Protein AF-0000000079327112 (afdb_homodimer)

Radius of gyration: 31.16 Å; Cα contacts (8 Å, |Δi|>4): 1026; chains: 2; bounding box: 51×94×74 Å

Organism: NCBI:txid704125

Foldseek 3Di:
DDPVQVVVLVVLVVCCVPPVQPFWFFWKWAFQAPHDVVVHGDIHTDETETPDPVSQVSWDWDDDPNDIDTHHYDYPVVLLCLLLVVDQPVCSLQGMDTSDGSDPVSVVSSVVSNVSSLVCLVDQVSLLVSLVVLLVQLVVLLVVLVPDDDPVSNLVSLVSNLSSNLQSQQSNLSHHQDGYDPDHPSLVVSVPRPDDQPCLSVLVVQCVPDDDNVSNNVSSVVNSVSSVVSSVVSDDDDPLDADDLLVLLVVLVVCVVLLVVLLVCQVVLVQVSNQVSQVVVQVVQVVCCVNVVDDRQDQNVQRDSVHCPSSNVSSVVVSVSSVVVSVVVPHDHPDDPDPVRVVVVVD/DPPVAVVVLVVLVVCCVPPVQPFWFFWKWAFQAPHDVVVHGDIHTDETETPDPVSQVSWDWDDDPNDIDTHHYDYPVVLLCLLLVVDQPVCSLQGMDTSDGSDVVSVVSSVVSNVSSLVCLVDQVSLLVSLVVLLVQLVVLLVVLVPDDDPVSNLVSLVSNLSSNLQSLQSNLSHHQDDHDPPGPSLVVSVPRPDDQPCLSVLVVQCVPDDDNVSVNVSSVVNSVSSVVSSVVSDDDDPLDADDLLVLLVVLVVCVVLLVVLLVCQVVLVQVSNQVSQVVVQVVQVVCCVNVVDDRQDQNVQRDSVHCVSSNVSSVVVSVSSVVVSVVVPHDHPDDPDPVRVVVVVD

Sequence (694 aa):
MKKIDKELIEWAINKIETEFNGDISLLLGRKGACKVPEDGDDMAFDFFIPTCDHGYSLARTFIIDDMGYDLFPMSWERVAGLATLNEGIAFCLADSEILYARSDTDRERFELLRKTMFNNLKDKDFLYMKSLEKINSAMDIYKIMLFEKILSNVRKAAGGIIEYLSQSLAIINGTYINRDYGYSERMEQIKRFPSIPANFLKNYEEILRATDIDNIFKAVHNLIEETREFFEQFMPERNLKGYNYDELAGWYEEARYTFRRIAYACKNNKSIECFHLGYYLQVEFDILTEEAGLDKMDLLGSYDVKDLSVFGKRAKDIEEYILSEIKKHGAVLIKYDNLDEFLKKQGMKKIDKELIEWAINKIETEFNGDISLLLGRKGACKVPEDGDDMAFDFFIPTCDHGYSLARTFIIDDMGYDLFPMSWERVAGLATLNEGIAFCLADSEILYARSDTDRERFELLRKTMFNNLKDKDFLYMKSLEKINSAMDIYKIMLFEKILSNVRKAAGGIIEYLSQSLAIINGTYINRDYGYSERMEQIKRFPSIPANFLKNYEEILRATDIDNIFKAVHNLIEETREFFEQFMPERNLKGYNYDELAGWYEEARYTFRRIAYACKNNKSIECFHLGYYLQVEFDILTEEAGLDKMDLLGSYDVKDLSVFGKRAKDIEEYILSEIKKHGAVLIKYDNLDEFLKKQG

Solvent-accessible surface area (backbone atoms only — not comparable to full-atom values): 36482 Å² total; per-residue (Å²): 135,84,70,56,39,59,53,48,43,50,50,51,52,50,45,36,63,71,77,32,59,84,22,40,36,35,33,29,21,26,65,31,65,75,49,50,80,90,74,44,65,54,60,27,68,43,37,30,25,43,70,46,77,72,29,55,67,70,44,49,48,28,26,44,61,84,34,32,38,54,42,42,70,44,48,66,68,56,54,51,34,33,30,69,58,75,48,90,59,35,37,67,57,72,60,43,42,80,75,42,59,67,40,68,66,47,48,50,50,52,51,49,40,39,50,47,24,56,51,42,40,68,32,66,70,54,20,48,54,55,20,49,52,26,44,49,52,21,44,60,42,48,49,56,39,76,73,54,86,47,58,29,58,38,48,37,36,50,43,50,30,51,51,25,44,50,44,19,46,25,28,64,63,44,50,65,58,74,66,45,89,45,56,44,70,49,68,64,52,58,70,67,47,92,66,72,46,93,55,43,67,56,24,52,50,43,37,60,63,38,89,47,62,67,52,30,51,52,24,48,52,50,37,52,52,44,47,56,59,54,50,56,79,65,55,73,82,77,76,80,58,89,58,65,46,56,56,54,29,44,50,43,24,39,44,39,30,56,55,51,45,42,48,51,24,40,76,67,68,34,45,70,39,38,49,40,39,35,28,54,48,38,56,51,39,51,50,40,25,70,60,60,64,46,74,89,64,76,46,48,57,41,60,37,65,88,46,40,62,58,26,42,50,45,49,49,52,50,51,51,50,51,53,49,53,27,52,73,71,69,32,74,71,55,68,29,78,33,67,68,57,45,52,60,73,71,106,131,84,66,58,37,58,54,48,42,50,49,51,51,50,46,36,63,70,76,34,59,84,21,41,37,36,34,30,20,26,64,30,62,72,49,50,81,89,74,44,64,55,59,25,68,44,38,31,25,43,70,46,77,74,30,54,67,70,45,50,49,28,24,44,59,84,33,33,37,55,44,42,71,44,48,67,68,56,54,52,35,33,32,67,59,75,48,90,58,35,36,68,57,71,61,42,39,81,74,41,60,66,40,69,65,48,48,50,52,53,50,49,40,40,51,47,25,57,52,43,40,68,33,67,69,55,20,47,54,56,19,48,51,25,44,50,53,22,45,62,43,47,50,57,40,76,72,55,86,47,58,28,59,38,48,36,36,50,43,51,30,51,51,26,45,49,44,20,46,26,29,62,63,43,48,64,57,73,59,40,89,49,60,42,67,49,69,64,52,57,70,66,48,93,66,71,46,93,54,42,67,58,26,51,50,41,38,60,63,39,90,47,63,69,52,30,51,52,23,50,51,50,36,51,52,44,46,56,59,53,51,57,79,67,55,74,80,75,76,81,59,89,57,66,45,57,55,52,28,43,50,45,24,40,45,39,30,58,55,50,45,41,47,51,24,40,75,65,70,33,47,70,38,38,51,38,40,34,27,52,46,40,56,50,39,51,49,40,25,69,60,60,65,46,72,88,64,75,48,48,56,41,61,37,67,89,48,40,62,59,26,43,50,46,49,50,53,51,51,51,49,53,53,49,53,27,52,72,71,70,32,72,70,57,67,29,78,34,66,67,56,44,52,59,74,72,107

Nearest PDB structures (foldseek):
  4o9r-assembly1_A  TM=3.055E-01  e=6.443E-01  Homo sapiens
  4rwd-assembly2_B  TM=2.986E-01  e=3.998E+00  Escherichia coli
  4qim-assembly1_A  TM=2.306E-01  e=3.145E+00  Homo sapiens
  6bfi-assembly1_A  TM=2.516E-01  e=5.5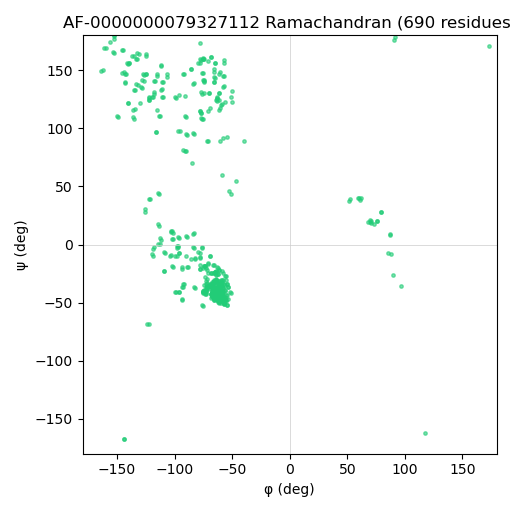96E+00  Oscarella pearsei
  4o9r-assembly1_A  TM=3.418E-01  e=5.500E-01  Homo sapiens

Structure (mmCIF, N/CA/C/O backbone):
data_AF-0000000079327112-model_v1
#
loop_
_entity.id
_entity.type
_entity.pdbx_description
1 polymer 'Uncharacterized protein'
#
loop_
_atom_site.group_PDB
_atom_site.id
_atom_site.type_symbol
_atom_site.label_atom_id
_atom_site.label_alt_id
_atom_site.label_comp_id
_atom_site.label_asym_id
_atom_site.label_entity_id
_atom_site.label_seq_id
_atom_site.pdbx_PDB_ins_code
_atom_site.Cartn_x
_atom_site.Cartn_y
_atom_site.Cartn_z
_atom_site.occupancy
_atom_site.B_iso_or_equiv
_atom_site.auth_seq_id
_atom_site.auth_comp_id
_atom_site.auth_asym_id
_atom_site.auth_atom_id
_atom_site.pdbx_PDB_model_num
ATOM 1 N N . MET A 1 1 ? -5.492 -43.438 -22.953 1 41.88 1 MET A N 1
ATOM 2 C CA . MET A 1 1 ? -4.461 -42.719 -22.188 1 41.88 1 MET A CA 1
ATOM 3 C C . MET A 1 1 ? -4.477 -43.156 -20.734 1 41.88 1 MET A C 1
ATOM 5 O O . MET A 1 1 ? -5.539 -43.25 -20.109 1 41.88 1 MET A O 1
ATOM 9 N N . LYS A 1 2 ? -3.418 -43.844 -20.188 1 55.97 2 LYS A N 1
ATOM 10 C CA . LYS A 1 2 ? -3.219 -44.719 -19.031 1 55.97 2 LYS A CA 1
ATOM 11 C C . LYS A 1 2 ? -3.549 -44 -17.734 1 55.97 2 LYS A C 1
ATOM 13 O O . LYS A 1 2 ? -3.301 -42.812 -17.594 1 55.97 2 LYS A O 1
ATOM 18 N N . LYS A 1 3 ? -4.449 -44.375 -16.906 1 73.31 3 LYS A N 1
ATOM 19 C CA . LYS A 1 3 ? -5.031 -44.094 -15.594 1 73.31 3 LYS A CA 1
ATOM 20 C C . LYS A 1 3 ? -3.947 -43.906 -14.539 1 73.31 3 LYS A C 1
ATOM 22 O O . LYS A 1 3 ? -3.891 -44.656 -13.562 1 73.31 3 LYS A O 1
ATOM 27 N N . ILE A 1 4 ? -3.029 -42.969 -14.852 1 87.69 4 ILE A N 1
ATOM 28 C CA . ILE A 1 4 ? -1.88 -42.781 -13.969 1 87.69 4 ILE A CA 1
ATOM 29 C C . ILE A 1 4 ? -2.33 -42.125 -12.664 1 87.69 4 ILE A C 1
ATOM 31 O O . ILE A 1 4 ? -1.812 -42.469 -11.594 1 87.69 4 ILE A O 1
ATOM 35 N N . ASP A 1 5 ? -3.402 -41.438 -12.758 1 90.38 5 ASP A N 1
ATOM 36 C CA . ASP A 1 5 ? -3.803 -40.688 -11.578 1 90.38 5 ASP A CA 1
ATOM 37 C C . ASP A 1 5 ? -4.367 -41.594 -10.5 1 90.38 5 ASP A C 1
ATOM 39 O O . ASP A 1 5 ? -4.09 -41.406 -9.312 1 90.38 5 ASP A O 1
ATOM 43 N N . LYS A 1 6 ? -5.168 -42.531 -10.906 1 91.75 6 LYS A N 1
ATOM 44 C CA . LYS A 1 6 ? -5.738 -43.469 -9.938 1 91.75 6 LYS A CA 1
ATOM 45 C C . LYS A 1 6 ? -4.641 -44.219 -9.195 1 91.75 6 LYS A C 1
ATOM 47 O O . LYS A 1 6 ? -4.688 -44.344 -7.969 1 91.75 6 LYS A O 1
ATOM 52 N N . GLU A 1 7 ? -3.676 -44.688 -9.953 1 93.38 7 GLU A N 1
ATOM 53 C CA . GLU A 1 7 ? -2.566 -45.438 -9.367 1 93.38 7 GLU A CA 1
ATOM 54 C C . GLU A 1 7 ? -1.709 -44.562 -8.477 1 93.38 7 GLU A C 1
ATOM 56 O O . GLU A 1 7 ? -1.199 -45 -7.445 1 93.38 7 GLU A O 1
ATOM 61 N N . LEU A 1 8 ? -1.557 -43.375 -8.875 1 93.69 8 LEU A N 1
ATOM 62 C CA . LEU A 1 8 ? -0.784 -42.438 -8.078 1 93.69 8 LEU A CA 1
ATOM 63 C C . LEU A 1 8 ? -1.497 -42.125 -6.766 1 93.69 8 LEU A C 1
ATOM 65 O O . LEU A 1 8 ? -0.854 -41.969 -5.723 1 93.69 8 LEU A O 1
ATOM 69 N N . ILE A 1 9 ? -2.805 -41.938 -6.836 1 95.69 9 ILE A N 1
ATOM 70 C CA . ILE A 1 9 ? -3.588 -41.719 -5.625 1 95.69 9 ILE A CA 1
ATOM 71 C C . ILE A 1 9 ? -3.428 -42.906 -4.684 1 95.69 9 ILE A C 1
ATOM 73 O O . ILE A 1 9 ? -3.199 -42.75 -3.484 1 95.69 9 ILE A O 1
ATOM 77 N N . GLU A 1 10 ? -3.5 -44.094 -5.23 1 95.94 10 GLU A N 1
ATOM 78 C CA . GLU A 1 10 ? -3.326 -45.312 -4.43 1 95.94 10 GLU A CA 1
ATOM 79 C C . GLU A 1 10 ? -1.933 -45.375 -3.811 1 95.94 10 GLU A C 1
ATOM 81 O O . GLU A 1 10 ? -1.782 -45.719 -2.641 1 95.94 10 GLU A O 1
ATOM 86 N N . TRP A 1 11 ? -0.994 -45.062 -4.602 1 96.19 11 TRP A N 1
ATOM 87 C CA . TRP A 1 11 ? 0.375 -45 -4.102 1 96.19 11 TRP A CA 1
ATOM 88 C C . TRP A 1 11 ? 0.481 -44.031 -2.916 1 96.19 11 TRP A C 1
ATOM 90 O O . TRP A 1 11 ? 1.059 -44.375 -1.882 1 96.19 11 TRP A O 1
ATOM 100 N N . ALA A 1 12 ? -0.079 -42.844 -3.066 1 96.88 12 ALA A N 1
ATOM 101 C CA . ALA A 1 12 ? 0.002 -41.812 -2.018 1 96.88 12 ALA A CA 1
ATOM 102 C C . ALA A 1 12 ? -0.691 -42.312 -0.743 1 96.88 12 ALA A C 1
ATOM 104 O O . ALA A 1 12 ? -0.155 -42.156 0.357 1 96.88 12 ALA A O 1
ATOM 105 N N . ILE A 1 13 ? -1.851 -42.875 -0.898 1 97.88 13 ILE A N 1
ATOM 106 C CA . ILE A 1 13 ? -2.605 -43.375 0.251 1 97.88 13 ILE A CA 1
ATOM 107 C C . ILE A 1 13 ? -1.821 -44.469 0.95 1 97.88 13 ILE A C 1
ATOM 109 O O . ILE A 1 13 ? -1.707 -44.5 2.178 1 97.88 13 ILE A O 1
ATOM 113 N N . ASN A 1 14 ? -1.297 -45.406 0.163 1 96.69 14 ASN A N 1
ATOM 114 C CA . ASN A 1 14 ? -0.494 -46.469 0.728 1 96.69 14 ASN A CA 1
ATOM 115 C C . ASN A 1 14 ? 0.71 -45.938 1.495 1 96.69 14 ASN A C 1
ATOM 117 O O . ASN A 1 14 ? 1.023 -46.406 2.586 1 96.69 14 ASN A O 1
ATOM 121 N N . LYS A 1 15 ? 1.361 -45.031 0.899 1 96.56 15 LYS A N 1
ATOM 122 C CA . LYS A 1 15 ? 2.51 -44.406 1.557 1 96.56 15 LYS A CA 1
ATOM 123 C C . LYS A 1 15 ? 2.104 -43.75 2.875 1 96.56 15 LYS A C 1
ATOM 125 O O . LYS A 1 15 ? 2.805 -43.875 3.881 1 96.56 15 LYS A O 1
ATOM 130 N N . ILE A 1 16 ? 0.984 -43.031 2.881 1 97.81 16 ILE A N 1
ATOM 131 C CA . ILE A 1 16 ? 0.473 -42.375 4.082 1 97.81 16 ILE A CA 1
ATOM 132 C C . ILE A 1 16 ? 0.189 -43.438 5.156 1 97.81 16 ILE A C 1
ATOM 134 O O . ILE A 1 16 ? 0.615 -43.281 6.305 1 97.81 16 ILE A O 1
ATOM 138 N N . GLU A 1 17 ? -0.407 -44.469 4.801 1 97.12 17 GLU A N 1
ATOM 139 C CA . GLU A 1 17 ? -0.847 -45.5 5.754 1 97.12 17 GLU A CA 1
ATOM 140 C C . GLU A 1 17 ? 0.336 -46.281 6.297 1 97.12 17 GLU A C 1
ATOM 142 O O . GLU A 1 17 ? 0.312 -46.75 7.445 1 97.12 17 GLU A O 1
ATOM 147 N N . THR A 1 18 ? 1.371 -46.406 5.512 1 96 18 THR A N 1
ATOM 148 C CA . THR A 1 18 ? 2.463 -47.281 5.91 1 96 18 THR A CA 1
ATOM 149 C C . THR A 1 18 ? 3.607 -46.5 6.523 1 96 18 THR A C 1
ATOM 151 O O . THR A 1 18 ? 4.184 -46.875 7.535 1 96 18 THR A O 1
ATOM 154 N N . GLU A 1 19 ? 3.916 -45.344 5.941 1 95.81 19 GLU A N 1
ATOM 155 C CA . GLU A 1 19 ? 5.113 -44.625 6.359 1 95.81 19 GLU A CA 1
ATOM 156 C C . GLU A 1 19 ? 4.754 -43.344 7.129 1 95.81 19 GLU A C 1
ATOM 158 O O . GLU A 1 19 ? 5.57 -42.844 7.891 1 95.81 19 GLU A O 1
ATOM 163 N N . PHE A 1 20 ? 3.568 -42.875 6.902 1 97.38 20 PHE A N 1
ATOM 164 C CA . PHE A 1 20 ? 3.189 -41.625 7.516 1 97.38 20 PHE A CA 1
ATOM 165 C C . PHE A 1 20 ? 1.901 -41.781 8.312 1 97.38 20 PHE A C 1
ATOM 167 O O . PHE A 1 20 ? 1.083 -40.844 8.359 1 97.38 20 PHE A O 1
ATOM 174 N N . ASN A 1 21 ? 1.757 -42.938 8.789 1 93.75 21 ASN A N 1
ATOM 175 C CA . ASN A 1 21 ? 0.536 -43.219 9.547 1 93.75 21 ASN A CA 1
ATOM 176 C C . ASN A 1 21 ? 0.393 -42.281 10.734 1 93.75 21 ASN A C 1
ATOM 178 O O . ASN A 1 21 ? 1.301 -42.156 11.555 1 93.75 21 ASN A O 1
ATOM 182 N N . GLY A 1 22 ? -0.763 -41.531 10.719 1 96.31 22 GLY A N 1
ATOM 183 C CA . GLY A 1 22 ? -1.035 -40.625 11.805 1 96.31 22 GLY A CA 1
ATOM 184 C C . GLY A 1 22 ? -0.435 -39.25 11.578 1 96.31 22 GLY A C 1
ATOM 185 O O . GLY A 1 22 ? -0.772 -38.281 12.281 1 96.31 22 GLY A O 1
ATOM 186 N N . ASP A 1 23 ? 0.358 -39.125 10.539 1 98.19 23 ASP A N 1
ATOM 187 C CA . ASP A 1 23 ? 1.109 -37.906 10.336 1 98.19 23 ASP A CA 1
ATOM 188 C C . ASP A 1 23 ? 0.425 -37 9.312 1 98.19 23 ASP A C 1
ATOM 190 O O . ASP A 1 23 ? 0.814 -35.844 9.133 1 98.19 23 ASP A O 1
ATOM 194 N N . ILE A 1 24 ? -0.604 -37.5 8.609 1 98.69 24 ILE A N 1
ATOM 195 C CA . ILE A 1 24 ? -1.328 -36.781 7.574 1 98.69 24 ILE A CA 1
ATOM 196 C C . ILE A 1 24 ? -2.812 -36.719 7.93 1 98.69 24 ILE A C 1
ATOM 198 O O . ILE A 1 24 ? -3.455 -37.75 8.125 1 98.69 24 ILE A O 1
ATOM 202 N N . SER A 1 25 ? -3.354 -35.531 7.988 1 98.69 25 SER A N 1
ATOM 203 C CA . SER A 1 25 ? -4.77 -35.344 8.297 1 98.69 25 SER A CA 1
ATOM 204 C C . SER A 1 25 ? -5.645 -35.688 7.102 1 98.69 25 SER A C 1
ATOM 206 O O . SER A 1 25 ? -6.574 -36.5 7.219 1 98.69 25 SER A O 1
ATOM 208 N N . LEU A 1 26 ? -5.293 -35.094 6.027 1 98.81 26 LEU A N 1
ATOM 209 C CA . LEU A 1 26 ? -6.098 -35.281 4.824 1 98.81 26 LEU A CA 1
ATOM 210 C C . LEU A 1 26 ? -5.215 -35.344 3.586 1 98.81 26 LEU A C 1
ATOM 212 O O . LEU A 1 26 ? -4.152 -34.719 3.537 1 98.81 26 LEU A O 1
ATOM 216 N N . LEU A 1 27 ? -5.59 -36.125 2.596 1 98.69 27 LEU A N 1
ATOM 217 C CA . LEU A 1 27 ? -5.184 -36.031 1.198 1 98.69 27 LEU A CA 1
ATOM 218 C C . LEU A 1 27 ? -6.352 -35.594 0.318 1 98.69 27 LEU A C 1
ATOM 220 O O . LEU A 1 27 ? -7.434 -36.188 0.385 1 98.69 27 LEU A O 1
ATOM 224 N N . LEU A 1 28 ? -6.082 -34.562 -0.43 1 97.69 28 LEU A N 1
ATOM 225 C CA . LEU A 1 28 ? -7.156 -33.969 -1.233 1 97.69 28 LEU A CA 1
ATOM 226 C C . LEU A 1 28 ? -6.863 -34.125 -2.723 1 97.69 28 LEU A C 1
ATOM 228 O O . LEU A 1 28 ? -5.703 -34.156 -3.131 1 97.69 28 LEU A O 1
ATOM 232 N N . GLY A 1 29 ? -7.922 -34.312 -3.424 1 94.88 29 GLY A N 1
ATOM 233 C CA . GLY A 1 29 ? -7.832 -34.406 -4.871 1 94.88 29 GLY A CA 1
ATOM 234 C C . GLY A 1 29 ? -8.836 -33.531 -5.594 1 94.88 29 GLY A C 1
ATOM 235 O O . GLY A 1 29 ? -9.781 -33.031 -4.977 1 94.88 29 GLY A O 1
ATOM 236 N N . ARG A 1 30 ? -8.57 -33.344 -6.848 1 91.75 30 ARG A N 1
ATOM 237 C CA . ARG A 1 30 ? -9.469 -32.562 -7.703 1 91.75 30 ARG A CA 1
ATOM 238 C C . ARG A 1 30 ? -9.516 -33.156 -9.109 1 91.75 30 ARG A C 1
ATOM 240 O O . ARG A 1 30 ? -8.5 -33.625 -9.625 1 91.75 30 ARG A O 1
ATOM 247 N N . LYS A 1 31 ? -10.625 -33 -9.664 1 86.56 31 LYS A N 1
ATOM 248 C CA . LYS A 1 31 ? -10.781 -33.469 -11.047 1 86.56 31 LYS A CA 1
ATOM 249 C C . LYS A 1 31 ? -10.133 -32.5 -12.023 1 86.56 31 LYS A C 1
ATOM 251 O O . LYS A 1 31 ? -10.344 -31.297 -11.938 1 86.56 31 LYS A O 1
ATOM 256 N N . GLY A 1 32 ? -9.305 -33.094 -12.938 1 77 32 GLY A N 1
ATOM 257 C CA . GLY A 1 32 ? -8.703 -32.281 -13.992 1 77 32 GLY A CA 1
ATOM 258 C C . GLY A 1 32 ? -7.66 -31.312 -13.492 1 77 32 GLY A C 1
ATOM 259 O O . GLY A 1 32 ? -7.32 -30.344 -14.18 1 77 32 GLY A O 1
ATOM 260 N N . ALA A 1 33 ? -7.117 -31.5 -12.359 1 76.12 33 ALA A N 1
ATOM 261 C CA . ALA A 1 33 ? -6.129 -30.594 -11.789 1 76.12 33 ALA A CA 1
ATOM 262 C C . ALA A 1 33 ? -4.887 -30.516 -12.672 1 76.12 33 ALA A C 1
ATOM 264 O O . ALA A 1 33 ? -4.23 -31.516 -12.93 1 76.12 33 ALA A O 1
ATOM 265 N N . CYS A 1 34 ? -4.656 -29.344 -13.211 1 74.56 34 CYS A N 1
ATOM 266 C CA . CYS A 1 34 ? -3.441 -28.969 -13.914 1 74.56 34 CYS A CA 1
ATOM 267 C C . CYS A 1 34 ? -3.318 -29.703 -15.242 1 74.56 34 CYS A C 1
ATOM 269 O O . CYS A 1 34 ? -2.236 -29.766 -15.82 1 74.56 34 CYS A O 1
ATOM 271 N N . LYS A 1 35 ? -4.449 -30.203 -15.766 1 81 35 LYS A N 1
ATOM 272 C CA . LYS A 1 35 ? -4.363 -31.062 -16.938 1 81 35 LYS A CA 1
ATOM 273 C C . LYS A 1 35 ? -4.84 -30.328 -18.188 1 81 35 LYS A C 1
ATOM 275 O O . LYS A 1 35 ? -5.742 -29.484 -18.125 1 81 35 LYS A O 1
ATOM 280 N N . VAL A 1 36 ? -4.164 -30.656 -19.281 1 85.69 36 VAL A N 1
ATOM 281 C CA . VAL A 1 36 ? -4.703 -30.25 -20.578 1 85.69 36 VAL A CA 1
ATOM 282 C C . VAL A 1 36 ? -5.852 -31.172 -20.984 1 85.69 36 VAL A C 1
ATOM 284 O O . VAL A 1 36 ? -5.945 -32.281 -20.5 1 85.69 36 VAL A O 1
ATOM 287 N N . PRO A 1 37 ? -6.707 -30.75 -21.859 1 82.5 37 PRO A N 1
ATOM 288 C CA . PRO A 1 37 ? -7.863 -31.562 -22.25 1 82.5 37 PRO A CA 1
ATOM 289 C C . PRO A 1 37 ? -7.469 -32.938 -22.75 1 82.5 37 PRO A C 1
ATOM 291 O O . PRO A 1 37 ? -8.18 -33.938 -22.484 1 82.5 37 PRO A O 1
ATOM 294 N N . GLU A 1 38 ? -6.344 -33.125 -23.281 1 84 38 GLU A N 1
ATOM 295 C CA . GLU A 1 38 ? -5.902 -34.375 -23.875 1 84 38 GLU A CA 1
ATOM 296 C C . GLU A 1 38 ? -5.562 -35.406 -22.781 1 84 38 GLU A C 1
ATOM 298 O O . GLU A 1 38 ? -5.551 -36.594 -23.031 1 84 38 GLU A O 1
ATOM 303 N N . ASP A 1 39 ? -5.359 -34.906 -21.594 1 83.69 39 ASP A N 1
ATOM 304 C CA . ASP A 1 39 ? -4.945 -35.781 -20.516 1 83.69 39 ASP A CA 1
ATOM 305 C C . ASP A 1 39 ? -6.152 -36.344 -19.766 1 83.69 39 ASP A C 1
ATOM 307 O O . ASP A 1 39 ? -6.02 -37.281 -18.969 1 83.69 39 ASP A O 1
ATOM 311 N N . GLY A 1 40 ? -7.293 -35.844 -20.047 1 79.94 40 GLY A N 1
ATOM 312 C CA . GLY A 1 40 ? -8.508 -36.312 -19.391 1 79.94 40 GLY A CA 1
ATOM 313 C C . GLY A 1 40 ? -8.836 -35.531 -18.125 1 79.94 40 GLY A C 1
ATOM 314 O O . GLY A 1 40 ? -8.109 -34.594 -17.766 1 79.94 40 GLY A O 1
ATOM 315 N N . ASP A 1 41 ? -9.938 -35.844 -17.547 1 83.31 41 ASP A N 1
ATOM 316 C CA . ASP A 1 41 ? -10.445 -35.094 -16.391 1 83.31 41 ASP A CA 1
ATOM 317 C C . ASP A 1 41 ? -10.609 -36.031 -15.18 1 83.31 41 ASP A C 1
ATOM 319 O O . ASP A 1 41 ? -11.578 -35.875 -14.422 1 83.31 41 ASP A O 1
ATOM 323 N N . ASP A 1 42 ? -9.664 -36.906 -15.055 1 87.56 42 ASP A N 1
ATOM 324 C CA . ASP A 1 42 ? -9.734 -37.844 -13.938 1 87.56 42 ASP A CA 1
ATOM 325 C C . ASP A 1 42 ? -9.344 -37.156 -12.625 1 87.56 42 ASP A C 1
ATOM 327 O O . ASP A 1 42 ? -8.688 -36.125 -12.625 1 87.56 42 ASP A O 1
ATOM 331 N N . MET A 1 43 ? -9.805 -37.844 -11.57 1 90.56 43 MET A N 1
ATOM 332 C CA . MET A 1 43 ? -9.398 -37.406 -10.234 1 90.56 43 MET A CA 1
ATOM 333 C C . MET A 1 43 ? -7.895 -37.531 -10.055 1 90.56 43 MET A C 1
ATOM 335 O O . MET A 1 43 ? -7.305 -38.562 -10.391 1 90.56 43 MET A O 1
ATOM 339 N N . ALA A 1 44 ? -7.25 -36.5 -9.672 1 90.94 44 ALA A N 1
ATOM 340 C CA . ALA A 1 44 ? -5.824 -36.469 -9.359 1 90.94 44 ALA A CA 1
ATOM 341 C C . ALA A 1 44 ? -5.578 -35.938 -7.953 1 90.94 44 ALA A C 1
ATOM 343 O O . ALA A 1 44 ? -6.355 -35.125 -7.445 1 90.94 44 ALA A O 1
ATOM 344 N N . PHE A 1 45 ? -4.516 -36.469 -7.312 1 92.56 45 PHE A N 1
ATOM 345 C CA . PHE A 1 45 ? -4.188 -35.875 -6.023 1 92.56 45 PHE A CA 1
ATOM 346 C C . PHE A 1 45 ? -3.729 -34.438 -6.199 1 92.56 45 PHE A C 1
ATOM 348 O O . PHE A 1 45 ? -3.166 -34.062 -7.238 1 92.56 45 PHE A O 1
ATOM 355 N N . ASP A 1 46 ? -4.008 -33.594 -5.191 1 92.25 46 ASP A N 1
ATOM 356 C CA . ASP A 1 46 ? -3.68 -32.188 -5.262 1 92.25 46 ASP A CA 1
ATOM 357 C C . ASP A 1 46 ? -2.768 -31.781 -4.109 1 92.25 46 ASP A C 1
ATOM 359 O O . ASP A 1 46 ? -1.552 -31.672 -4.277 1 92.25 46 ASP A O 1
ATOM 363 N N . PHE A 1 47 ? -3.227 -31.781 -2.934 1 95.69 47 PHE A N 1
ATOM 364 C CA . PHE A 1 47 ? -2.414 -31.406 -1.782 1 95.69 47 PHE A CA 1
ATOM 365 C C . PHE A 1 47 ? -2.801 -32.219 -0.557 1 95.69 47 PHE A C 1
ATOM 367 O O . PHE A 1 47 ? -3.777 -32.969 -0.59 1 95.69 47 PHE A O 1
ATOM 374 N N . PHE A 1 48 ? -1.983 -32.156 0.47 1 98.44 48 PHE A N 1
ATOM 375 C CA . PHE A 1 48 ? -2.262 -32.875 1.718 1 98.44 48 PHE A CA 1
ATOM 376 C C . PHE A 1 48 ? -2.053 -31.938 2.914 1 98.44 48 PHE A C 1
ATOM 378 O O . PHE A 1 48 ? -1.463 -30.859 2.783 1 98.44 48 PHE A O 1
ATOM 385 N N . ILE A 1 49 ? -2.621 -32.25 4.02 1 98.75 49 ILE A N 1
ATOM 386 C CA . ILE A 1 49 ? -2.506 -31.484 5.246 1 98.75 49 ILE A CA 1
ATOM 387 C C . ILE A 1 49 ? -1.739 -32.281 6.297 1 98.75 49 ILE A C 1
ATOM 389 O O . ILE A 1 49 ? -2.25 -33.281 6.828 1 98.75 49 ILE A O 1
ATOM 393 N N . PRO A 1 50 ? -0.567 -31.875 6.617 1 98.62 50 PRO A N 1
ATOM 394 C CA . PRO A 1 50 ? 0.224 -32.594 7.625 1 98.62 50 PRO A CA 1
ATOM 395 C C . PRO A 1 50 ? -0.205 -32.25 9.055 1 98.62 50 PRO A C 1
ATOM 397 O O . PRO A 1 50 ? -0.762 -31.172 9.297 1 98.62 50 PRO A O 1
ATOM 400 N N . THR A 1 51 ? 0.071 -33.156 10 1 97.19 51 THR A N 1
ATOM 401 C CA . THR A 1 51 ? -0.269 -32.938 11.398 1 97.19 51 THR A CA 1
ATOM 402 C C . THR A 1 51 ? 0.968 -32.531 12.203 1 97.19 51 THR A C 1
ATOM 404 O O . THR A 1 51 ? 0.854 -32.031 13.32 1 97.19 51 THR A O 1
ATOM 407 N N . CYS A 1 52 ? 2.105 -32.812 11.633 1 96.19 52 CYS A N 1
ATOM 408 C CA . CYS A 1 52 ? 3.363 -32.594 12.328 1 96.19 52 CYS A CA 1
ATOM 409 C C . CYS A 1 52 ? 4.496 -32.344 11.336 1 96.19 52 CYS A C 1
ATOM 411 O O . CYS A 1 52 ? 4.285 -32.375 10.125 1 96.19 52 CYS A O 1
ATOM 413 N N . ASP A 1 53 ? 5.664 -32.125 11.836 1 96.19 53 ASP A N 1
ATOM 414 C CA . ASP A 1 53 ? 6.812 -31.797 10.992 1 96.19 53 ASP A CA 1
ATOM 415 C C . ASP A 1 53 ? 7.191 -32.969 10.102 1 96.19 53 ASP A C 1
ATOM 417 O O . ASP A 1 53 ? 7.543 -32.781 8.938 1 96.19 53 ASP A O 1
ATOM 421 N N . HIS A 1 54 ? 7.105 -34.156 10.641 1 96.88 54 HIS A N 1
ATOM 422 C CA . HIS A 1 54 ? 7.414 -35.344 9.836 1 96.88 54 HIS A CA 1
ATOM 423 C C . HIS A 1 54 ? 6.453 -35.469 8.664 1 96.88 54 HIS A C 1
ATOM 425 O O . HIS A 1 54 ? 6.848 -35.938 7.578 1 96.88 54 HIS A O 1
ATOM 431 N N . GLY A 1 55 ? 5.23 -35.094 8.836 1 97.88 55 GLY A N 1
ATOM 432 C CA . GLY A 1 55 ? 4.234 -35.156 7.777 1 97.88 55 GLY A CA 1
ATOM 433 C C . GLY A 1 55 ? 4.609 -34.312 6.559 1 97.88 55 GLY A C 1
ATOM 434 O O . GLY A 1 55 ? 4.266 -34.688 5.43 1 97.88 55 GLY A O 1
ATOM 435 N N . TYR A 1 56 ? 5.336 -33.219 6.805 1 97.44 56 TYR A N 1
ATOM 436 C CA . TYR A 1 56 ? 5.734 -32.344 5.703 1 97.44 56 TYR A CA 1
ATOM 437 C C . TYR A 1 56 ? 6.711 -33.062 4.773 1 97.44 56 TYR A C 1
ATOM 439 O O . TYR A 1 56 ? 6.84 -32.688 3.604 1 97.44 56 TYR A O 1
ATOM 447 N N . SER A 1 57 ? 7.312 -34.125 5.203 1 96.38 57 SER A N 1
ATOM 448 C CA . SER A 1 57 ? 8.336 -34.812 4.422 1 96.38 57 SER A CA 1
ATOM 449 C C . SER A 1 57 ? 7.707 -35.688 3.352 1 96.38 57 SER A C 1
ATOM 451 O O . SER A 1 57 ? 8.406 -36.219 2.49 1 96.38 57 SER A O 1
ATOM 453 N N . LEU A 1 58 ? 6.375 -35.812 3.373 1 97.12 58 LEU A N 1
ATOM 454 C CA . LEU A 1 58 ? 5.66 -36.5 2.314 1 97.12 58 LEU A CA 1
ATOM 455 C C . LEU A 1 58 ? 5.727 -35.719 1.004 1 97.12 58 LEU A C 1
ATOM 457 O O . LEU A 1 58 ? 5.562 -36.312 -0.073 1 97.12 58 LEU A O 1
ATOM 461 N N . ALA A 1 59 ? 5.934 -34.406 1.121 1 96.81 59 ALA A N 1
ATOM 462 C CA . ALA A 1 59 ? 5.957 -33.531 -0.054 1 96.81 59 ALA A CA 1
ATOM 463 C C . ALA A 1 59 ? 7.023 -33.969 -1.046 1 96.81 59 ALA A C 1
ATOM 465 O O . ALA A 1 59 ? 8.141 -34.312 -0.65 1 96.81 59 ALA A O 1
ATOM 466 N N . ARG A 1 60 ? 6.668 -34 -2.316 1 93.94 60 ARG A N 1
ATOM 467 C CA . ARG A 1 60 ? 7.656 -34.344 -3.33 1 93.94 60 ARG A CA 1
ATOM 468 C C . ARG A 1 60 ? 7.195 -33.906 -4.719 1 93.94 60 ARG A C 1
ATOM 470 O O . ARG A 1 60 ? 5.996 -33.844 -4.984 1 93.94 60 ARG A O 1
ATOM 477 N N . THR A 1 61 ? 8.102 -33.625 -5.48 1 95.81 61 THR A N 1
ATOM 478 C CA . THR A 1 61 ? 7.926 -33.344 -6.902 1 95.81 61 THR A CA 1
ATOM 479 C C . THR A 1 61 ? 8.664 -34.344 -7.758 1 95.81 61 THR A C 1
ATOM 481 O O . THR A 1 61 ? 9.734 -34.844 -7.375 1 95.81 61 THR A O 1
ATOM 484 N N . PHE A 1 62 ? 8.055 -34.75 -8.867 1 96.44 62 PHE A N 1
ATOM 485 C CA . PHE A 1 62 ? 8.688 -35.719 -9.758 1 96.44 62 PHE A CA 1
ATOM 486 C C . PHE A 1 62 ? 8.062 -35.688 -11.148 1 96.44 62 PHE A C 1
ATOM 488 O O . PHE A 1 62 ? 7.047 -35 -11.359 1 96.44 62 PHE A O 1
ATOM 495 N N . ILE A 1 63 ? 8.703 -36.344 -12.055 1 96.5 63 ILE A N 1
ATOM 496 C CA . ILE A 1 63 ? 8.227 -36.406 -13.438 1 96.5 63 ILE A CA 1
ATOM 497 C C . ILE A 1 63 ? 7.957 -37.844 -13.812 1 96.5 63 ILE A C 1
ATOM 499 O O . ILE A 1 63 ? 8.766 -38.75 -13.523 1 96.5 63 ILE A O 1
ATOM 503 N N . ILE A 1 64 ? 6.793 -38.094 -14.297 1 95.19 64 ILE A N 1
ATOM 504 C CA . ILE A 1 64 ? 6.457 -39.375 -14.883 1 95.19 64 ILE A CA 1
ATOM 505 C C . ILE A 1 64 ? 5.996 -39.188 -16.328 1 95.19 64 ILE A C 1
ATOM 507 O O . ILE A 1 64 ? 5.062 -38.438 -16.594 1 95.19 64 ILE A O 1
ATOM 511 N N . ASP A 1 65 ? 6.625 -39.906 -17.25 1 91.25 65 ASP A N 1
ATOM 512 C CA . ASP A 1 65 ? 6.254 -39.812 -18.656 1 91.25 65 ASP A CA 1
ATOM 513 C C . ASP A 1 65 ? 6.23 -38.375 -19.125 1 91.25 65 ASP A C 1
ATOM 515 O O . ASP A 1 65 ? 5.238 -37.906 -19.688 1 91.25 65 ASP A O 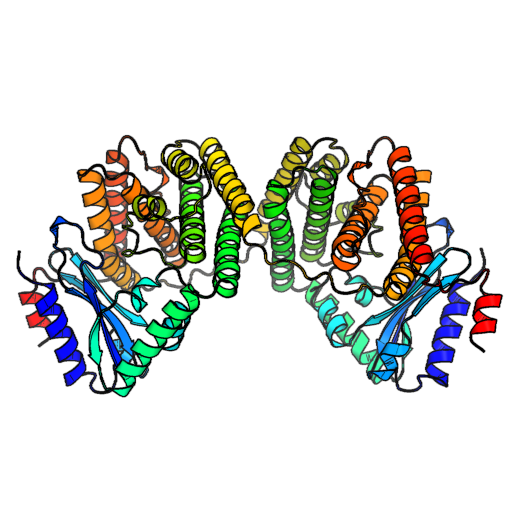1
ATOM 519 N N . ASP A 1 66 ? 7.145 -37.531 -18.672 1 89.62 66 ASP A N 1
ATOM 520 C CA . ASP A 1 66 ? 7.402 -36.156 -19.062 1 89.62 66 ASP A CA 1
ATOM 521 C C . ASP A 1 66 ? 6.312 -35.219 -18.531 1 89.62 66 ASP A C 1
ATOM 523 O O . ASP A 1 66 ? 6.117 -34.125 -19.062 1 89.62 66 ASP A O 1
ATOM 527 N N . MET A 1 67 ? 5.59 -35.812 -17.5 1 91.62 67 MET A N 1
ATOM 528 C CA . MET A 1 67 ? 4.602 -34.969 -16.812 1 91.62 67 MET A CA 1
ATOM 529 C C . MET A 1 67 ? 5.031 -34.688 -15.383 1 91.62 67 MET A C 1
ATOM 531 O O . MET A 1 67 ? 5.453 -35.594 -14.664 1 91.62 67 MET A O 1
ATOM 535 N N . GLY A 1 68 ? 4.922 -33.406 -15.055 1 92.81 68 GLY A N 1
ATOM 536 C CA . GLY A 1 68 ? 5.297 -33 -13.711 1 92.81 68 GLY A CA 1
ATOM 537 C C . GLY A 1 68 ? 4.184 -33.219 -12.695 1 92.81 68 GLY A C 1
ATOM 538 O O . GLY A 1 68 ? 3.014 -33 -13 1 92.81 68 GLY A O 1
ATOM 539 N N . TYR A 1 69 ? 4.555 -33.688 -11.531 1 92.75 69 TYR A N 1
ATOM 540 C CA . TYR A 1 69 ? 3.637 -33.906 -10.414 1 92.75 69 TYR A CA 1
ATOM 541 C C . TYR A 1 69 ? 4.16 -33.25 -9.148 1 92.75 69 TYR A C 1
ATOM 543 O O . TYR A 1 69 ? 5.367 -33.219 -8.906 1 92.75 69 TYR A O 1
ATOM 551 N N . ASP A 1 70 ? 3.252 -32.719 -8.438 1 93.31 70 ASP A N 1
ATOM 552 C CA . ASP A 1 70 ? 3.59 -32.031 -7.191 1 93.31 70 ASP A CA 1
ATOM 553 C C . ASP A 1 70 ? 2.607 -32.406 -6.082 1 93.31 70 ASP A C 1
ATOM 555 O O . ASP A 1 70 ? 1.431 -32.031 -6.141 1 93.31 70 ASP A O 1
ATOM 559 N N . LEU A 1 71 ? 3.059 -33.125 -5.164 1 94.88 71 LEU A N 1
ATOM 560 C CA . LEU A 1 71 ? 2.309 -33.375 -3.938 1 94.88 71 LEU A CA 1
ATOM 561 C C . LEU A 1 71 ? 2.748 -32.438 -2.828 1 94.88 71 LEU A C 1
ATOM 563 O O . LEU A 1 71 ? 3.727 -32.688 -2.127 1 94.88 71 LEU A O 1
ATOM 567 N N . PHE A 1 72 ? 1.958 -31.344 -2.672 1 94.69 72 PHE A N 1
ATOM 568 C CA . PHE A 1 72 ? 2.453 -30.297 -1.786 1 94.69 72 PHE A CA 1
ATOM 569 C C . PHE A 1 72 ? 1.608 -30.203 -0.521 1 94.69 72 PHE A C 1
ATOM 571 O O . PHE A 1 72 ? 0.453 -30.641 -0.51 1 94.69 72 PHE A O 1
ATOM 578 N N . PRO A 1 73 ? 2.217 -29.734 0.513 1 97.88 73 PRO A N 1
ATOM 579 C CA . PRO A 1 73 ? 1.521 -29.625 1.798 1 97.88 73 PRO A CA 1
ATOM 580 C C . PRO A 1 73 ? 0.854 -28.266 1.992 1 97.88 73 PRO A C 1
ATOM 582 O O . PRO A 1 73 ? 1.338 -27.25 1.473 1 97.88 73 PRO A O 1
ATOM 585 N N . MET A 1 74 ? -0.291 -28.25 2.682 1 97.56 74 MET A N 1
ATOM 586 C CA . MET A 1 74 ? -0.911 -27.047 3.217 1 97.56 74 MET A CA 1
ATOM 587 C C . MET A 1 74 ? -1.243 -27.203 4.695 1 97.56 74 MET A C 1
ATOM 589 O O . MET A 1 74 ? -1.809 -28.234 5.098 1 97.56 74 MET A O 1
ATOM 593 N N . SER A 1 75 ? -0.934 -26.203 5.492 1 97.94 75 SER A N 1
ATOM 594 C CA . SER A 1 75 ? -1.31 -26.25 6.902 1 97.94 75 SER A CA 1
ATOM 595 C C . SER A 1 75 ? -2.799 -25.984 7.086 1 97.94 75 SER A C 1
ATOM 597 O O . SER A 1 75 ? -3.447 -25.406 6.207 1 97.94 75 SER A O 1
ATOM 599 N N . TRP A 1 76 ? -3.299 -26.406 8.219 1 97.81 76 TRP A N 1
ATOM 600 C CA . TRP A 1 76 ? -4.684 -26.094 8.555 1 97.81 76 TRP A CA 1
ATOM 601 C C . TRP A 1 76 ? -4.902 -24.578 8.586 1 97.81 76 TRP A C 1
ATOM 603 O O . TRP A 1 76 ? -5.961 -24.094 8.188 1 97.81 76 TRP A O 1
ATOM 613 N N . GLU A 1 77 ? -3.918 -23.906 9.055 1 97.5 77 GLU A N 1
ATOM 614 C CA . GLU A 1 77 ? -3.998 -22.438 9.094 1 97.5 77 GLU A CA 1
ATOM 615 C C . GLU A 1 77 ? -4.152 -21.859 7.695 1 97.5 77 GLU A C 1
ATOM 617 O O . GLU A 1 77 ? -4.941 -20.938 7.484 1 97.5 77 GLU A O 1
ATOM 622 N N . ARG A 1 78 ? -3.436 -22.344 6.754 1 97.19 78 ARG A N 1
ATOM 623 C CA . ARG A 1 78 ? -3.535 -21.859 5.383 1 97.19 78 ARG A CA 1
ATOM 624 C C . ARG A 1 78 ? -4.895 -22.203 4.777 1 97.19 78 ARG A C 1
ATOM 626 O O . ARG A 1 78 ? -5.504 -21.359 4.102 1 97.19 78 ARG A O 1
ATOM 633 N N . VAL A 1 79 ? -5.32 -23.422 5.035 1 97.94 79 VAL A N 1
ATOM 634 C CA . VAL A 1 79 ? -6.625 -23.828 4.531 1 97.94 79 VAL A CA 1
ATOM 635 C C . VAL A 1 79 ? -7.711 -22.938 5.133 1 97.94 79 VAL A C 1
ATOM 637 O O . VAL A 1 79 ? -8.656 -22.547 4.441 1 97.94 79 VAL A O 1
ATOM 640 N N . ALA A 1 80 ? -7.598 -22.672 6.426 1 97.56 80 ALA A N 1
ATOM 641 C CA . ALA A 1 80 ? -8.539 -21.75 7.051 1 97.56 80 ALA A CA 1
ATOM 642 C C . ALA A 1 80 ? -8.516 -20.391 6.355 1 97.56 80 ALA A C 1
ATOM 644 O O . ALA A 1 80 ? -9.555 -19.734 6.246 1 97.56 80 ALA A O 1
ATOM 645 N N . GLY A 1 81 ? -7.375 -20 5.883 1 96.94 81 GLY A N 1
ATOM 646 C CA . GLY A 1 81 ? -7.246 -18.766 5.129 1 96.94 81 GLY A CA 1
ATOM 647 C C . GLY A 1 81 ? -8.008 -18.781 3.818 1 96.94 81 GLY A C 1
ATOM 648 O O . GLY A 1 81 ? -8.477 -17.75 3.35 1 96.94 81 GLY A O 1
ATOM 649 N N . LEU A 1 82 ? -8.141 -19.953 3.221 1 96.94 82 LEU A N 1
ATOM 650 C CA . LEU A 1 82 ? -8.914 -20.062 1.986 1 96.94 82 LEU A CA 1
ATOM 651 C C . LEU A 1 82 ? -10.391 -19.797 2.24 1 96.94 82 LEU A C 1
ATOM 653 O O . LEU A 1 82 ? -11.086 -19.266 1.374 1 96.94 82 LEU A O 1
ATOM 657 N N . ALA A 1 83 ? -10.828 -20.172 3.434 1 97.62 83 ALA A N 1
ATOM 658 C CA . ALA A 1 83 ? -12.227 -19.969 3.791 1 97.62 83 ALA A CA 1
ATOM 659 C C . ALA A 1 83 ? -12.562 -18.484 3.885 1 97.62 83 ALA A C 1
ATOM 661 O O . ALA A 1 83 ? -13.727 -18.094 3.777 1 97.62 83 ALA A O 1
ATOM 662 N N . THR A 1 84 ? -11.547 -17.734 4.129 1 96.81 84 THR A N 1
ATOM 663 C CA . THR A 1 84 ? -11.742 -16.297 4.215 1 96.81 84 THR A CA 1
ATOM 664 C C . THR A 1 84 ? -11.25 -15.609 2.941 1 96.81 84 THR A C 1
ATOM 666 O O . THR A 1 84 ? -11.062 -14.391 2.922 1 96.81 84 THR A O 1
ATOM 669 N N . LEU A 1 85 ? -10.969 -16.344 1.95 1 96.62 85 LEU A N 1
ATOM 670 C CA . LEU A 1 85 ? -10.625 -15.875 0.613 1 96.62 85 LEU A CA 1
ATOM 671 C C . LEU A 1 85 ? -9.383 -14.984 0.654 1 96.62 85 LEU A C 1
ATOM 673 O O . LEU A 1 85 ? -9.312 -13.977 -0.049 1 96.62 85 LEU A O 1
ATOM 677 N N . ASN A 1 86 ? -8.414 -15.367 1.47 1 93.75 86 ASN A N 1
ATOM 678 C CA . ASN A 1 86 ? -7.172 -14.617 1.596 1 93.75 86 ASN A CA 1
ATOM 679 C C . ASN A 1 86 ? -6.23 -14.891 0.427 1 93.75 86 ASN A C 1
ATOM 681 O O . ASN A 1 86 ? -5.293 -14.125 0.188 1 93.75 86 ASN A O 1
ATOM 685 N N . GLU A 1 87 ? -6.438 -16.047 -0.274 1 91.31 87 GLU A N 1
ATOM 686 C CA . GLU A 1 87 ? -5.641 -16.406 -1.441 1 91.31 87 GLU A CA 1
ATOM 687 C C . GLU A 1 87 ? -6.527 -16.672 -2.654 1 91.31 87 GLU A C 1
ATOM 689 O O . GLU A 1 87 ? -7.738 -16.859 -2.516 1 91.31 87 GLU A O 1
ATOM 694 N N . GLY A 1 88 ? -5.895 -16.672 -3.816 1 89.38 88 GLY A N 1
ATOM 695 C CA . GLY A 1 88 ? -6.625 -16.844 -5.062 1 89.38 88 GLY A CA 1
ATOM 696 C C . GLY A 1 88 ? -6.883 -18.312 -5.406 1 89.38 88 GLY A C 1
ATOM 697 O O . GLY A 1 88 ? -7.305 -18.625 -6.52 1 89.38 88 GLY A O 1
ATOM 698 N N . ILE A 1 89 ? -6.602 -19.188 -4.48 1 91.88 89 ILE A N 1
ATOM 699 C CA . ILE A 1 89 ? -6.77 -20.609 -4.773 1 91.88 89 ILE A CA 1
ATOM 700 C C . ILE A 1 89 ? -7.891 -21.188 -3.914 1 91.88 89 ILE A C 1
ATOM 702 O O . ILE A 1 89 ? -7.773 -22.297 -3.387 1 91.88 89 ILE A O 1
ATOM 706 N N . ALA A 1 90 ? -8.977 -20.469 -3.811 1 93.44 90 ALA A N 1
ATOM 707 C CA . ALA A 1 90 ? -10.141 -20.891 -3.027 1 93.44 90 ALA A CA 1
ATOM 708 C C . ALA A 1 90 ? -10.68 -22.234 -3.523 1 93.44 90 ALA A C 1
ATOM 710 O O . ALA A 1 90 ? -11.281 -22.984 -2.76 1 93.44 90 ALA A O 1
ATOM 711 N N . PHE A 1 91 ? -10.414 -22.531 -4.73 1 92.12 91 PHE A N 1
ATOM 712 C CA . PHE A 1 91 ? -10.906 -23.781 -5.32 1 92.12 91 PHE A CA 1
ATOM 713 C C . PHE A 1 91 ? -10.297 -24.984 -4.629 1 92.12 91 PHE A C 1
ATOM 715 O O . PHE A 1 91 ? -10.867 -26.078 -4.656 1 92.12 91 PHE A O 1
ATOM 722 N N . CYS A 1 92 ? -9.156 -24.812 -3.992 1 93.56 92 CYS A N 1
ATOM 723 C CA . CYS A 1 92 ? -8.539 -25.891 -3.246 1 93.56 92 CYS A CA 1
ATOM 724 C C . CYS A 1 92 ? -9.406 -26.328 -2.072 1 93.56 92 CYS A C 1
ATOM 726 O O . CYS A 1 92 ? -9.336 -27.469 -1.622 1 93.56 92 CYS A O 1
ATOM 728 N N . LEU A 1 93 ? -10.18 -25.422 -1.625 1 96 93 LEU A N 1
ATOM 729 C CA . LEU A 1 93 ? -11.125 -25.734 -0.563 1 96 93 LEU A CA 1
ATOM 730 C C . LEU A 1 93 ? -12.5 -26.062 -1.143 1 96 93 LEU A C 1
ATOM 732 O O . LEU A 1 93 ? -13.102 -27.078 -0.778 1 96 93 LEU A O 1
ATOM 736 N N . ALA A 1 94 ? -12.914 -25.375 -2.09 1 95.25 94 ALA A N 1
ATOM 737 C CA . ALA A 1 94 ? -14.281 -25.422 -2.617 1 95.25 94 ALA A CA 1
ATOM 738 C C . ALA A 1 94 ? -14.492 -26.672 -3.455 1 95.25 94 ALA A C 1
ATOM 740 O O . ALA A 1 94 ? -15.547 -27.312 -3.375 1 95.25 94 ALA A O 1
ATOM 741 N N . ASP A 1 95 ? -13.461 -27.031 -4.246 1 92.75 95 ASP A N 1
ATOM 742 C CA . ASP A 1 95 ? -13.695 -28.016 -5.301 1 92.75 95 ASP A CA 1
ATOM 743 C C . ASP A 1 95 ? -12.945 -29.312 -5.016 1 92.75 95 ASP A C 1
ATOM 745 O O . ASP A 1 95 ? -12.969 -30.25 -5.832 1 92.75 95 ASP A O 1
ATOM 749 N N . SER A 1 96 ? -12.336 -29.406 -3.885 1 94.31 96 SER A N 1
ATOM 750 C CA . SER A 1 96 ? -11.516 -30.578 -3.609 1 94.31 96 SER A CA 1
ATOM 751 C C . SER A 1 96 ? -12.359 -31.719 -3.039 1 94.31 96 SER A C 1
ATOM 753 O O . SER A 1 96 ? -13.398 -31.484 -2.426 1 94.31 96 SER A O 1
ATOM 755 N N . GLU A 1 97 ? -11.906 -32.875 -3.303 1 96 97 GLU A N 1
ATOM 756 C CA . GLU A 1 97 ? -12.469 -34.094 -2.701 1 96 97 GLU A CA 1
ATOM 757 C C . GLU A 1 97 ? -11.484 -34.719 -1.728 1 96 97 GLU A C 1
ATOM 759 O O . GLU A 1 97 ? -10.281 -34.781 -1.995 1 96 97 GLU A O 1
ATOM 764 N N . ILE A 1 98 ? -12.008 -35.188 -0.619 1 98.38 98 ILE A N 1
ATOM 765 C CA . ILE A 1 98 ? -11.172 -35.875 0.361 1 98.38 98 ILE A CA 1
ATOM 766 C C . ILE A 1 98 ? -10.883 -37.312 -0.108 1 98.38 98 ILE A C 1
ATOM 768 O O . ILE A 1 98 ? -11.789 -38.125 -0.192 1 98.38 98 ILE A O 1
ATOM 772 N N . LEU A 1 99 ? -9.641 -37.562 -0.365 1 98.12 99 LEU A N 1
ATOM 773 C CA . LEU A 1 99 ? -9.227 -38.875 -0.848 1 98.12 99 LEU A CA 1
ATOM 774 C C . LEU A 1 99 ? -8.828 -39.75 0.313 1 98.12 99 LEU A C 1
ATOM 776 O O . LEU A 1 99 ? -8.938 -41 0.216 1 98.12 99 LEU A O 1
ATOM 780 N N . TYR A 1 100 ? -8.266 -39.188 1.328 1 98.25 100 TYR A N 1
ATOM 781 C CA . TYR A 1 100 ? -7.859 -39.844 2.568 1 98.25 100 TYR A CA 1
ATOM 782 C C . TYR A 1 100 ? -8.094 -38.938 3.768 1 98.25 100 TYR A C 1
ATOM 784 O O . TYR A 1 100 ? -7.855 -37.719 3.689 1 98.25 100 TYR A O 1
ATOM 792 N N . ALA A 1 101 ? -8.57 -39.531 4.832 1 98.56 101 ALA A N 1
ATOM 793 C CA . ALA A 1 101 ? -8.695 -38.844 6.102 1 98.56 101 ALA A CA 1
ATOM 794 C C . ALA A 1 101 ? -8.18 -39.688 7.262 1 98.56 101 ALA A C 1
ATOM 796 O O . ALA A 1 101 ? -8.531 -40.844 7.387 1 98.56 101 ALA A O 1
ATOM 797 N N . ARG A 1 102 ? -7.402 -39.031 8.07 1 97.94 102 ARG A N 1
ATOM 798 C CA . ARG A 1 102 ? -6.879 -39.688 9.258 1 97.94 102 ARG A CA 1
ATOM 799 C C . ARG A 1 102 ? -8.008 -40.062 10.227 1 97.94 102 ARG A C 1
ATOM 801 O O . ARG A 1 102 ? -7.945 -41.094 10.898 1 97.94 102 ARG A O 1
ATOM 808 N N . SER A 1 103 ? -9.047 -39.156 10.359 1 97.62 103 SER A N 1
ATOM 809 C CA . SER A 1 103 ? -10.172 -39.312 11.273 1 97.62 103 SER A CA 1
ATOM 810 C C . SER A 1 103 ? -11.406 -38.594 10.773 1 97.62 103 SER A C 1
ATOM 812 O O . SER A 1 103 ? -11.32 -37.75 9.875 1 97.62 103 SER A O 1
ATOM 814 N N . ASP A 1 104 ? -12.508 -38.938 11.367 1 97.69 104 ASP A N 1
ATOM 815 C CA . ASP A 1 104 ? -13.742 -38.219 11.07 1 97.69 104 ASP A CA 1
ATOM 816 C C . ASP A 1 104 ? -13.664 -36.75 11.531 1 97.69 104 ASP A C 1
ATOM 818 O O . ASP A 1 104 ? -14.234 -35.875 10.906 1 97.69 104 ASP A O 1
ATOM 822 N N . THR A 1 105 ? -12.945 -36.656 12.523 1 98.06 105 THR A N 1
ATOM 823 C CA . THR A 1 105 ? -12.766 -35.312 13.039 1 98.06 105 THR A CA 1
ATOM 824 C C . THR A 1 105 ? -12.055 -34.406 12.016 1 98.06 105 THR A C 1
ATOM 826 O O . THR A 1 105 ? -12.422 -33.25 11.812 1 98.06 105 THR A O 1
ATOM 829 N N . ASP A 1 106 ? -11.047 -34.969 11.344 1 98.31 106 ASP A N 1
ATOM 830 C CA . ASP A 1 106 ? -10.328 -34.25 10.312 1 98.31 106 ASP A CA 1
ATOM 831 C C . ASP A 1 106 ? -11.234 -33.938 9.125 1 98.31 106 ASP A C 1
ATOM 833 O O . ASP A 1 106 ? -11.203 -32.812 8.59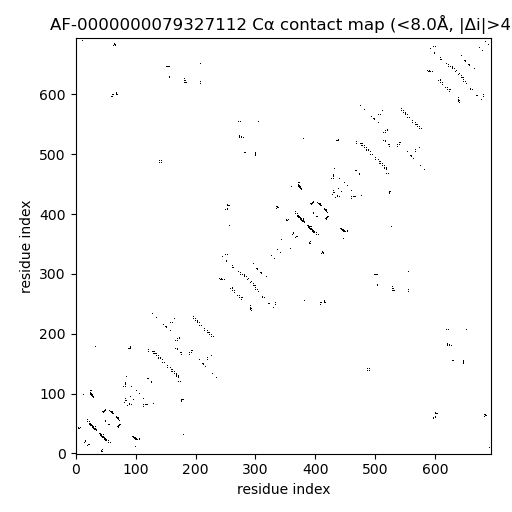4 1 98.31 106 ASP A O 1
ATOM 837 N N . ARG A 1 107 ? -12.016 -34.875 8.789 1 98.38 107 ARG A N 1
ATOM 838 C CA . ARG A 1 107 ? -12.969 -34.688 7.703 1 98.38 107 ARG A CA 1
ATOM 839 C C . ARG A 1 107 ? -13.969 -33.562 8.023 1 98.38 107 ARG A C 1
ATOM 841 O O . ARG A 1 107 ? -14.219 -32.688 7.191 1 98.38 107 ARG A O 1
ATOM 848 N N . GLU A 1 108 ? -14.477 -33.656 9.195 1 98.44 108 GLU A N 1
ATOM 849 C CA . GLU A 1 108 ? -15.484 -32.656 9.617 1 98.44 108 GLU A CA 1
ATOM 850 C C . GLU A 1 108 ? -14.891 -31.266 9.68 1 98.44 108 GLU A C 1
ATOM 852 O O . GLU A 1 108 ? -15.562 -30.281 9.359 1 98.44 108 GLU A O 1
ATOM 857 N N . ARG A 1 109 ? -13.664 -31.266 10.141 1 98.31 109 ARG A N 1
ATOM 858 C CA . ARG A 1 109 ? -12.992 -29.969 10.211 1 98.31 109 ARG A CA 1
ATOM 859 C C . ARG A 1 109 ? -12.875 -29.328 8.828 1 98.31 109 ARG A C 1
ATOM 861 O O . ARG A 1 109 ? -13.141 -28.141 8.672 1 98.31 109 ARG A O 1
ATOM 868 N N . PHE A 1 110 ? -12.516 -30.125 7.836 1 98.56 110 PHE A N 1
ATOM 869 C CA . PHE A 1 110 ? -12.398 -29.641 6.465 1 98.56 110 PHE A CA 1
ATOM 870 C C . PHE A 1 110 ? -13.75 -29.172 5.934 1 98.56 110 PHE A C 1
ATOM 872 O O . PHE A 1 110 ? -13.852 -28.109 5.324 1 98.56 110 PHE A O 1
ATOM 879 N N . GLU A 1 111 ? -14.758 -29.906 6.215 1 98.56 111 GLU A N 1
ATOM 880 C CA . GLU A 1 111 ? -16.094 -29.578 5.742 1 98.56 111 GLU A CA 1
ATOM 881 C C . GLU A 1 111 ? -16.625 -28.312 6.418 1 98.56 111 GLU A C 1
ATOM 883 O O . GLU A 1 111 ? -17.344 -27.531 5.805 1 98.56 111 GLU A O 1
ATOM 888 N N . LEU A 1 112 ? -16.234 -28.172 7.633 1 98.56 112 LEU A N 1
ATOM 889 C CA . LEU A 1 112 ? -16.625 -26.969 8.336 1 98.56 112 LEU A CA 1
ATOM 890 C C . LEU A 1 112 ? -15.992 -25.734 7.699 1 98.56 112 LEU A C 1
ATOM 892 O O . LEU A 1 112 ? -16.641 -24.688 7.562 1 98.56 112 LEU A O 1
ATOM 896 N N . LEU A 1 113 ? -14.742 -25.859 7.309 1 98.62 113 LEU A N 1
ATOM 897 C CA . LEU A 1 113 ? -14.055 -24.766 6.637 1 98.62 113 LEU A CA 1
ATOM 898 C C . LEU A 1 113 ? -14.695 -24.484 5.281 1 98.62 113 LEU A C 1
ATOM 900 O O . LEU A 1 113 ? -14.852 -23.312 4.902 1 98.62 113 LEU A O 1
ATOM 904 N N . ARG A 1 114 ? -15.039 -25.531 4.629 1 98.19 114 ARG A N 1
ATOM 905 C CA . ARG A 1 114 ? -15.727 -25.391 3.35 1 98.19 114 ARG A CA 1
ATOM 906 C C . ARG A 1 114 ? -17.062 -24.672 3.52 1 98.19 114 ARG A C 1
ATOM 908 O O . ARG A 1 114 ? -17.359 -23.734 2.771 1 98.19 114 ARG A O 1
ATOM 915 N N . LYS A 1 115 ? -17.797 -25.047 4.516 1 98.31 115 LYS A N 1
ATOM 916 C CA . LYS A 1 115 ? -19.062 -24.406 4.82 1 98.31 115 LYS A CA 1
ATOM 917 C C . LYS A 1 115 ? -18.875 -22.938 5.18 1 98.31 115 LYS A C 1
ATOM 919 O O . LYS A 1 115 ? -19.656 -22.078 4.77 1 98.31 115 LYS A O 1
ATOM 924 N N . THR A 1 116 ? -17.859 -22.734 5.941 1 98.44 116 THR A N 1
ATOM 925 C CA . THR A 1 116 ? -17.531 -21.359 6.316 1 98.44 116 THR A CA 1
ATOM 926 C C . THR A 1 116 ? -17.266 -20.516 5.074 1 98.44 116 THR A C 1
ATOM 928 O O . THR A 1 116 ? -17.766 -19.375 4.977 1 98.44 116 THR A O 1
ATOM 931 N N . MET A 1 117 ? -16.547 -21 4.145 1 98.25 117 MET A N 1
ATOM 932 C CA . MET A 1 117 ? -16.266 -20.281 2.906 1 98.25 117 MET A CA 1
ATOM 933 C C . MET A 1 117 ? -17.547 -19.938 2.164 1 98.25 117 MET A C 1
ATOM 935 O O . MET A 1 117 ? -17.734 -18.797 1.747 1 98.25 117 MET A O 1
ATOM 939 N N . PHE A 1 118 ? -18.453 -20.875 2.062 1 98.06 118 PHE A N 1
ATOM 940 C CA . PHE A 1 118 ? -19.688 -20.656 1.309 1 98.06 118 PHE A CA 1
ATOM 941 C C . PHE A 1 118 ? -20.609 -19.703 2.049 1 98.06 118 PHE A C 1
ATOM 943 O O . PHE A 1 118 ? -21.344 -18.938 1.426 1 98.06 118 PHE A O 1
ATOM 950 N N . ASN A 1 119 ? -20.562 -19.766 3.354 1 98.38 119 ASN A N 1
ATOM 951 C CA . ASN A 1 119 ? -21.297 -18.766 4.125 1 98.38 119 ASN A CA 1
ATOM 952 C C . ASN A 1 119 ? -20.734 -17.359 3.906 1 98.38 119 ASN A C 1
ATOM 954 O O . ASN A 1 119 ? -21.5 -16.406 3.781 1 98.38 119 ASN A O 1
ATOM 958 N N . ASN A 1 120 ? -19.391 -17.297 3.895 1 98.06 120 ASN A N 1
ATOM 959 C CA . ASN A 1 120 ? -18.766 -16.016 3.609 1 98.06 120 ASN A CA 1
ATOM 960 C C . ASN A 1 120 ? -19.172 -15.484 2.238 1 98.06 120 ASN A C 1
ATOM 962 O O . ASN A 1 120 ? -19.375 -14.281 2.068 1 98.06 120 ASN A O 1
ATOM 966 N N . LEU A 1 121 ? -19.391 -16.328 1.303 1 97.88 121 LEU A N 1
ATOM 967 C CA . LEU A 1 121 ? -19.734 -15.953 -0.067 1 97.88 121 LEU A CA 1
ATOM 968 C C . LEU A 1 121 ? -21.188 -15.492 -0.167 1 97.88 121 LEU A C 1
ATOM 970 O O . LEU A 1 121 ? -21.625 -15.055 -1.229 1 97.88 121 LEU A O 1
ATOM 974 N N . LYS A 1 122 ? -21.875 -15.555 0.941 1 97.81 122 LYS A N 1
ATOM 975 C CA . LYS A 1 122 ? -23.25 -15.062 0.989 1 97.81 122 LYS A CA 1
ATOM 976 C C . LYS A 1 122 ? -23.344 -13.773 1.806 1 97.81 122 LYS A C 1
ATOM 978 O O . LYS A 1 122 ? -24.406 -13.148 1.861 1 97.81 122 LYS A O 1
ATOM 983 N N . ASP A 1 123 ? -22.266 -13.438 2.402 1 96.88 123 ASP A N 1
ATOM 984 C CA . ASP A 1 123 ? -22.234 -12.258 3.268 1 96.88 123 ASP A CA 1
ATOM 985 C C . ASP A 1 123 ? -21.828 -11.008 2.484 1 96.88 123 ASP A C 1
ATOM 987 O O . ASP A 1 123 ? -20.641 -10.82 2.176 1 96.88 123 ASP A O 1
ATOM 991 N N . LYS A 1 124 ? -22.734 -10.141 2.299 1 94.56 124 LYS A N 1
ATOM 992 C CA . LYS A 1 124 ? -22.547 -8.992 1.419 1 94.56 124 LYS A CA 1
ATOM 993 C C . LYS A 1 124 ? -21.438 -8.086 1.935 1 94.56 124 LYS A C 1
ATOM 995 O O . LYS A 1 124 ? -20.625 -7.574 1.153 1 94.56 124 LYS A O 1
ATOM 1000 N N . ASP A 1 125 ? -21.375 -7.863 3.229 1 93.94 125 ASP A N 1
ATOM 1001 C CA . ASP A 1 125 ? -20.344 -7.008 3.812 1 93.94 125 ASP A CA 1
ATOM 1002 C C . ASP A 1 125 ? -18.969 -7.633 3.656 1 93.94 125 ASP A C 1
ATOM 1004 O O . ASP A 1 125 ? -18 -6.945 3.318 1 93.94 125 ASP A O 1
ATOM 1008 N N . PHE A 1 126 ? -18.938 -8.898 3.9 1 96.19 126 PHE A N 1
ATOM 1009 C CA . PHE A 1 126 ? -17.688 -9.633 3.736 1 96.19 126 PHE A CA 1
ATOM 1010 C C . PHE A 1 126 ? -17.203 -9.57 2.291 1 96.19 126 PHE A C 1
ATOM 1012 O O . PHE A 1 126 ? -16.031 -9.297 2.029 1 96.19 126 PHE A O 1
ATOM 1019 N N . LEU A 1 127 ? -18.094 -9.766 1.397 1 96.75 127 LEU A N 1
ATOM 1020 C CA . LEU A 1 127 ? -17.766 -9.766 -0.024 1 96.75 127 LEU A CA 1
ATOM 1021 C C . LEU A 1 127 ? -17.203 -8.414 -0.452 1 96.75 127 LEU A C 1
ATOM 1023 O O . LEU A 1 127 ? -16.203 -8.359 -1.157 1 96.75 127 LEU A O 1
ATOM 1027 N N . TYR A 1 128 ? -17.828 -7.441 0.002 1 96.56 128 TYR A N 1
ATOM 1028 C CA . TYR A 1 128 ? -17.391 -6.102 -0.364 1 96.56 128 TYR A CA 1
ATOM 1029 C C . TYR A 1 128 ? -15.977 -5.836 0.151 1 96.56 128 TYR A C 1
ATOM 1031 O O . TYR A 1 128 ? -15.094 -5.422 -0.61 1 96.56 128 TYR A O 1
ATOM 1039 N N . MET A 1 129 ? -15.781 -6.145 1.378 1 96.44 129 MET A N 1
ATOM 1040 C CA . MET A 1 129 ? -14.477 -5.895 1.995 1 96.44 129 MET A CA 1
ATOM 1041 C C . MET A 1 129 ? -13.391 -6.719 1.317 1 96.44 129 MET A C 1
ATOM 1043 O O . MET A 1 129 ? -12.312 -6.203 1.024 1 96.44 129 MET A O 1
ATOM 1047 N N . LYS A 1 130 ? -13.68 -7.938 1.106 1 97.31 130 LYS A N 1
ATOM 1048 C CA . LYS A 1 130 ? -12.695 -8.828 0.499 1 97.31 130 LYS A CA 1
ATOM 1049 C C . LYS A 1 130 ? -12.391 -8.414 -0.94 1 97.31 130 LYS A C 1
ATOM 1051 O O . LYS A 1 130 ? -11.25 -8.5 -1.393 1 97.31 130 LYS A O 1
ATOM 1056 N N . SER A 1 131 ? -13.414 -8 -1.666 1 97.56 131 SER A N 1
ATOM 1057 C CA . SER A 1 131 ? -13.219 -7.527 -3.033 1 97.56 131 SER A CA 1
ATOM 1058 C C . SER A 1 131 ? -12.328 -6.293 -3.07 1 97.56 131 SER A C 1
ATOM 1060 O O . SER A 1 131 ? -11.484 -6.156 -3.957 1 97.56 131 SER A O 1
ATOM 1062 N N . LEU A 1 132 ? -12.484 -5.438 -2.125 1 97.38 132 LEU A N 1
ATOM 1063 C CA . LEU A 1 132 ? -11.672 -4.23 -2.064 1 97.38 132 LEU A CA 1
ATOM 1064 C C . LEU A 1 132 ? -10.211 -4.57 -1.814 1 97.38 132 LEU A C 1
ATOM 1066 O O . LEU A 1 132 ? -9.312 -3.887 -2.314 1 97.38 132 LEU A O 1
ATOM 1070 N N . GLU A 1 133 ? -10.023 -5.586 -1.01 1 97.62 133 GLU A N 1
ATOM 1071 C CA . GLU A 1 133 ? -8.648 -6.035 -0.785 1 97.62 133 GLU A CA 1
ATOM 1072 C C . GLU A 1 133 ? -7.977 -6.434 -2.096 1 97.62 133 GLU A C 1
ATOM 1074 O O . GLU A 1 133 ? -6.809 -6.121 -2.318 1 97.62 133 GLU A O 1
ATOM 1079 N N . LYS A 1 134 ? -8.719 -7.094 -2.922 1 98.06 134 LYS A N 1
ATOM 1080 C CA . LYS A 1 134 ? -8.18 -7.523 -4.211 1 98.06 134 LYS A CA 1
ATOM 1081 C C . LYS A 1 134 ? -7.918 -6.328 -5.121 1 98.06 134 LYS A C 1
ATOM 1083 O O . LYS A 1 134 ? -6.895 -6.277 -5.812 1 98.06 134 LYS A O 1
ATOM 1088 N N . ILE A 1 135 ? -8.812 -5.402 -5.152 1 98.19 135 ILE A N 1
ATOM 1089 C CA . ILE A 1 135 ? -8.625 -4.195 -5.945 1 98.19 135 ILE A CA 1
ATOM 1090 C C . ILE A 1 135 ? -7.375 -3.457 -5.469 1 98.19 135 ILE A C 1
ATOM 1092 O O . ILE A 1 135 ? -6.578 -2.982 -6.285 1 98.19 135 ILE A O 1
ATOM 1096 N N . ASN A 1 136 ? -7.258 -3.408 -4.184 1 97.5 136 ASN A N 1
ATOM 1097 C CA . ASN A 1 136 ? -6.074 -2.754 -3.633 1 97.5 136 ASN A CA 1
ATOM 1098 C C . ASN A 1 136 ? -4.793 -3.461 -4.062 1 97.5 136 ASN A C 1
ATOM 1100 O O . ASN A 1 136 ? -3.781 -2.812 -4.332 1 97.5 136 ASN A O 1
ATOM 1104 N N . SER A 1 137 ? -4.797 -4.781 -4.102 1 97.88 137 SER A N 1
ATOM 1105 C CA . SER A 1 137 ? -3.646 -5.539 -4.578 1 97.88 137 SER A CA 1
ATOM 1106 C C . SER A 1 137 ? -3.324 -5.203 -6.031 1 97.88 137 SER A C 1
ATOM 1108 O O . SER A 1 137 ? -2.156 -5.066 -6.398 1 97.88 137 SER A O 1
ATOM 1110 N N . ALA A 1 138 ? -4.367 -5.055 -6.832 1 98.38 138 ALA A N 1
ATOM 1111 C CA . ALA A 1 138 ? -4.18 -4.645 -8.219 1 98.38 138 ALA A CA 1
ATOM 1112 C C . ALA A 1 138 ? -3.541 -3.258 -8.297 1 98.38 138 ALA A C 1
ATOM 1114 O O . ALA A 1 138 ? -2.623 -3.035 -9.094 1 98.38 138 ALA A O 1
ATOM 1115 N N . MET A 1 139 ? -3.977 -2.4 -7.434 1 98.38 139 MET A N 1
ATOM 1116 C CA . MET A 1 139 ? -3.459 -1.037 -7.406 1 98.38 139 MET A CA 1
ATOM 1117 C C . MET A 1 139 ? -1.998 -1.02 -6.965 1 98.38 139 MET A C 1
ATOM 1119 O O . MET A 1 139 ? -1.216 -0.187 -7.43 1 98.38 139 MET A O 1
ATOM 1123 N N . ASP A 1 140 ? -1.646 -1.925 -6.09 1 97.75 140 ASP A N 1
ATOM 1124 C CA . ASP A 1 140 ? -0.268 -2.027 -5.621 1 97.75 140 ASP A CA 1
ATOM 1125 C C . ASP A 1 140 ? 0.667 -2.453 -6.75 1 97.75 140 ASP A C 1
ATOM 1127 O O . ASP A 1 140 ? 1.828 -2.041 -6.793 1 97.75 140 ASP A O 1
ATOM 1131 N N . ILE A 1 141 ? 0.165 -3.264 -7.664 1 98.31 141 ILE A N 1
ATOM 1132 C CA . ILE A 1 141 ? 0.947 -3.641 -8.836 1 98.31 141 ILE A CA 1
ATOM 1133 C C . ILE A 1 141 ? 1.012 -2.467 -9.812 1 98.31 141 ILE A C 1
ATOM 1135 O O . ILE A 1 141 ? 2.072 -2.172 -10.367 1 98.31 141 ILE A O 1
ATOM 1139 N N . TYR A 1 142 ? -0.069 -1.748 -9.953 1 98.19 142 TYR A N 1
ATOM 1140 C CA . TYR A 1 142 ? -0.224 -0.677 -10.93 1 98.19 142 TYR A CA 1
ATOM 1141 C C . TYR A 1 142 ? 0.771 0.448 -10.672 1 98.19 142 TYR A C 1
ATOM 1143 O O . TYR A 1 142 ? 1.395 0.962 -11.602 1 98.19 142 TYR A O 1
ATOM 1151 N N . LYS A 1 143 ? 0.915 0.775 -9.438 1 97.19 143 LYS A N 1
ATOM 1152 C CA . LYS A 1 143 ? 1.767 1.92 -9.125 1 97.19 143 LYS A CA 1
ATOM 1153 C C . LYS A 1 143 ? 3.213 1.654 -9.531 1 97.19 143 LYS A C 1
ATOM 1155 O O . LYS A 1 143 ? 3.938 2.576 -9.906 1 97.19 143 LYS A O 1
ATOM 1160 N N . ILE A 1 144 ? 3.672 0.404 -9.508 1 96.5 144 ILE A N 1
ATOM 1161 C CA . ILE A 1 144 ? 5.031 0.041 -9.906 1 96.5 144 ILE A CA 1
ATOM 1162 C C . ILE A 1 144 ? 5.105 -0.111 -11.422 1 96.5 144 ILE A C 1
ATOM 1164 O O . ILE A 1 144 ? 6.09 0.294 -12.047 1 96.5 144 ILE A O 1
ATOM 1168 N N . MET A 1 145 ? 4.035 -0.636 -11.961 1 97.81 145 MET A N 1
ATOM 1169 C CA . MET A 1 145 ? 3.955 -0.875 -13.398 1 97.81 145 MET A CA 1
ATOM 1170 C C . MET A 1 145 ? 4.238 0.403 -14.18 1 97.81 145 MET A C 1
ATOM 1172 O O . MET A 1 145 ? 4.883 0.364 -15.227 1 97.81 145 MET A O 1
ATOM 1176 N N . LEU A 1 146 ? 3.859 1.486 -13.688 1 95.94 146 LEU A N 1
ATOM 1177 C CA . LEU A 1 146 ? 3.883 2.766 -14.391 1 95.94 146 LEU A CA 1
ATOM 1178 C C . LEU A 1 146 ? 5.316 3.244 -14.602 1 95.94 146 LEU A C 1
ATOM 1180 O O . LEU A 1 146 ? 5.555 4.168 -15.383 1 95.94 146 LEU A O 1
ATOM 1184 N N . PHE A 1 147 ? 6.238 2.602 -13.984 1 97 147 PHE A N 1
ATOM 1185 C CA . PHE A 1 147 ? 7.637 2.988 -14.141 1 97 147 PHE A CA 1
ATOM 1186 C C . PHE A 1 147 ? 8.422 1.908 -14.875 1 97 147 PHE A C 1
ATOM 1188 O O . PHE A 1 147 ? 9.633 2.023 -15.047 1 97 147 PHE A O 1
ATOM 1195 N N . GLU A 1 148 ? 7.754 0.813 -15.266 1 96.31 148 GLU A N 1
ATOM 1196 C CA . GLU A 1 148 ? 8.398 -0.26 -16.016 1 96.31 148 GLU A CA 1
ATOM 1197 C C . GLU A 1 148 ? 8.633 0.143 -17.469 1 96.31 148 GLU A C 1
ATOM 1199 O O . GLU A 1 148 ? 7.781 0.792 -18.078 1 96.31 148 GLU A O 1
ATOM 1204 N N . LYS A 1 149 ? 9.766 -0.26 -18.016 1 95.94 149 LYS A N 1
ATOM 1205 C CA . LYS A 1 149 ? 10.141 0.126 -19.375 1 95.94 149 LYS A CA 1
ATOM 1206 C C . LYS A 1 149 ? 10.297 -1.1 -20.266 1 95.94 149 LYS A C 1
ATOM 1208 O O . LYS A 1 149 ? 10.5 -0.97 -21.469 1 95.94 149 LYS A O 1
ATOM 1213 N N . ILE A 1 150 ? 10.281 -2.287 -19.688 1 97 150 ILE A N 1
ATOM 1214 C CA . ILE A 1 150 ? 10.43 -3.545 -20.406 1 97 150 ILE A CA 1
ATOM 1215 C C . ILE A 1 150 ? 9.062 -4.172 -20.641 1 97 150 ILE A C 1
ATOM 1217 O O . ILE A 1 150 ? 8.297 -4.383 -19.703 1 97 150 ILE A O 1
ATOM 1221 N N . LEU A 1 151 ? 8.758 -4.477 -21.859 1 97.75 151 LEU A N 1
ATOM 1222 C CA . LEU A 1 151 ? 7.445 -4.961 -22.266 1 97.75 151 LEU A CA 1
ATOM 1223 C C . LEU A 1 151 ? 7.039 -6.184 -21.453 1 97.75 151 LEU A C 1
ATOM 1225 O O . LEU A 1 151 ? 5.902 -6.277 -21 1 97.75 151 LEU A O 1
ATOM 1229 N N . SER A 1 152 ? 7.949 -7.102 -21.25 1 97.88 152 SER A N 1
ATOM 1230 C CA . SER A 1 152 ? 7.66 -8.32 -20.5 1 97.88 152 SER A CA 1
ATOM 1231 C C . SER A 1 152 ? 7.207 -8 -19.078 1 97.88 152 SER A C 1
ATOM 1233 O O . SER A 1 152 ? 6.258 -8.609 -18.578 1 97.88 152 SER A O 1
ATOM 1235 N N . ASN A 1 153 ? 7.898 -7.023 -18.484 1 98.06 153 ASN A N 1
ATOM 1236 C CA . ASN A 1 153 ? 7.547 -6.613 -17.125 1 98.06 153 ASN A CA 1
ATOM 1237 C C . ASN A 1 153 ? 6.168 -5.965 -17.078 1 98.06 153 ASN A C 1
ATOM 1239 O O . ASN A 1 153 ? 5.406 -6.184 -16.141 1 98.06 153 ASN A O 1
ATOM 1243 N N . VAL A 1 154 ? 5.891 -5.199 -18.062 1 98.56 154 VAL A N 1
ATOM 1244 C CA . VAL A 1 154 ? 4.605 -4.516 -18.141 1 98.56 154 VAL A CA 1
ATOM 1245 C C . VAL A 1 154 ? 3.486 -5.535 -18.312 1 98.56 154 VAL A C 1
ATOM 1247 O O . VAL A 1 154 ? 2.445 -5.449 -17.656 1 98.56 154 VAL A O 1
ATOM 1250 N N . ARG A 1 155 ? 3.703 -6.5 -19.141 1 98.5 155 ARG A N 1
ATOM 1251 C CA . ARG A 1 155 ? 2.713 -7.551 -19.344 1 98.5 155 ARG A CA 1
ATOM 1252 C C . ARG A 1 155 ? 2.523 -8.383 -18.078 1 98.5 155 ARG A C 1
ATOM 1254 O O . ARG A 1 155 ? 1.401 -8.766 -17.75 1 98.5 155 ARG A O 1
ATOM 1261 N N . LYS A 1 156 ? 3.627 -8.641 -17.453 1 98.44 156 LYS A N 1
ATOM 1262 C CA . LYS A 1 156 ? 3.539 -9.367 -16.188 1 98.44 156 LYS A CA 1
ATOM 1263 C C . LYS A 1 156 ? 2.678 -8.609 -15.18 1 98.44 156 LYS A C 1
ATOM 1265 O O . LYS A 1 156 ? 1.791 -9.195 -14.547 1 98.44 156 LYS A O 1
ATOM 1270 N N . ALA A 1 157 ? 2.92 -7.34 -15.078 1 98.56 157 ALA A N 1
ATOM 1271 C CA . ALA A 1 157 ? 2.123 -6.512 -14.18 1 98.56 157 ALA A CA 1
ATOM 1272 C C . ALA A 1 157 ? 0.652 -6.52 -14.586 1 98.56 157 ALA A C 1
ATOM 1274 O O . ALA A 1 157 ? -0.234 -6.656 -13.742 1 98.56 157 ALA A O 1
ATOM 1275 N N . ALA A 1 158 ? 0.415 -6.383 -15.875 1 98.56 158 ALA A N 1
ATOM 1276 C CA . ALA A 1 158 ? -0.954 -6.398 -16.391 1 98.56 158 ALA A CA 1
ATOM 1277 C C . ALA A 1 158 ? -1.65 -7.711 -16.031 1 98.56 158 ALA A C 1
ATOM 1279 O O . ALA A 1 158 ? -2.824 -7.719 -15.656 1 98.56 158 ALA A O 1
ATOM 1280 N N . GLY A 1 159 ? -0.913 -8.781 -16.188 1 96.88 159 GLY A N 1
ATOM 1281 C CA . GLY A 1 159 ? -1.464 -10.078 -15.805 1 96.88 159 GLY A CA 1
ATOM 1282 C C . GLY A 1 159 ? -1.875 -10.148 -14.352 1 96.88 159 GLY A C 1
ATOM 1283 O O . GLY A 1 159 ? -2.953 -10.656 -14.023 1 96.88 159 GLY A O 1
ATOM 1284 N N . GLY A 1 160 ? -0.988 -9.656 -13.484 1 97.06 160 GLY A N 1
ATOM 1285 C CA . GLY A 1 160 ? -1.321 -9.609 -12.07 1 97.06 160 GLY A CA 1
ATOM 1286 C C . GLY A 1 160 ? -2.549 -8.766 -11.781 1 97.06 160 GLY A C 1
ATOM 1287 O O . GLY A 1 160 ? -3.387 -9.148 -10.953 1 97.06 160 GLY A O 1
ATOM 1288 N N . ILE A 1 161 ? -2.66 -7.664 -12.43 1 98.44 161 ILE A N 1
ATOM 1289 C CA . ILE A 1 161 ? -3.791 -6.766 -12.234 1 98.44 161 ILE A CA 1
ATOM 1290 C C . ILE A 1 161 ? -5.078 -7.449 -12.695 1 98.44 161 ILE A C 1
ATOM 1292 O O . ILE A 1 161 ? -6.09 -7.418 -11.992 1 98.44 161 ILE A O 1
ATOM 1296 N N . ILE A 1 162 ? -5.035 -8.102 -13.852 1 96.81 162 ILE A N 1
ATOM 1297 C CA . ILE A 1 162 ? -6.184 -8.844 -14.344 1 96.81 162 ILE A CA 1
ATOM 1298 C C . ILE A 1 162 ? -6.586 -9.914 -13.328 1 96.81 162 ILE A C 1
ATOM 1300 O O . ILE A 1 162 ? -7.77 -10.094 -13.039 1 96.81 162 ILE A O 1
ATOM 1304 N N . GLU A 1 163 ? -5.598 -10.531 -12.789 1 94.69 163 GLU A N 1
ATOM 1305 C CA . GLU A 1 163 ? -5.855 -11.609 -11.836 1 94.69 163 GLU A CA 1
ATOM 1306 C C . GLU A 1 163 ? -6.605 -11.086 -10.609 1 94.69 163 GLU A C 1
ATOM 1308 O O . GLU A 1 163 ? -7.656 -11.617 -10.25 1 94.69 163 GLU A O 1
ATOM 1313 N N . TYR A 1 164 ? -6.137 -10.047 -10.047 1 96.69 164 TYR A N 1
ATOM 1314 C CA . TYR A 1 164 ? -6.73 -9.539 -8.812 1 96.69 164 TYR A CA 1
ATOM 1315 C C . TYR A 1 164 ? -8.094 -8.906 -9.078 1 96.69 164 TYR A C 1
ATOM 1317 O O . TYR A 1 164 ? -9.023 -9.07 -8.289 1 96.69 164 TYR A O 1
ATOM 1325 N N . LEU A 1 165 ? -8.219 -8.242 -10.203 1 97.88 165 LEU A N 1
ATOM 1326 C CA . LEU A 1 165 ? -9.516 -7.652 -10.508 1 97.88 165 LEU A CA 1
ATOM 1327 C C . LEU A 1 165 ? -10.539 -8.734 -10.836 1 97.88 165 LEU A C 1
ATOM 1329 O O . LEU A 1 165 ? -11.719 -8.586 -10.508 1 97.88 165 LEU A O 1
ATOM 1333 N N . SER A 1 166 ? -10.102 -9.781 -11.477 1 95.5 166 SER A N 1
ATOM 1334 C CA . SER A 1 166 ? -10.992 -10.906 -11.727 1 95.5 166 SER A CA 1
ATOM 1335 C C . SER A 1 166 ? -11.461 -11.555 -10.43 1 95.5 166 SER A C 1
ATOM 1337 O O . SER A 1 166 ? -12.633 -11.898 -10.281 1 95.5 166 SER A O 1
ATOM 1339 N N . GLN A 1 167 ? -10.523 -11.734 -9.547 1 95.31 167 GLN A N 1
ATOM 1340 C CA . GLN A 1 167 ? -10.891 -12.273 -8.242 1 95.31 167 GLN A CA 1
ATOM 1341 C C . GLN A 1 167 ? -11.898 -11.367 -7.539 1 95.31 167 GLN A C 1
ATOM 1343 O O . GLN A 1 167 ? -12.867 -11.852 -6.949 1 95.31 167 GLN A O 1
ATOM 1348 N N . SER A 1 168 ? -11.68 -10.047 -7.621 1 97.31 168 SER A N 1
ATOM 1349 C CA . SER A 1 168 ? -12.602 -9.102 -7 1 97.31 168 SER A CA 1
ATOM 1350 C C . SER A 1 168 ? -14.008 -9.242 -7.566 1 97.31 168 SER A C 1
ATOM 1352 O O . SER A 1 168 ? -14.984 -9.227 -6.816 1 97.31 168 SER A O 1
ATOM 1354 N N . LEU A 1 169 ? -14.102 -9.43 -8.867 1 97.19 169 LEU A N 1
ATOM 1355 C CA . LEU A 1 169 ? -15.398 -9.586 -9.523 1 97.19 169 LEU A CA 1
ATOM 1356 C C . LEU A 1 169 ? -16.062 -10.891 -9.109 1 97.19 169 LEU A C 1
ATOM 1358 O O . LEU A 1 169 ? -17.281 -10.938 -8.891 1 97.19 169 LEU A O 1
ATOM 1362 N N . ALA A 1 170 ? -15.25 -11.945 -9.039 1 96.06 170 ALA A N 1
ATOM 1363 C CA . ALA A 1 170 ? -15.812 -13.219 -8.602 1 96.06 170 ALA A CA 1
ATOM 1364 C C . ALA A 1 170 ? -16.391 -13.109 -7.191 1 96.06 170 ALA A C 1
ATOM 1366 O O . ALA A 1 170 ? -17.516 -13.531 -6.938 1 96.06 170 ALA A O 1
ATOM 1367 N N . ILE A 1 171 ? -15.648 -12.477 -6.332 1 97.31 171 ILE A N 1
ATOM 1368 C CA . ILE A 1 171 ? -16.016 -12.391 -4.926 1 97.31 171 ILE A CA 1
ATOM 1369 C C . ILE A 1 171 ? -17.297 -11.57 -4.773 1 97.31 171 ILE A C 1
ATOM 1371 O O . ILE A 1 171 ? -18.25 -12 -4.125 1 97.31 171 ILE A O 1
ATOM 1375 N N . ILE A 1 172 ? -17.359 -10.414 -5.422 1 97.69 172 ILE A N 1
ATOM 1376 C CA . ILE A 1 172 ? -18.516 -9.539 -5.254 1 97.69 172 ILE A CA 1
ATOM 1377 C C . ILE A 1 172 ? -19.766 -10.211 -5.809 1 97.69 172 ILE A C 1
ATOM 1379 O O . ILE A 1 172 ? -20.891 -9.875 -5.426 1 97.69 172 ILE A O 1
ATOM 1383 N N . ASN A 1 173 ? -19.578 -11.172 -6.746 1 97.25 173 ASN A N 1
ATOM 1384 C CA . ASN A 1 173 ? -20.688 -11.938 -7.316 1 97.25 173 ASN A CA 1
ATOM 1385 C C . ASN A 1 173 ? -20.969 -13.203 -6.5 1 97.25 173 ASN A C 1
ATOM 1387 O O . ASN A 1 173 ? -21.719 -14.07 -6.945 1 97.25 173 ASN A O 1
ATOM 1391 N N . GLY A 1 174 ? -20.328 -13.391 -5.359 1 96.81 174 GLY A N 1
ATOM 1392 C CA . GLY A 1 174 ? -20.625 -14.477 -4.438 1 96.81 174 GLY A CA 1
ATOM 1393 C C . GLY A 1 174 ? -20.016 -15.797 -4.859 1 96.81 174 GLY A C 1
ATOM 1394 O O . GLY A 1 174 ? -20.578 -16.859 -4.605 1 96.81 174 GLY A O 1
ATOM 1395 N N . THR A 1 175 ? -18.938 -15.688 -5.562 1 95.81 175 THR A N 1
ATOM 1396 C CA . THR A 1 175 ? -18.281 -16.906 -6.031 1 95.81 175 THR A CA 1
ATOM 1397 C C . THR A 1 175 ? -16.766 -16.734 -6.023 1 95.81 175 THR A C 1
ATOM 1399 O O . THR A 1 175 ? -16.234 -15.891 -5.289 1 95.81 175 THR A O 1
ATOM 1402 N N . TYR A 1 176 ? -16 -17.562 -6.602 1 93.5 176 TYR A N 1
ATOM 1403 C CA . TYR A 1 176 ? -14.555 -17.594 -6.699 1 93.5 176 TYR A CA 1
ATOM 1404 C C . TYR A 1 176 ? -14.109 -18.031 -8.086 1 93.5 176 TYR A C 1
ATOM 1406 O O . TYR A 1 176 ? -14.906 -18.562 -8.867 1 93.5 176 TYR A O 1
ATOM 1414 N N . ILE A 1 177 ? -12.977 -17.688 -8.492 1 89.75 177 ILE A N 1
ATOM 1415 C CA . ILE A 1 177 ? -12.453 -18.141 -9.781 1 89.75 177 ILE A CA 1
ATOM 1416 C C . ILE A 1 177 ? -12.156 -19.641 -9.711 1 89.75 177 ILE A C 1
ATOM 1418 O O . ILE A 1 177 ? -11.398 -20.078 -8.844 1 89.75 177 ILE A O 1
ATOM 1422 N N . ASN A 1 178 ? -13.016 -20.188 -10.656 1 78.44 178 ASN A N 1
ATOM 1423 C CA . ASN A 1 178 ? -12.977 -21.641 -10.711 1 78.44 178 ASN A CA 1
ATOM 1424 C C . ASN A 1 178 ? -11.711 -22.156 -11.398 1 78.44 178 ASN A C 1
ATOM 1426 O O . ASN A 1 178 ? -11.023 -21.391 -12.086 1 78.44 178 ASN A O 1
ATOM 1430 N N . ARG A 1 179 ? -11.008 -22.906 -11.078 1 67.06 179 ARG A N 1
ATOM 1431 C CA . ARG A 1 179 ? -10.078 -23.859 -11.68 1 67.06 179 ARG A CA 1
ATOM 1432 C C . ARG A 1 179 ? -8.641 -23.562 -11.273 1 67.06 179 ARG A C 1
ATOM 1434 O O . ARG A 1 179 ? -8.391 -22.641 -10.492 1 67.06 179 ARG A O 1
ATOM 1441 N N . ASP A 1 180 ? -7.719 -24.203 -12.156 1 63.12 180 ASP A N 1
ATOM 1442 C CA . ASP A 1 180 ? -6.352 -24.578 -11.797 1 63.12 180 ASP A CA 1
ATOM 1443 C C . ASP A 1 180 ? -5.43 -23.359 -11.82 1 63.12 180 ASP A C 1
ATOM 1445 O O . ASP A 1 180 ? -5.848 -22.266 -12.188 1 63.12 180 ASP A O 1
ATOM 1449 N N . TYR A 1 181 ? -4.277 -23.703 -11.375 1 58.81 181 TYR A N 1
ATOM 1450 C CA . TYR A 1 181 ? -3.104 -22.844 -11.242 1 58.81 181 TYR A CA 1
ATOM 1451 C C . TYR A 1 181 ? -2.764 -22.172 -12.57 1 58.81 181 TYR A C 1
ATOM 1453 O O . TYR A 1 181 ? -2.18 -22.797 -13.461 1 58.81 181 TYR A O 1
ATOM 1461 N N . GLY A 1 182 ? -3.215 -20.953 -12.938 1 55.88 182 GLY A N 1
ATOM 1462 C CA . GLY A 1 182 ? -2.779 -20.172 -14.086 1 55.88 182 GLY A CA 1
ATOM 1463 C C . GLY A 1 182 ? -3.59 -20.453 -15.344 1 55.88 182 GLY A C 1
ATOM 1464 O O . GLY A 1 182 ? -3.49 -19.719 -16.328 1 55.88 182 GLY A O 1
ATOM 1465 N N . TYR A 1 183 ? -4.215 -21.703 -15.484 1 56.09 183 TYR A N 1
ATOM 1466 C CA . TYR A 1 183 ? -4.863 -22.125 -16.734 1 56.09 183 TYR A CA 1
ATOM 1467 C C . TYR A 1 183 ? -6.344 -21.766 -16.719 1 56.09 183 TYR A C 1
ATOM 1469 O O . TYR A 1 183 ? -7.078 -22.172 -15.805 1 56.09 183 TYR A O 1
ATOM 1477 N N . SER A 1 184 ? -6.773 -20.375 -17.062 1 60.22 184 SER A N 1
ATOM 1478 C CA . SER A 1 184 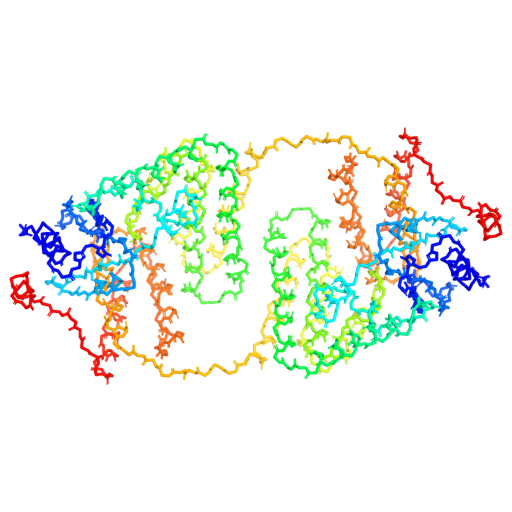? -8.18 -20.297 -16.672 1 60.22 184 SER A CA 1
ATOM 1479 C C . SER A 1 184 ? -9.031 -19.734 -17.812 1 60.22 184 SER A C 1
ATOM 1481 O O . SER A 1 184 ? -8.531 -18.969 -18.625 1 60.22 184 SER A O 1
ATOM 1483 N N . GLU A 1 185 ? -9.953 -20.484 -18.203 1 78.38 185 GLU A N 1
ATOM 1484 C CA . GLU A 1 185 ? -11.125 -19.906 -18.859 1 78.38 185 GLU A CA 1
ATOM 1485 C C . GLU A 1 185 ? -11.703 -18.766 -18.031 1 78.38 185 GLU A C 1
ATOM 1487 O O . GLU A 1 185 ? -12.914 -18.703 -17.797 1 78.38 185 GLU A O 1
ATOM 1492 N N . ARG A 1 186 ? -10.805 -17.953 -17.547 1 84 186 ARG A N 1
ATOM 1493 C CA . ARG A 1 186 ? -11.164 -16.859 -16.656 1 84 186 ARG A CA 1
ATOM 1494 C C . ARG A 1 186 ? -12.164 -15.914 -17.312 1 84 186 ARG A C 1
ATOM 1496 O O . ARG A 1 186 ? -13.18 -15.562 -16.703 1 84 186 ARG A O 1
ATOM 1503 N N . MET A 1 187 ? -11.82 -15.641 -18.516 1 88 187 MET A N 1
ATOM 1504 C CA . MET A 1 187 ? -12.688 -14.719 -19.219 1 88 187 MET A CA 1
ATOM 1505 C C . MET A 1 187 ? -14.086 -15.297 -19.391 1 88 187 MET A C 1
ATOM 1507 O O . MET A 1 187 ? -15.086 -14.586 -19.234 1 88 187 MET A O 1
ATOM 1511 N N . GLU A 1 188 ? -14.109 -16.609 -19.656 1 88.5 188 GLU A N 1
ATOM 1512 C CA . GLU A 1 188 ? -15.398 -17.266 -19.828 1 88.5 188 GLU A CA 1
ATOM 1513 C C . GLU A 1 188 ? -16.188 -17.281 -18.516 1 88.5 188 GLU A C 1
ATOM 1515 O O . GLU A 1 188 ? -17.406 -17.141 -18.516 1 88.5 188 GLU A O 1
ATOM 1520 N N . GLN A 1 189 ? -15.5 -17.438 -17.516 1 90.25 189 GLN A N 1
ATOM 1521 C CA . GLN A 1 189 ? -16.156 -17.406 -16.219 1 90.25 189 GLN A CA 1
ATOM 1522 C C . GLN A 1 189 ? -16.719 -16.016 -15.914 1 90.25 189 GLN A C 1
ATOM 1524 O O . GLN A 1 189 ? -17.859 -15.891 -15.461 1 90.25 189 GLN A O 1
ATOM 1529 N N . ILE A 1 190 ? -15.93 -15.016 -16.156 1 93.62 190 ILE A N 1
ATOM 1530 C CA . ILE A 1 190 ? -16.328 -13.641 -15.867 1 93.62 190 ILE A CA 1
ATOM 1531 C C . ILE A 1 190 ? -17.578 -13.289 -16.672 1 93.62 190 ILE A C 1
ATOM 1533 O O . ILE A 1 190 ? -18.469 -12.602 -16.172 1 93.62 190 ILE A O 1
ATOM 1537 N N . LYS A 1 191 ? -17.656 -13.828 -17.828 1 93.5 191 LYS A N 1
ATOM 1538 C CA . LYS A 1 191 ? -18.797 -13.562 -18.703 1 93.5 191 LYS A CA 1
ATOM 1539 C C . LYS A 1 191 ? -20.094 -14.031 -18.078 1 93.5 191 LYS A C 1
ATOM 1541 O O . LYS A 1 191 ? -21.172 -13.531 -18.406 1 93.5 191 LYS A O 1
ATOM 1546 N N . ARG A 1 192 ? -19.984 -14.906 -17.188 1 93.12 192 ARG A N 1
ATOM 1547 C CA . ARG A 1 192 ? -21.188 -15.523 -16.625 1 93.12 192 ARG A CA 1
ATOM 1548 C C . ARG A 1 192 ? -21.594 -14.836 -15.336 1 93.12 192 ARG A C 1
ATOM 1550 O O . ARG A 1 192 ? -22.656 -15.141 -14.773 1 93.12 192 ARG A O 1
ATOM 1557 N N . PHE A 1 193 ? -20.797 -13.977 -14.867 1 95.69 193 PHE A N 1
ATOM 1558 C CA . PHE A 1 193 ? -21.156 -13.281 -13.633 1 95.69 193 PHE A CA 1
ATOM 1559 C C . PHE A 1 193 ? -22.375 -12.391 -13.852 1 95.69 193 PHE A C 1
ATOM 1561 O O . PHE A 1 193 ? -22.5 -11.742 -14.891 1 95.69 193 PHE A O 1
ATOM 1568 N N . PRO A 1 194 ? -23.25 -12.344 -12.938 1 95.5 194 PRO A N 1
ATOM 1569 C CA . PRO A 1 194 ? -24.438 -11.508 -13.047 1 95.5 194 PRO A CA 1
ATOM 1570 C C . PRO A 1 194 ? -24.109 -10.023 -13.172 1 95.5 194 PRO A C 1
ATOM 1572 O O . PRO A 1 194 ? -24.859 -9.273 -13.82 1 95.5 194 PRO A O 1
ATOM 1575 N N . SER A 1 195 ? -23.016 -9.57 -12.516 1 95.38 195 SER A N 1
ATOM 1576 C CA . SER A 1 195 ? -22.688 -8.148 -12.484 1 95.38 195 SER A CA 1
ATOM 1577 C C . SER A 1 195 ? -21.203 -7.922 -12.734 1 95.38 195 SER A C 1
ATOM 1579 O O . SER A 1 195 ? -20.359 -8.359 -11.945 1 95.38 195 SER A O 1
ATOM 1581 N N . ILE A 1 196 ? -20.875 -7.277 -13.805 1 97.12 196 ILE A N 1
ATOM 1582 C CA . ILE A 1 196 ? -19.5 -6.891 -14.117 1 97.12 196 ILE A CA 1
ATOM 1583 C C . ILE A 1 196 ? -19.484 -5.488 -14.719 1 97.12 196 ILE A C 1
ATOM 1585 O O . ILE A 1 196 ? -20.484 -5.027 -15.258 1 97.12 196 ILE A O 1
ATOM 1589 N N . PRO A 1 197 ? -18.359 -4.758 -14.633 1 97.31 197 PRO A N 1
ATOM 1590 C CA . PRO A 1 197 ? -18.281 -3.467 -15.312 1 97.31 197 PRO A CA 1
ATOM 1591 C C . PRO A 1 197 ? -18.531 -3.58 -16.812 1 97.31 197 PRO A C 1
ATOM 1593 O O . PRO A 1 197 ? -18.109 -4.555 -17.453 1 97.31 197 PRO A O 1
ATOM 1596 N N . ALA A 1 198 ? -19.156 -2.604 -17.438 1 95.44 198 ALA A N 1
ATOM 1597 C CA . ALA A 1 198 ? -19.656 -2.619 -18.812 1 95.44 198 ALA A CA 1
ATOM 1598 C C . ALA A 1 198 ? -18.516 -2.941 -19.781 1 95.44 198 ALA A C 1
ATOM 1600 O O . ALA A 1 198 ? -18.703 -3.725 -20.719 1 95.44 198 ALA A O 1
ATOM 1601 N N . ASN A 1 199 ? -17.328 -2.424 -19.562 1 97.12 199 ASN A N 1
ATOM 1602 C CA . ASN A 1 199 ? -16.25 -2.57 -20.531 1 97.12 199 ASN A CA 1
ATOM 1603 C C . ASN A 1 199 ? -15.109 -3.41 -19.969 1 97.12 199 ASN A C 1
ATOM 1605 O O . ASN A 1 199 ? -13.977 -3.305 -20.438 1 97.12 199 ASN A O 1
ATOM 1609 N N . PHE A 1 200 ? -15.422 -4.141 -18.922 1 97.88 200 PHE A N 1
ATOM 1610 C CA . PHE A 1 200 ? -14.367 -4.93 -18.297 1 97.88 200 PHE A CA 1
ATOM 1611 C C . PHE A 1 200 ? -13.734 -5.883 -19.312 1 97.88 200 PHE A C 1
ATOM 1613 O O . PHE A 1 200 ? -12.516 -5.891 -19.484 1 97.88 200 PHE A O 1
ATOM 1620 N N . LEU A 1 201 ? -14.539 -6.641 -20 1 97.19 201 LEU A N 1
ATOM 1621 C CA . LEU A 1 201 ? -14.062 -7.645 -20.938 1 97.19 201 LEU A CA 1
ATOM 1622 C C . LEU A 1 201 ? -13.383 -6.992 -22.141 1 97.19 201 LEU A C 1
ATOM 1624 O O . LEU A 1 201 ? -12.383 -7.504 -22.656 1 97.19 201 LEU A O 1
ATOM 1628 N N . LYS A 1 202 ? -13.906 -5.898 -22.547 1 97.69 202 LYS A N 1
ATOM 1629 C CA . LYS A 1 202 ? -13.297 -5.148 -23.641 1 97.69 202 LYS A CA 1
ATOM 1630 C C . LYS A 1 202 ? -11.883 -4.699 -23.266 1 97.69 202 LYS A C 1
ATOM 1632 O O . LYS A 1 202 ? -10.945 -4.902 -24.047 1 97.69 202 LYS A O 1
ATOM 1637 N N . ASN A 1 203 ? -11.711 -4.086 -22.109 1 98.19 203 ASN A N 1
ATOM 1638 C CA . ASN A 1 203 ? -10.398 -3.637 -21.641 1 98.19 203 ASN A CA 1
ATOM 1639 C C . ASN A 1 203 ? -9.445 -4.809 -21.438 1 98.19 203 ASN A C 1
ATOM 1641 O O . ASN A 1 203 ? -8.258 -4.711 -21.734 1 98.19 203 ASN A O 1
ATOM 1645 N N . TYR A 1 204 ? -10.031 -5.875 -20.938 1 96.94 204 TYR A N 1
ATOM 1646 C CA . TYR A 1 204 ? -9.273 -7.117 -20.781 1 96.94 204 TYR A CA 1
ATOM 1647 C C . TYR A 1 204 ? -8.703 -7.574 -22.109 1 96.94 204 TYR A C 1
ATOM 1649 O O . TYR A 1 204 ? -7.5 -7.824 -22.219 1 96.94 204 TYR A O 1
ATOM 1657 N N . GLU A 1 205 ? -9.461 -7.594 -23.094 1 96.62 205 GLU A N 1
ATOM 1658 C CA . GLU A 1 205 ? -9.039 -8 -24.422 1 96.62 205 GLU A CA 1
ATOM 1659 C C . GLU A 1 205 ? -8.031 -7.02 -25.016 1 96.62 205 GLU A C 1
ATOM 1661 O O . GLU A 1 205 ? -7.09 -7.422 -25.703 1 96.62 205 GLU A O 1
ATOM 1666 N N . GLU A 1 206 ? -8.258 -5.785 -24.734 1 98.12 206 GLU A N 1
ATOM 1667 C CA . GLU A 1 206 ? -7.336 -4.766 -25.234 1 98.12 206 GLU A CA 1
ATOM 1668 C C . GLU A 1 206 ? -5.941 -4.949 -24.641 1 98.12 206 GLU A C 1
ATOM 1670 O O . GLU A 1 206 ? -4.938 -4.738 -25.328 1 98.12 206 GLU A O 1
ATOM 1675 N N . ILE A 1 207 ? -5.883 -5.32 -23.422 1 98.12 207 ILE A N 1
ATOM 1676 C CA . ILE A 1 207 ? -4.594 -5.59 -22.781 1 98.12 207 ILE A CA 1
ATOM 1677 C C . ILE A 1 207 ? -3.893 -6.734 -23.516 1 98.12 207 ILE A C 1
ATOM 1679 O O . ILE A 1 207 ? -2.707 -6.637 -23.844 1 98.12 207 ILE A O 1
ATOM 1683 N N . LEU A 1 208 ? -4.629 -7.785 -23.812 1 96.62 208 LEU A N 1
ATOM 1684 C CA . LEU A 1 208 ? -4.074 -8.969 -24.469 1 96.62 208 LEU A CA 1
ATOM 1685 C C . LEU A 1 208 ? -3.619 -8.641 -25.891 1 96.62 208 LEU A C 1
ATOM 1687 O O . LEU A 1 208 ? -2.613 -9.18 -26.359 1 96.62 208 LEU A O 1
ATOM 1691 N N . ARG A 1 209 ? -4.266 -7.727 -26.531 1 97.25 209 ARG A N 1
ATOM 1692 C CA . ARG A 1 209 ? -4.016 -7.434 -27.938 1 97.25 209 ARG A CA 1
ATOM 1693 C C . ARG A 1 209 ? -2.914 -6.391 -28.094 1 97.25 209 ARG A C 1
ATOM 1695 O O . ARG A 1 209 ? -2.32 -6.262 -29.172 1 97.25 209 ARG A O 1
ATOM 1702 N N . ALA A 1 210 ? -2.676 -5.676 -27.031 1 97.38 210 ALA A N 1
ATOM 1703 C CA . ALA A 1 210 ? -1.721 -4.574 -27.125 1 97.38 210 ALA A CA 1
ATOM 1704 C C . ALA A 1 210 ? -0.312 -5.094 -27.406 1 97.38 210 ALA A C 1
ATOM 1706 O O . ALA A 1 210 ? 0.101 -6.113 -26.844 1 97.38 210 ALA A O 1
ATOM 1707 N N . THR A 1 211 ? 0.471 -4.348 -28.203 1 95.31 211 THR A N 1
ATOM 1708 C CA . THR A 1 211 ? 1.803 -4.801 -28.594 1 95.31 211 THR A CA 1
ATOM 1709 C C . THR A 1 211 ? 2.869 -3.832 -28.094 1 95.31 211 THR A C 1
ATOM 1711 O O . THR A 1 211 ? 4.062 -4.027 -28.344 1 95.31 211 THR A O 1
ATOM 1714 N N . ASP A 1 212 ? 2.371 -2.754 -27.484 1 96.81 212 ASP A N 1
ATOM 1715 C CA . ASP A 1 212 ? 3.318 -1.783 -26.953 1 96.81 212 ASP A CA 1
ATOM 1716 C C . ASP A 1 212 ? 2.916 -1.345 -25.547 1 96.81 212 ASP A C 1
ATOM 1718 O O . ASP A 1 212 ? 1.764 -1.512 -25.141 1 96.81 212 ASP A O 1
ATOM 1722 N N . ILE A 1 213 ? 3.842 -0.796 -24.875 1 97.75 213 ILE A N 1
ATOM 1723 C CA . ILE A 1 213 ? 3.719 -0.466 -23.453 1 97.75 213 ILE A CA 1
ATOM 1724 C C . ILE A 1 213 ? 2.633 0.591 -23.266 1 97.75 213 ILE A C 1
ATOM 1726 O O . ILE A 1 213 ? 1.797 0.475 -22.359 1 97.75 213 ILE A O 1
ATOM 1730 N N . ASP A 1 214 ? 2.541 1.595 -24.078 1 97.19 214 ASP A N 1
ATOM 1731 C CA . ASP A 1 214 ? 1.6 2.701 -23.922 1 97.19 214 ASP A CA 1
ATOM 1732 C C . ASP A 1 214 ? 0.157 2.209 -24.016 1 97.19 214 ASP A C 1
ATOM 1734 O O . ASP A 1 214 ? -0.692 2.615 -23.219 1 97.19 214 ASP A O 1
ATOM 1738 N N . ASN A 1 215 ? -0.051 1.318 -24.984 1 97.81 215 ASN A N 1
ATOM 1739 C CA . ASN A 1 215 ? -1.399 0.788 -25.156 1 97.81 215 ASN A CA 1
ATOM 1740 C C . ASN A 1 215 ? -1.791 -0.125 -24 1 97.81 215 ASN A C 1
ATOM 1742 O O . ASN A 1 215 ? -2.955 -0.158 -23.594 1 97.81 215 ASN A O 1
ATOM 1746 N N . ILE A 1 216 ? -0.83 -0.865 -23.484 1 98.5 216 ILE A N 1
ATOM 1747 C CA . ILE A 1 216 ? -1.116 -1.689 -22.312 1 98.5 216 ILE A CA 1
ATOM 1748 C C . ILE A 1 216 ? -1.452 -0.796 -21.125 1 98.5 216 ILE A C 1
ATOM 1750 O O . ILE A 1 216 ? -2.428 -1.044 -20.406 1 98.5 216 ILE A O 1
ATOM 1754 N N . PHE A 1 217 ? -0.686 0.318 -20.938 1 97.81 217 PHE A N 1
ATOM 1755 C CA . PHE A 1 217 ? -0.937 1.256 -19.844 1 97.81 217 PHE A CA 1
ATOM 1756 C C . PHE A 1 217 ? -2.355 1.808 -19.922 1 97.81 217 PHE A C 1
ATOM 1758 O O . PHE A 1 217 ? -3.078 1.816 -18.922 1 97.81 217 PHE A O 1
ATOM 1765 N N . LYS A 1 218 ? -2.719 2.203 -21.078 1 97.56 218 LYS A N 1
ATOM 1766 C CA . LYS A 1 218 ? -4.039 2.793 -21.281 1 97.56 218 LYS A CA 1
ATOM 1767 C C . LYS A 1 218 ? -5.145 1.79 -20.969 1 97.56 218 LYS A C 1
ATOM 1769 O O . LYS A 1 218 ? -6.098 2.115 -20.25 1 97.56 218 LYS A O 1
ATOM 1774 N N . ALA A 1 219 ? -5.008 0.589 -21.484 1 98.44 219 ALA A N 1
ATOM 1775 C CA . ALA A 1 219 ? -6.023 -0.437 -21.266 1 98.44 219 ALA A CA 1
ATOM 1776 C C . ALA A 1 219 ? -6.117 -0.821 -19.797 1 98.44 219 ALA A C 1
ATOM 1778 O O . ALA A 1 219 ? -7.211 -1.021 -19.266 1 98.44 219 ALA A O 1
ATOM 1779 N N . VAL A 1 220 ? -4.961 -0.927 -19.188 1 98.69 220 VAL A N 1
ATOM 1780 C CA . VAL A 1 220 ? -4.93 -1.278 -17.766 1 98.69 220 VAL A CA 1
ATOM 1781 C C . VAL A 1 220 ? -5.566 -0.162 -16.938 1 98.69 220 VAL A C 1
ATOM 1783 O O . VAL A 1 220 ? -6.348 -0.427 -16.031 1 98.69 220 VAL A O 1
ATOM 1786 N N . HIS A 1 221 ? -5.242 1.101 -17.25 1 98.25 221 HIS A N 1
ATOM 1787 C CA . HIS A 1 221 ? -5.855 2.238 -16.562 1 98.25 221 HIS A CA 1
ATOM 1788 C C . HIS A 1 221 ? -7.375 2.191 -16.672 1 98.25 221 HIS A C 1
ATOM 1790 O O . HIS A 1 221 ? -8.078 2.355 -15.672 1 98.25 221 HIS A O 1
ATOM 1796 N N . ASN A 1 222 ? -7.855 1.953 -17.859 1 98.44 222 ASN A N 1
ATOM 1797 C CA . ASN A 1 222 ? -9.289 1.875 -18.094 1 98.44 222 ASN A CA 1
ATOM 1798 C C . ASN A 1 222 ? -9.922 0.732 -17.297 1 98.44 222 ASN A C 1
ATOM 1800 O O . ASN A 1 222 ? -11.008 0.891 -16.734 1 98.44 222 ASN A O 1
ATOM 1804 N N . LEU A 1 223 ? -9.25 -0.382 -17.297 1 98.62 223 LEU A N 1
ATOM 1805 C CA . LEU A 1 223 ? -9.75 -1.558 -16.594 1 98.62 223 LEU A CA 1
ATOM 1806 C C . LEU A 1 223 ? -9.914 -1.271 -15.109 1 98.62 223 LEU A C 1
ATOM 1808 O O . LEU A 1 223 ? -10.953 -1.572 -14.523 1 98.62 223 LEU A O 1
ATOM 1812 N N . ILE A 1 224 ? -8.914 -0.658 -14.5 1 98.62 224 ILE A N 1
ATOM 1813 C CA . ILE A 1 224 ? -8.938 -0.342 -13.078 1 98.62 224 ILE A CA 1
ATOM 1814 C C . ILE A 1 224 ? -10 0.718 -12.797 1 98.62 224 ILE A C 1
ATOM 1816 O O . ILE A 1 224 ? -10.789 0.583 -11.867 1 98.62 224 ILE A O 1
ATOM 1820 N N . GLU A 1 225 ? -10.023 1.743 -13.633 1 97.94 225 GLU A N 1
ATOM 1821 C CA . GLU A 1 225 ? -10.961 2.846 -13.438 1 97.94 225 GLU A CA 1
ATOM 1822 C C . GLU A 1 225 ? -12.406 2.354 -13.477 1 97.94 225 GLU A C 1
ATOM 1824 O O . GLU A 1 225 ? -13.195 2.66 -12.578 1 97.94 225 GLU A O 1
ATOM 1829 N N . GLU A 1 226 ? -12.695 1.581 -14.453 1 97.62 226 GLU A N 1
ATOM 1830 C CA . GLU A 1 226 ? -14.055 1.069 -14.602 1 97.62 226 GLU A CA 1
ATOM 1831 C C . GLU A 1 226 ? -14.43 0.149 -13.438 1 97.62 226 GLU A C 1
ATOM 1833 O O . GLU A 1 226 ? -15.57 0.157 -12.977 1 97.62 226 GLU A O 1
ATOM 1838 N N . THR A 1 227 ? -13.5 -0.658 -13.039 1 98.19 227 THR A N 1
ATOM 1839 C CA . THR A 1 227 ? -13.758 -1.553 -11.914 1 98.19 227 THR A CA 1
ATOM 1840 C C . THR A 1 227 ? -14.023 -0.759 -10.641 1 98.19 227 THR A C 1
ATOM 1842 O O . THR A 1 227 ? -14.977 -1.043 -9.914 1 98.19 227 THR A O 1
ATOM 1845 N N . ARG A 1 228 ? -13.227 0.214 -10.375 1 96.75 228 ARG A N 1
ATOM 1846 C CA . ARG A 1 228 ? -13.398 1.06 -9.203 1 96.75 228 ARG A CA 1
ATOM 1847 C C . ARG A 1 228 ? -14.758 1.748 -9.219 1 96.75 228 ARG A C 1
ATOM 1849 O O . ARG A 1 228 ? -15.469 1.768 -8.203 1 96.75 228 ARG A O 1
ATOM 1856 N N . GLU A 1 229 ? -15.117 2.281 -10.352 1 96.25 229 GLU A N 1
ATOM 1857 C CA . GLU A 1 229 ? -16.422 2.938 -10.484 1 96.25 229 GLU A CA 1
ATOM 1858 C C . GLU A 1 229 ? -17.562 1.95 -10.266 1 96.25 229 GLU A C 1
ATOM 1860 O O . GLU A 1 229 ? -18.547 2.273 -9.594 1 96.25 229 GLU A O 1
ATOM 1865 N N . PHE A 1 230 ? -17.406 0.8 -10.812 1 97.56 230 PHE A N 1
ATOM 1866 C CA . PHE A 1 230 ? -18.406 -0.254 -10.664 1 97.56 230 PHE A CA 1
ATOM 1867 C C . PHE A 1 230 ? -18.641 -0.59 -9.195 1 97.56 230 PHE A C 1
ATOM 1869 O O . PHE A 1 230 ? -19.766 -0.837 -8.781 1 97.56 230 PHE A O 1
ATOM 1876 N N . PHE A 1 231 ? -17.641 -0.583 -8.367 1 96.69 231 PHE A N 1
ATOM 1877 C CA . PHE A 1 231 ? -17.719 -1.046 -6.988 1 96.69 231 PHE A CA 1
ATOM 1878 C C . PHE A 1 231 ? -18.297 0.038 -6.082 1 96.69 231 PHE A C 1
ATOM 1880 O O . PHE A 1 231 ? -18.656 -0.232 -4.938 1 96.69 231 PHE A O 1
ATOM 1887 N N . GLU A 1 232 ? -18.406 1.26 -6.57 1 92.62 232 GLU A N 1
ATOM 1888 C CA . GLU A 1 232 ? -19.016 2.336 -5.797 1 92.62 232 GLU A CA 1
ATOM 1889 C C . GLU A 1 232 ? -20.453 1.987 -5.406 1 92.62 232 GLU A C 1
ATOM 1891 O O . GLU A 1 232 ? -20.922 2.4 -4.348 1 92.62 232 GLU A O 1
ATOM 1896 N N . GLN A 1 233 ? -21.094 1.22 -6.223 1 92.44 233 GLN A N 1
ATOM 1897 C CA . GLN A 1 233 ? -22.5 0.885 -5.992 1 92.44 233 GLN A CA 1
ATOM 1898 C C . GLN A 1 233 ? -22.656 -0.06 -4.805 1 92.44 233 GLN A C 1
ATOM 1900 O O . GLN A 1 233 ? -23.75 -0.21 -4.262 1 92.44 233 GLN A O 1
ATOM 1905 N N . PHE A 1 234 ? -21.547 -0.682 -4.395 1 92.5 234 PHE A N 1
ATOM 1906 C CA . PHE A 1 234 ? -21.625 -1.651 -3.309 1 92.5 234 PHE A CA 1
ATOM 1907 C C . PHE A 1 234 ? -21.219 -1.018 -1.983 1 92.5 234 PHE A C 1
ATOM 1909 O O . PHE A 1 234 ? -21.266 -1.667 -0.938 1 92.5 234 PHE A O 1
ATOM 1916 N N . MET A 1 235 ? -20.828 0.195 -2.053 1 87.56 235 MET A N 1
ATOM 1917 C CA . MET A 1 235 ? -20.406 0.886 -0.837 1 87.56 235 MET A CA 1
ATOM 1918 C C . MET A 1 235 ? -21.547 0.97 0.167 1 87.56 235 MET A C 1
ATOM 1920 O O . MET A 1 235 ? -22.656 1.388 -0.179 1 87.56 235 MET A O 1
ATOM 1924 N N . PRO A 1 236 ? -21.156 0.414 1.351 1 83.69 236 PRO A N 1
ATOM 1925 C CA . PRO A 1 236 ? -22.219 0.516 2.355 1 83.69 236 PRO A CA 1
ATOM 1926 C C . PRO A 1 236 ? -22.609 1.962 2.66 1 83.69 236 PRO A C 1
ATOM 1928 O O . PRO A 1 236 ? -21.781 2.865 2.545 1 83.69 236 PRO A O 1
ATOM 1931 N N . GLU A 1 237 ? -23.828 2.143 2.971 1 77.81 237 GLU A N 1
ATOM 1932 C CA . GLU A 1 237 ? -24.312 3.465 3.355 1 77.81 237 GLU A CA 1
ATOM 1933 C C . GLU A 1 237 ? -23.641 3.941 4.645 1 77.81 237 GLU A C 1
ATOM 1935 O O . GLU A 1 237 ? -23.484 3.166 5.59 1 77.81 237 GLU A O 1
ATOM 1940 N N . ARG A 1 238 ? -23.062 5.102 4.445 1 71 238 ARG A N 1
ATOM 1941 C CA . ARG A 1 238 ? -22.422 5.664 5.629 1 71 238 ARG A CA 1
ATOM 1942 C C . ARG A 1 238 ? -23.453 6.262 6.578 1 71 238 ARG A C 1
ATOM 1944 O O . ARG A 1 238 ? -24.375 6.961 6.145 1 71 238 ARG A O 1
ATOM 1951 N N . ASN A 1 239 ? -23.609 5.688 7.691 1 68.25 239 ASN A N 1
ATOM 1952 C CA . ASN A 1 239 ? -24.453 6.324 8.703 1 68.25 239 ASN A CA 1
ATOM 1953 C C . ASN A 1 239 ? -23.781 7.562 9.289 1 68.25 239 ASN A C 1
ATOM 1955 O O . ASN A 1 239 ? -22.766 7.457 9.984 1 68.25 239 ASN A O 1
ATOM 1959 N N . LEU A 1 240 ? -24.094 8.586 8.578 1 66.69 240 LEU A N 1
ATOM 1960 C CA . LEU A 1 240 ? -23.547 9.805 9.172 1 66.69 240 LEU A CA 1
ATOM 1961 C C . LEU A 1 240 ? -24.094 10.023 10.578 1 66.69 240 LEU A C 1
ATOM 1963 O O . LEU A 1 240 ? -25.312 10.117 10.758 1 66.69 240 LEU A O 1
ATOM 1967 N N . LYS A 1 241 ? -23.375 9.445 11.492 1 67.44 241 LYS A N 1
ATOM 1968 C CA . LYS A 1 241 ? -23.734 9.758 12.867 1 67.44 241 LYS A CA 1
ATOM 1969 C C . LYS A 1 241 ? -23.688 11.258 13.125 1 67.44 241 LYS A C 1
ATOM 1971 O O . LYS A 1 241 ? -23.109 12.016 12.328 1 67.44 241 LYS A O 1
ATOM 1976 N N . GLY A 1 242 ? -24.406 11.68 14.164 1 82.38 242 GLY A N 1
ATOM 1977 C CA . GLY A 1 242 ? -24.359 13.047 14.641 1 82.38 242 GLY A CA 1
ATOM 1978 C C . GLY A 1 242 ? -22.938 13.547 14.867 1 82.38 242 GLY A C 1
ATOM 1979 O O . GLY A 1 242 ? -22.047 12.766 15.219 1 82.38 242 GLY A O 1
ATOM 1980 N N . TYR A 1 243 ? -22.641 14.719 14.234 1 90.5 243 TYR A N 1
ATOM 1981 C CA . TYR A 1 243 ? -21.344 15.359 14.438 1 90.5 243 TYR A CA 1
ATOM 1982 C C . TYR A 1 243 ? -21.391 16.344 15.594 1 90.5 243 TYR A C 1
ATOM 1984 O O . TYR A 1 243 ? -22.375 17.078 15.75 1 90.5 243 TYR A O 1
ATOM 1992 N N . ASN A 1 244 ? -20.469 16.219 16.531 1 92.44 244 ASN A N 1
ATOM 1993 C CA . ASN A 1 244 ? -20.328 17.188 17.609 1 92.44 244 ASN A CA 1
ATOM 1994 C C . ASN A 1 244 ? -19.625 18.469 17.141 1 92.44 244 ASN A C 1
ATOM 1996 O O . ASN A 1 244 ? -18.406 18.5 17 1 92.44 244 ASN A O 1
ATOM 2000 N N . TYR A 1 245 ? -20.359 19.484 17.047 1 94.94 245 TYR A N 1
ATOM 2001 C CA . TYR A 1 245 ? -19.844 20.703 16.438 1 94.94 245 TYR A CA 1
ATOM 2002 C C . TYR A 1 245 ? -18.953 21.453 17.406 1 94.94 245 TYR A C 1
ATOM 2004 O O . TYR A 1 245 ? -18.234 22.375 17.016 1 94.94 245 TYR A O 1
ATOM 2012 N N . ASP A 1 246 ? -18.938 21.078 18.641 1 95.38 246 ASP A N 1
ATOM 2013 C CA . ASP A 1 246 ? -17.906 21.594 19.531 1 95.38 246 ASP A CA 1
ATOM 2014 C C . ASP A 1 246 ? -16.516 21.172 19.078 1 95.38 246 ASP A C 1
ATOM 2016 O O . ASP A 1 246 ? -15.547 21.906 19.266 1 95.38 246 ASP A O 1
ATOM 2020 N N . GLU A 1 247 ? -16.484 20.062 18.5 1 95.06 247 GLU A N 1
ATOM 2021 C CA . GLU A 1 247 ? -15.219 19.594 17.953 1 95.06 247 GLU A CA 1
ATOM 2022 C C . GLU A 1 247 ? -14.789 20.438 16.75 1 95.06 247 GLU A C 1
ATOM 2024 O O . GLU A 1 247 ? -13.594 20.688 16.562 1 95.06 247 GLU A O 1
ATOM 2029 N N . LEU A 1 248 ? -15.766 20.859 15.992 1 97.06 248 LEU A N 1
ATOM 2030 C CA . LEU A 1 248 ? -15.469 21.75 14.867 1 97.06 248 LEU A CA 1
ATOM 2031 C C . LEU A 1 248 ? -14.93 23.078 15.359 1 97.06 248 LEU A C 1
ATOM 2033 O O . LEU A 1 248 ? -14.016 23.656 14.758 1 97.06 248 LEU A O 1
ATOM 2037 N N . ALA A 1 249 ? -15.547 23.531 16.422 1 97.62 249 ALA A N 1
ATOM 2038 C CA . ALA A 1 249 ? -15.047 24.766 17.016 1 97.62 249 ALA A CA 1
ATOM 2039 C C . ALA A 1 249 ? -13.602 24.609 17.469 1 97.62 249 ALA A C 1
ATOM 2041 O O . ALA A 1 249 ? -12.766 25.484 17.203 1 97.62 249 ALA A O 1
ATOM 2042 N N . GLY A 1 250 ? -13.336 23.5 18.125 1 96.5 250 GLY A N 1
ATOM 2043 C CA . GLY A 1 250 ? -11.969 23.219 18.531 1 96.5 250 GLY A CA 1
ATOM 2044 C C . GLY A 1 250 ? -11.016 23.125 17.359 1 96.5 250 GLY A C 1
ATOM 2045 O O . GLY A 1 250 ? -9.891 23.625 17.422 1 96.5 250 GLY A O 1
ATOM 2046 N N . TRP A 1 251 ? -11.492 22.484 16.297 1 96.69 251 TRP A N 1
ATOM 2047 C CA . TRP A 1 251 ? -10.695 22.406 15.086 1 96.69 251 TRP A CA 1
ATOM 2048 C C . TRP A 1 251 ? -10.344 23.797 14.57 1 96.69 251 TRP A C 1
ATOM 2050 O O . TRP A 1 251 ? -9.188 24.062 14.211 1 96.69 251 TRP A O 1
ATOM 2060 N N . TYR A 1 252 ? -11.336 24.625 14.531 1 97.69 252 TYR A N 1
ATOM 2061 C CA . TYR A 1 252 ? -11.117 25.953 14 1 97.69 252 TYR A CA 1
ATOM 2062 C C . TYR A 1 252 ? -10.172 26.75 14.898 1 97.69 252 TYR A C 1
ATOM 2064 O O . TYR A 1 252 ? -9.32 27.5 14.406 1 97.69 252 TYR A O 1
ATOM 2072 N N . GLU A 1 253 ? -10.359 26.672 16.172 1 97.31 253 GLU A N 1
ATOM 2073 C CA . GLU A 1 253 ? -9.484 27.375 17.094 1 97.31 253 GLU A CA 1
ATOM 2074 C C . GLU A 1 253 ? -8.016 27.078 16.812 1 97.31 253 GLU A C 1
ATOM 2076 O O . GLU A 1 253 ? -7.188 28 16.781 1 97.31 253 GLU A O 1
ATOM 2081 N N . GLU A 1 254 ? -7.723 25.859 16.531 1 94 254 GLU A N 1
ATOM 2082 C CA . GLU A 1 254 ? -6.371 25.469 16.156 1 94 254 GLU A CA 1
ATOM 2083 C C . GLU A 1 254 ? -6.02 25.953 14.75 1 94 254 GLU A C 1
ATOM 2085 O O . GLU A 1 254 ? -4.934 26.484 14.531 1 94 254 GLU A O 1
ATOM 2090 N N . ALA A 1 255 ? -6.938 25.828 13.828 1 95.06 255 ALA A N 1
ATOM 2091 C CA . ALA A 1 255 ? -6.691 26.094 12.414 1 95.06 255 ALA A CA 1
ATOM 2092 C C . ALA A 1 255 ? -6.586 27.594 12.148 1 95.06 255 ALA A C 1
ATOM 2094 O O . ALA A 1 255 ? -6.078 28.016 11.102 1 95.06 255 ALA A O 1
ATOM 2095 N N . ARG A 1 256 ? -7.066 28.406 13.047 1 94.56 256 ARG A N 1
ATOM 2096 C CA . ARG A 1 256 ? -7.066 29.844 12.867 1 94.56 256 ARG A CA 1
ATOM 2097 C C . ARG A 1 256 ? -5.672 30.359 12.531 1 94.56 256 ARG A C 1
ATOM 2099 O O . ARG A 1 256 ? -5.516 31.25 11.68 1 94.56 256 ARG A O 1
ATOM 2106 N N . TYR A 1 257 ? -4.77 29.734 13.148 1 90.25 257 TYR A N 1
ATOM 2107 C CA . TYR A 1 257 ? -3.414 30.203 12.883 1 90.25 257 TYR A CA 1
ATOM 2108 C C . TYR A 1 257 ? -2.977 29.812 11.469 1 90.25 257 TYR A C 1
ATOM 2110 O O . TYR A 1 257 ? -2.242 30.562 10.82 1 90.25 257 TYR A O 1
ATOM 2118 N N . THR A 1 258 ? -3.359 28.688 10.984 1 92.94 258 THR A N 1
ATOM 2119 C CA . THR A 1 258 ? -3.021 28.281 9.625 1 92.94 258 THR A CA 1
ATOM 2120 C C . THR A 1 258 ? -3.637 29.234 8.609 1 92.94 258 THR A C 1
ATOM 2122 O O . THR A 1 258 ? -2.998 29.594 7.621 1 92.94 258 THR A O 1
ATOM 2125 N N . PHE A 1 259 ? -4.832 29.703 8.867 1 95.56 259 PHE A N 1
ATOM 2126 C CA . PHE A 1 259 ? -5.457 30.688 7.996 1 95.56 259 PHE A CA 1
ATOM 2127 C C . PHE A 1 259 ? -4.664 32 8 1 95.56 259 PHE A C 1
ATOM 2129 O O . PHE A 1 259 ? -4.488 32.625 6.953 1 95.56 259 PHE A O 1
ATOM 2136 N N . ARG A 1 260 ? -4.188 32.344 9.141 1 93.25 260 ARG A N 1
ATOM 2137 C CA . ARG A 1 260 ? -3.348 33.531 9.242 1 93.25 260 ARG A CA 1
ATOM 2138 C C . ARG A 1 260 ? -2.066 33.375 8.43 1 93.25 260 ARG A C 1
ATOM 2140 O O . ARG A 1 260 ? -1.62 34.312 7.773 1 93.25 260 ARG A O 1
ATOM 2147 N N . ARG A 1 261 ? -1.5 32.219 8.492 1 92.38 261 ARG A N 1
ATOM 2148 C CA . ARG A 1 261 ? -0.281 31.938 7.742 1 92.38 261 ARG A CA 1
ATOM 2149 C C . ARG A 1 261 ? -0.533 32.031 6.242 1 92.38 261 ARG A C 1
ATOM 2151 O O . ARG A 1 261 ? 0.307 32.531 5.492 1 92.38 261 ARG A O 1
ATOM 2158 N N . ILE A 1 262 ? -1.617 31.547 5.832 1 95.25 262 ILE A N 1
ATOM 2159 C CA . ILE A 1 262 ? -1.979 31.609 4.418 1 95.25 262 ILE A CA 1
ATOM 2160 C C . ILE A 1 262 ? -2.135 33.062 3.998 1 95.25 262 ILE A C 1
ATOM 2162 O O . ILE A 1 262 ? -1.624 33.469 2.951 1 95.25 262 ILE A O 1
ATOM 2166 N N . ALA A 1 263 ? -2.822 33.844 4.828 1 95.38 263 ALA A N 1
ATOM 2167 C CA . ALA A 1 263 ? -2.998 35.25 4.527 1 95.38 263 ALA A CA 1
ATOM 2168 C C . ALA A 1 263 ? -1.649 35.969 4.402 1 95.38 263 ALA A C 1
ATOM 2170 O O . ALA A 1 263 ? -1.433 36.75 3.471 1 95.38 263 ALA A O 1
ATOM 2171 N N . TYR A 1 264 ? -0.795 35.688 5.316 1 93.5 264 TYR A N 1
ATOM 2172 C CA . TYR A 1 264 ? 0.546 36.25 5.289 1 93.5 264 TYR A CA 1
ATOM 2173 C C . TYR A 1 264 ? 1.289 35.844 4.023 1 93.5 264 TYR A C 1
ATOM 2175 O O . TYR A 1 264 ? 1.915 36.688 3.367 1 93.5 264 TYR A O 1
ATOM 2183 N N . ALA A 1 265 ? 1.252 34.562 3.721 1 93.75 265 ALA A N 1
ATOM 2184 C CA . ALA A 1 265 ? 1.961 34.062 2.555 1 93.75 265 ALA A CA 1
ATOM 2185 C C . ALA A 1 265 ? 1.431 34.656 1.267 1 93.75 265 ALA A C 1
ATOM 2187 O O . ALA A 1 265 ? 2.205 35 0.367 1 93.75 265 ALA A O 1
ATOM 2188 N N . CYS A 1 266 ? 0.137 34.844 1.205 1 96.56 266 CYS A N 1
ATOM 2189 C CA . CYS A 1 266 ? -0.461 35.469 0.038 1 96.56 266 CYS A CA 1
ATOM 2190 C C . CYS A 1 266 ? -0.007 36.906 -0.085 1 96.56 266 CYS A C 1
ATOM 2192 O O . CYS A 1 266 ? 0.415 37.344 -1.158 1 96.56 266 CYS A O 1
ATOM 2194 N N . LYS A 1 267 ? -0.046 37.625 0.994 1 95.44 267 LYS A N 1
ATOM 2195 C CA . LYS A 1 267 ? 0.323 39.031 1.021 1 95.44 267 LYS A CA 1
ATOM 2196 C C . LYS A 1 267 ? 1.776 39.219 0.6 1 95.44 267 LYS A C 1
ATOM 2198 O O . LYS A 1 267 ? 2.111 40.219 -0.05 1 95.44 267 LYS A O 1
ATOM 2203 N N . ASN A 1 268 ? 2.607 38.281 0.964 1 93.31 268 ASN A N 1
ATOM 2204 C CA . ASN A 1 268 ? 4.039 38.406 0.709 1 93.31 268 ASN A CA 1
ATOM 2205 C C . ASN A 1 268 ? 4.473 37.594 -0.498 1 93.31 268 ASN A C 1
ATOM 2207 O O . ASN A 1 268 ? 5.66 37.312 -0.67 1 93.31 268 ASN A O 1
ATOM 2211 N N . ASN A 1 269 ? 3.59 37.062 -1.261 1 94.31 269 ASN A N 1
ATOM 2212 C CA . ASN A 1 269 ? 3.803 36.375 -2.516 1 94.31 269 ASN A CA 1
ATOM 2213 C C . ASN A 1 269 ? 4.668 35.125 -2.312 1 94.31 269 ASN A C 1
ATOM 2215 O O . ASN A 1 269 ? 5.602 34.875 -3.078 1 94.31 269 ASN A O 1
ATOM 2219 N N . LYS A 1 270 ? 4.422 34.438 -1.246 1 92.81 270 LYS A N 1
ATOM 2220 C CA . LYS A 1 270 ? 5.102 33.188 -0.959 1 92.81 270 LYS A CA 1
ATOM 2221 C C . LYS A 1 270 ? 4.32 32 -1.521 1 92.81 270 LYS A C 1
ATOM 2223 O O . LYS A 1 270 ? 3.688 31.25 -0.771 1 92.81 270 LYS A O 1
ATOM 2228 N N . SER A 1 271 ? 4.473 31.766 -2.783 1 94.62 271 SER A N 1
ATOM 2229 C CA . SER A 1 271 ? 3.637 30.812 -3.51 1 94.62 271 SER A CA 1
ATOM 2230 C C . SER A 1 271 ? 3.893 29.375 -3.045 1 94.62 271 SER A C 1
ATOM 2232 O O . SER A 1 271 ? 2.957 28.594 -2.912 1 94.62 271 SER A O 1
ATOM 2234 N N . ILE A 1 272 ? 5.125 29.016 -2.766 1 93.38 272 ILE A N 1
ATOM 2235 C CA . ILE A 1 272 ? 5.461 27.672 -2.334 1 93.38 272 ILE A CA 1
ATOM 2236 C C . ILE A 1 272 ? 4.809 27.391 -0.982 1 93.38 272 ILE A C 1
ATOM 2238 O O . ILE A 1 272 ? 4.203 26.328 -0.788 1 93.38 272 ILE A O 1
ATOM 2242 N N . GLU A 1 273 ? 4.859 28.344 -0.11 1 92.19 273 GLU A N 1
ATOM 2243 C CA . GLU A 1 273 ? 4.23 28.203 1.199 1 92.19 273 GLU A CA 1
ATOM 2244 C C . GLU A 1 273 ? 2.717 28.062 1.072 1 92.19 273 GLU A C 1
ATOM 2246 O O . GLU A 1 273 ? 2.1 27.266 1.773 1 92.19 273 GLU A O 1
ATOM 2251 N N . CYS A 1 274 ? 2.176 28.859 0.185 1 95 274 CYS A N 1
ATOM 2252 C CA . CYS A 1 274 ? 0.735 28.797 -0.03 1 95 274 CYS A CA 1
ATOM 2253 C C . CYS A 1 274 ? 0.308 27.422 -0.498 1 95 274 CYS A C 1
ATOM 2255 O O . CYS A 1 274 ? -0.712 26.891 -0.048 1 95 274 CYS A O 1
ATOM 2257 N N . PHE A 1 275 ? 1.091 26.828 -1.334 1 95.69 275 PHE A N 1
ATOM 2258 C CA . PHE A 1 275 ? 0.758 25.5 -1.839 1 95.69 275 PHE A CA 1
ATOM 2259 C C . PHE A 1 275 ? 0.759 24.469 -0.71 1 95.69 275 PHE A C 1
ATOM 2261 O O . PHE A 1 275 ? -0.191 23.703 -0.563 1 95.69 275 PHE A O 1
ATOM 2268 N N . HIS A 1 276 ? 1.727 24.453 0.11 1 94 276 HIS A N 1
ATOM 2269 C CA . HIS A 1 276 ? 1.873 23.438 1.15 1 94 276 HIS A CA 1
ATOM 2270 C C . HIS A 1 276 ? 0.859 23.656 2.27 1 94 276 HIS A C 1
ATOM 2272 O O . HIS A 1 276 ? 0.317 22.688 2.811 1 94 276 HIS A O 1
ATOM 2278 N N . LEU A 1 277 ? 0.635 24.891 2.623 1 94.06 277 LEU A N 1
ATOM 2279 C CA . LEU A 1 277 ? -0.419 25.172 3.59 1 94.06 277 LEU A CA 1
ATOM 2280 C C . LEU A 1 277 ? -1.785 24.781 3.039 1 94.06 277 LEU A C 1
ATOM 2282 O O . LEU A 1 277 ? -2.633 24.266 3.773 1 94.06 277 LEU A O 1
ATOM 2286 N N . GLY A 1 278 ? -1.909 25.109 1.78 1 95.62 278 GLY A N 1
ATOM 2287 C CA . GLY A 1 278 ? -3.133 24.688 1.116 1 95.62 278 GLY A CA 1
ATOM 2288 C C . GLY A 1 278 ? -3.33 23.188 1.123 1 95.62 278 GLY A C 1
ATOM 2289 O O . GLY A 1 278 ? -4.441 22.703 1.353 1 95.62 278 GLY A O 1
ATOM 2290 N N . TYR A 1 279 ? -2.266 22.484 0.845 1 95.5 279 TYR A N 1
ATOM 2291 C CA . TYR A 1 279 ? -2.311 21.031 0.929 1 95.5 279 TYR A CA 1
ATOM 2292 C C . TYR A 1 279 ? -2.732 20.578 2.322 1 95.5 279 TYR A C 1
ATOM 2294 O O . TYR A 1 279 ? -3.633 19.75 2.465 1 95.5 279 TYR A O 1
ATOM 2302 N N . TYR A 1 280 ? -2.105 21.078 3.268 1 93.69 280 TYR A N 1
ATOM 2303 C CA . TYR A 1 280 ? -2.393 20.719 4.652 1 93.69 280 TYR A CA 1
ATOM 2304 C C . TYR A 1 280 ? -3.867 20.938 4.973 1 93.69 280 TYR A C 1
ATOM 2306 O O . TYR A 1 280 ? -4.535 20.016 5.473 1 93.69 280 TYR A O 1
ATOM 2314 N N . LEU A 1 281 ? -4.391 22.062 4.633 1 96.44 281 LEU A N 1
ATOM 2315 C CA . LEU A 1 281 ? -5.777 22.391 4.945 1 96.44 281 LEU A CA 1
ATOM 2316 C C . LEU A 1 281 ? -6.734 21.562 4.098 1 96.44 281 LEU A C 1
ATOM 2318 O O . LEU A 1 281 ? -7.805 21.172 4.566 1 96.44 281 LEU A O 1
ATOM 2322 N N . GLN A 1 282 ? -6.305 21.375 2.846 1 97.88 282 GLN A N 1
ATOM 2323 C CA . GLN A 1 282 ? -7.191 20.609 1.982 1 97.88 282 GLN A CA 1
ATOM 2324 C C . GLN A 1 282 ? -7.426 19.203 2.549 1 97.88 282 GLN A C 1
ATOM 2326 O O . GLN A 1 282 ? -8.539 18.688 2.488 1 97.88 282 GLN A O 1
ATOM 2331 N N . VAL A 1 283 ? -6.398 18.609 3.072 1 97.12 283 VAL A N 1
ATOM 2332 C CA . VAL A 1 283 ? -6.535 17.312 3.717 1 97.12 283 VAL A CA 1
ATOM 2333 C C . VAL A 1 283 ? -7.527 17.406 4.875 1 97.12 283 VAL A C 1
ATOM 2335 O O . VAL A 1 283 ? -8.43 16.578 4.996 1 97.12 283 VAL A O 1
ATOM 2338 N N . GLU A 1 284 ? -7.422 18.422 5.672 1 97.06 284 GLU A N 1
ATOM 2339 C CA . GLU A 1 284 ? -8.297 18.625 6.816 1 97.06 284 GLU A CA 1
ATOM 2340 C C . GLU A 1 284 ? -9.734 18.891 6.367 1 97.06 284 GLU A C 1
ATOM 2342 O O . GLU A 1 284 ? -10.68 18.391 6.988 1 97.06 284 GLU A O 1
ATOM 2347 N N . PHE A 1 285 ? -9.859 19.672 5.328 1 98.31 285 PHE A N 1
ATOM 2348 C CA . PHE A 1 285 ? -11.188 19.969 4.805 1 98.31 285 PHE A CA 1
ATOM 2349 C C . PHE A 1 285 ? -11.891 18.703 4.363 1 98.31 285 PHE A C 1
ATOM 2351 O O . PHE A 1 285 ? -13.094 18.531 4.602 1 98.31 285 PHE A O 1
ATOM 2358 N N . ASP A 1 286 ? -11.18 17.859 3.771 1 97.12 286 ASP A N 1
ATOM 2359 C CA . ASP A 1 286 ? -11.773 16.594 3.334 1 97.12 286 ASP A CA 1
ATOM 2360 C C . ASP A 1 286 ? -12.266 15.781 4.527 1 97.12 286 ASP A C 1
ATOM 2362 O O . ASP A 1 286 ? -13.336 15.164 4.465 1 97.12 286 ASP A O 1
ATOM 2366 N N . ILE A 1 287 ? -11.523 15.789 5.578 1 96 287 ILE A N 1
ATOM 2367 C CA . ILE A 1 287 ? -11.914 15.078 6.793 1 96 287 ILE A CA 1
ATOM 2368 C C . ILE A 1 287 ? -13.188 15.695 7.367 1 96 287 ILE A C 1
ATOM 2370 O O . ILE A 1 287 ? -14.117 14.977 7.746 1 96 287 ILE A O 1
ATOM 2374 N N . LEU A 1 288 ? -13.258 17 7.371 1 96.69 288 LEU A N 1
ATOM 2375 C CA . LEU A 1 288 ? -14.43 17.688 7.891 1 96.69 288 LEU A CA 1
ATOM 2376 C C . LEU A 1 288 ? -15.664 17.375 7.043 1 96.69 288 LEU A C 1
ATOM 2378 O O . LEU A 1 288 ? -16.766 17.203 7.574 1 96.69 288 LEU A O 1
ATOM 2382 N N . THR A 1 289 ? -15.445 17.391 5.762 1 95.56 289 THR A N 1
ATOM 2383 C CA . THR A 1 289 ? -16.547 17.047 4.871 1 95.56 289 THR A CA 1
ATOM 2384 C C . THR A 1 289 ? -17.047 15.625 5.156 1 95.56 289 THR A C 1
ATOM 2386 O O . THR A 1 289 ? -18.266 15.398 5.242 1 95.56 289 THR A O 1
ATOM 2389 N N . GLU A 1 290 ? -16.141 14.773 5.383 1 91.31 290 GLU A N 1
ATOM 2390 C CA . GLU A 1 290 ? -16.5 13.367 5.59 1 91.31 290 GLU A CA 1
ATOM 2391 C C . GLU A 1 290 ? -17.109 13.148 6.973 1 91.31 290 GLU A C 1
ATOM 2393 O O . GLU A 1 290 ? -18.125 12.461 7.109 1 91.31 290 GLU A O 1
ATOM 2398 N N . GLU A 1 291 ? -16.578 13.766 7.957 1 91.38 291 GLU A N 1
ATOM 2399 C CA . GLU A 1 291 ? -16.953 13.461 9.336 1 91.38 291 GLU A CA 1
ATOM 2400 C C . GLU A 1 291 ? -18.078 14.375 9.812 1 91.38 291 GLU A C 1
ATOM 2402 O O . GLU A 1 291 ? -18.953 13.938 10.555 1 91.38 291 GLU A O 1
ATOM 2407 N N . ALA A 1 292 ? -18.062 15.633 9.391 1 92 292 ALA A N 1
ATOM 2408 C CA . ALA A 1 292 ? -19.016 16.609 9.906 1 92 292 ALA A CA 1
ATOM 2409 C C . ALA A 1 292 ? -20.125 16.891 8.883 1 92 292 ALA A C 1
ATOM 2411 O O . ALA A 1 292 ? -21.094 17.578 9.188 1 92 292 ALA A O 1
ATOM 2412 N N . GLY A 1 293 ? -19.938 16.375 7.641 1 90.56 293 GLY A N 1
ATOM 2413 C CA . GLY A 1 293 ? -20.938 16.578 6.613 1 90.56 293 GLY A CA 1
ATOM 2414 C C . GLY A 1 293 ? -20.922 17.984 6.031 1 90.56 293 GLY A C 1
ATOM 2415 O O . GLY A 1 293 ? -21.922 18.469 5.516 1 90.56 293 GLY A O 1
ATOM 2416 N N . LEU A 1 294 ? -19.781 18.625 6.227 1 95.75 294 LEU A N 1
ATOM 2417 C CA . LEU A 1 294 ? -19.656 19.953 5.637 1 95.75 294 LEU A CA 1
ATOM 2418 C C . LEU A 1 294 ? -19.609 19.875 4.117 1 95.75 294 LEU A C 1
ATOM 2420 O O . LEU A 1 294 ? -19.328 18.812 3.555 1 95.75 294 LEU A O 1
ATOM 2424 N N . ASP A 1 295 ? -19.875 20.984 3.477 1 96.5 295 ASP A N 1
ATOM 2425 C CA . ASP A 1 295 ? -19.75 21.062 2.023 1 96.5 295 ASP A CA 1
ATOM 2426 C C . ASP A 1 295 ? -18.297 20.891 1.587 1 96.5 295 ASP A C 1
ATOM 2428 O O . ASP A 1 295 ? -17.375 21.125 2.371 1 96.5 295 ASP A O 1
ATOM 2432 N N . LYS A 1 296 ? -18.156 20.484 0.397 1 97 296 LYS A N 1
ATOM 2433 C CA . LYS A 1 296 ? -16.828 20.375 -0.168 1 97 296 LYS A CA 1
ATOM 2434 C C . LYS A 1 296 ? -16.141 21.734 -0.219 1 97 296 LYS A C 1
ATOM 2436 O O . LYS A 1 296 ? -16.734 22.719 -0.665 1 97 296 LYS A O 1
ATOM 2441 N N . MET A 1 297 ? -14.953 21.812 0.254 1 98.25 297 MET A N 1
ATOM 2442 C CA . MET A 1 297 ? -14.164 23.031 0.319 1 98.25 297 MET A CA 1
ATOM 2443 C C . MET A 1 297 ? -12.922 22.922 -0.554 1 98.25 297 MET A C 1
ATOM 2445 O O . MET A 1 297 ? -11.898 22.391 -0.118 1 98.25 297 MET A O 1
ATOM 2449 N N . ASP A 1 298 ? -13.031 23.453 -1.749 1 97.94 298 ASP A N 1
ATOM 2450 C CA . ASP A 1 298 ? -11.977 23.375 -2.752 1 97.94 298 ASP A CA 1
ATOM 2451 C C . ASP A 1 298 ? -11.016 24.547 -2.639 1 97.94 298 ASP A C 1
ATOM 2453 O O . ASP A 1 298 ? -11.234 25.594 -3.252 1 97.94 298 ASP A O 1
ATOM 2457 N N . LEU A 1 299 ? -9.93 24.391 -1.937 1 98.5 299 LEU A N 1
ATOM 2458 C CA . LEU A 1 299 ? -8.953 25.453 -1.756 1 98.5 299 LEU A CA 1
ATOM 2459 C C . LEU A 1 299 ? -7.848 25.359 -2.801 1 98.5 299 LEU A C 1
ATOM 2461 O O . LEU A 1 299 ? -7.574 26.328 -3.512 1 98.5 299 LEU A O 1
ATOM 2465 N N . LEU A 1 300 ? -7.305 24.219 -3.014 1 98 300 LEU A N 1
ATOM 2466 C CA . LEU A 1 300 ? -6.133 24.016 -3.857 1 98 300 LEU A CA 1
ATOM 2467 C C . LEU A 1 300 ? -6.488 24.203 -5.332 1 98 300 LEU A C 1
ATOM 2469 O O . LEU A 1 300 ? -5.605 24.422 -6.164 1 98 300 LEU A O 1
ATOM 2473 N N . GLY A 1 301 ? -7.75 24.062 -5.66 1 97.81 301 GLY A N 1
ATOM 2474 C CA . GLY A 1 301 ? -8.172 24.344 -7.023 1 97.81 301 GLY A CA 1
ATOM 2475 C C . GLY A 1 301 ? -7.961 25.781 -7.438 1 97.81 301 GLY A C 1
ATOM 2476 O O . GLY A 1 301 ? -7.875 26.078 -8.633 1 97.81 301 GLY A O 1
ATOM 2477 N N . SER A 1 302 ? -7.832 26.641 -6.438 1 97.81 302 SER A N 1
ATOM 2478 C CA . SER A 1 302 ? -7.703 28.062 -6.703 1 97.81 302 SER A CA 1
ATOM 2479 C C . SER A 1 302 ? -6.242 28.5 -6.691 1 97.81 302 SER A C 1
ATOM 2481 O O . SER A 1 302 ? -5.93 29.672 -6.957 1 97.81 302 SER A O 1
ATOM 2483 N N . TYR A 1 303 ? -5.355 27.609 -6.426 1 98 303 TYR A N 1
ATOM 2484 C CA . TYR A 1 303 ? -3.938 27.938 -6.34 1 98 303 TYR A CA 1
ATOM 2485 C C . TYR A 1 303 ? -3.371 28.281 -7.711 1 98 303 TYR A C 1
ATOM 2487 O O . TYR A 1 303 ? -3.611 27.562 -8.688 1 98 303 TYR A O 1
ATOM 2495 N N . ASP A 1 304 ? -2.709 29.359 -7.746 1 96.75 304 ASP A N 1
ATOM 2496 C CA . ASP A 1 304 ? -1.942 29.812 -8.898 1 96.75 304 ASP A CA 1
ATOM 2497 C C . ASP A 1 304 ? -0.623 30.453 -8.469 1 96.75 304 ASP A C 1
ATOM 2499 O O . ASP A 1 304 ? -0.617 31.453 -7.754 1 96.75 304 ASP A O 1
ATOM 2503 N N . VAL A 1 305 ? 0.391 29.891 -8.953 1 95.31 305 VAL A N 1
ATOM 2504 C CA . VAL A 1 305 ?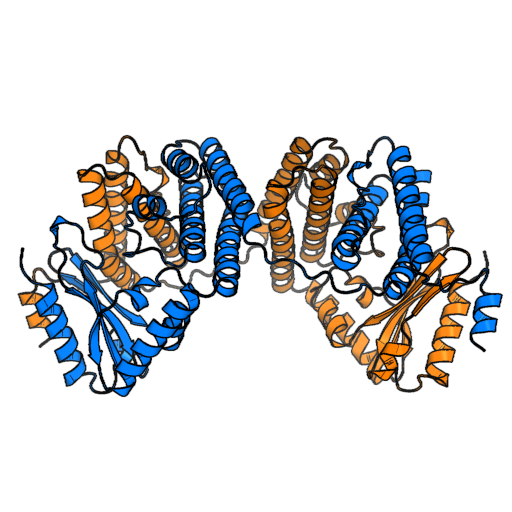 1.726 30.328 -8.539 1 95.31 305 VAL A CA 1
ATOM 2505 C C . VAL A 1 305 ? 1.946 31.781 -8.945 1 95.31 305 VAL A C 1
ATOM 2507 O O . VAL A 1 305 ? 2.691 32.5 -8.281 1 95.31 305 VAL A O 1
ATOM 2510 N N . LYS A 1 306 ? 1.283 32.25 -9.922 1 94.94 306 LYS A N 1
ATOM 2511 C CA . LYS A 1 306 ? 1.524 33.562 -10.469 1 94.94 306 LYS A CA 1
ATOM 2512 C C . LYS A 1 306 ? 0.611 34.594 -9.82 1 94.94 306 LYS A C 1
ATOM 2514 O O . LYS A 1 306 ? 0.859 35.812 -9.922 1 94.94 306 LYS A O 1
ATOM 2519 N N . ASP A 1 307 ? -0.417 34.125 -9.273 1 96.75 307 ASP A N 1
ATOM 2520 C CA . ASP A 1 307 ? -1.389 35.031 -8.656 1 96.75 307 ASP A CA 1
ATOM 2521 C C . ASP A 1 307 ? -2.09 34.375 -7.48 1 96.75 307 ASP A C 1
ATOM 2523 O O . ASP A 1 307 ? -2.992 33.562 -7.672 1 96.75 307 ASP A O 1
ATOM 2527 N N . LEU A 1 308 ? -1.799 34.812 -6.289 1 97.81 308 LEU A N 1
ATOM 2528 C CA . LEU A 1 308 ? -2.297 34.156 -5.074 1 97.81 308 LEU A CA 1
ATOM 2529 C C . LEU A 1 308 ? -3.557 34.875 -4.57 1 97.81 308 LEU A C 1
ATOM 2531 O O . LEU A 1 308 ? -4.105 34.5 -3.531 1 97.81 308 LEU A O 1
ATOM 2535 N N . SER A 1 309 ? -4.039 35.812 -5.34 1 97.62 309 SER A N 1
ATOM 2536 C CA . SER A 1 309 ? -5.184 36.594 -4.871 1 97.62 309 SER A CA 1
ATOM 2537 C C . SER A 1 309 ? -6.438 35.75 -4.777 1 97.62 309 SER A C 1
ATOM 2539 O O . SER A 1 309 ? -7.168 35.812 -3.789 1 97.62 309 SER A O 1
ATOM 2541 N N . VAL A 1 310 ? -6.594 34.969 -5.793 1 97.88 310 VAL A N 1
ATOM 2542 C CA . VAL A 1 310 ? -7.77 34.094 -5.809 1 97.88 310 VAL A CA 1
ATOM 2543 C C . VAL A 1 310 ? -7.664 33.062 -4.695 1 97.88 310 VAL A C 1
ATOM 2545 O O . VAL A 1 310 ? -8.656 32.75 -4.016 1 97.88 310 VAL A O 1
ATOM 2548 N N . PHE A 1 311 ? -6.496 32.531 -4.516 1 98.19 311 PHE A N 1
ATOM 2549 C CA . PHE A 1 311 ? -6.238 31.562 -3.471 1 98.19 311 PHE A CA 1
ATOM 2550 C C . PHE A 1 311 ? -6.527 32.156 -2.094 1 98.19 311 PHE A C 1
ATOM 2552 O O . PHE A 1 311 ? -7.219 31.531 -1.282 1 98.19 311 PHE A O 1
ATOM 2559 N N . GLY A 1 312 ? -6.047 33.312 -1.819 1 98.31 312 GLY A N 1
ATOM 2560 C CA . GLY A 1 312 ? -6.285 34 -0.556 1 98.31 312 GLY A CA 1
ATOM 2561 C C . GLY A 1 312 ? -7.758 34.25 -0.294 1 98.31 312 GLY A C 1
ATOM 2562 O O . GLY A 1 312 ? -8.242 34.031 0.818 1 98.31 312 GLY A O 1
ATOM 2563 N N . LYS A 1 313 ? -8.406 34.719 -1.312 1 98.56 313 LYS A N 1
ATOM 2564 C CA . LYS A 1 313 ? -9.836 34.969 -1.187 1 98.56 313 LYS A CA 1
ATOM 2565 C C . LYS A 1 313 ? -10.609 33.688 -0.89 1 98.56 313 LYS A C 1
ATOM 2567 O O . LYS A 1 313 ? -11.516 33.688 -0.05 1 98.56 313 LYS A O 1
ATOM 2572 N N . ARG A 1 314 ? -10.242 32.688 -1.599 1 98.62 314 ARG A N 1
ATOM 2573 C CA . ARG A 1 314 ? -10.914 31.391 -1.393 1 98.62 314 ARG A CA 1
ATOM 2574 C C . ARG A 1 314 ? -10.703 30.891 0.03 1 98.62 314 ARG A C 1
ATOM 2576 O O . ARG A 1 314 ? -11.633 30.359 0.651 1 98.62 314 ARG A O 1
ATOM 2583 N N . ALA A 1 315 ? -9.516 31.016 0.531 1 98.62 315 ALA A N 1
ATOM 2584 C CA . ALA A 1 315 ? -9.227 30.625 1.91 1 98.62 315 ALA A CA 1
ATOM 2585 C C . ALA A 1 315 ? -10.117 31.391 2.889 1 98.62 315 ALA A C 1
ATOM 2587 O O . ALA A 1 315 ? -10.664 30.797 3.824 1 98.62 315 ALA A O 1
ATOM 2588 N N . LYS A 1 316 ? -10.289 32.594 2.635 1 98.38 316 LYS A N 1
ATOM 2589 C CA . LYS A 1 316 ? -11.141 33.438 3.486 1 98.38 316 LYS A CA 1
ATOM 2590 C C . LYS A 1 316 ? -12.594 32.969 3.414 1 98.38 316 LYS A C 1
ATOM 2592 O O . LYS A 1 316 ? -13.273 32.906 4.438 1 98.38 316 LYS A O 1
ATOM 2597 N N . ASP A 1 317 ? -13.016 32.75 2.207 1 98.69 317 ASP A N 1
ATOM 2598 C CA . ASP A 1 317 ? -14.383 32.281 2.016 1 98.69 317 ASP A CA 1
ATOM 2599 C C . ASP A 1 317 ? -14.641 30.984 2.785 1 98.69 317 ASP A C 1
ATOM 2601 O O . ASP A 1 317 ? -15.695 30.812 3.404 1 98.69 317 ASP A O 1
ATOM 2605 N N . ILE A 1 318 ? -13.727 30.094 2.703 1 98.75 318 ILE A N 1
ATOM 2606 C CA . ILE A 1 318 ? -13.867 28.797 3.379 1 98.75 318 ILE A CA 1
ATOM 2607 C C . ILE A 1 318 ? -13.859 29.016 4.891 1 98.75 318 ILE A C 1
ATOM 2609 O O . ILE A 1 318 ? -14.656 28.391 5.609 1 98.75 318 ILE A O 1
ATOM 2613 N N . GLU A 1 319 ? -12.953 29.812 5.355 1 98.38 319 GLU A N 1
ATOM 2614 C CA . GLU A 1 319 ? -12.914 30.141 6.781 1 98.38 319 GLU A CA 1
ATOM 2615 C C . GLU A 1 319 ? -14.258 30.672 7.262 1 98.38 319 GLU A C 1
ATOM 2617 O O . GLU A 1 319 ? -14.781 30.219 8.289 1 98.38 319 GLU A O 1
ATOM 2622 N N . GLU A 1 320 ? -14.836 31.578 6.551 1 98.38 320 GLU A N 1
ATOM 2623 C CA . GLU A 1 320 ? -16.125 32.156 6.895 1 98.38 320 GLU A CA 1
ATOM 2624 C C . GLU A 1 320 ? -17.234 31.094 6.891 1 98.38 320 GLU A C 1
ATOM 2626 O O . GLU A 1 320 ? -18.125 31.109 7.742 1 98.38 320 GLU A O 1
ATOM 2631 N N . TYR A 1 321 ? -17.125 30.266 5.918 1 98.62 321 TYR A N 1
ATOM 2632 C CA . TYR A 1 321 ? -18.078 29.172 5.852 1 98.62 321 TYR A CA 1
ATOM 2633 C C . TYR A 1 321 ? -18.016 28.297 7.098 1 98.62 321 TYR A C 1
ATOM 2635 O O . TYR A 1 321 ? -19.031 27.984 7.707 1 98.62 321 TYR A O 1
ATOM 2643 N N . ILE A 1 322 ? -16.828 27.938 7.5 1 98.44 322 ILE A N 1
ATOM 2644 C CA . ILE A 1 322 ? -16.641 27.094 8.672 1 98.44 322 ILE A CA 1
ATOM 2645 C C . ILE A 1 322 ? -17.172 27.797 9.914 1 98.44 322 ILE A C 1
ATOM 2647 O O . ILE A 1 322 ? -17.875 27.203 10.727 1 98.44 322 ILE A O 1
ATOM 2651 N N . LEU A 1 323 ? -16.906 29.047 10.016 1 98.06 323 LEU A N 1
ATOM 2652 C CA . LEU A 1 323 ? -17.391 29.844 11.148 1 98.06 323 LEU A CA 1
ATOM 2653 C C . LEU A 1 323 ? -18.922 29.891 11.164 1 98.06 323 LEU A C 1
ATOM 2655 O O . LEU A 1 323 ? -19.531 29.812 12.227 1 98.06 323 LEU A O 1
ATOM 2659 N N . SER A 1 324 ? -19.484 30.016 10.023 1 98.31 324 SER A N 1
ATOM 2660 C CA . SER A 1 324 ? -20.938 30.062 9.93 1 98.31 324 SER A CA 1
ATOM 2661 C C . SER A 1 324 ? -21.562 28.734 10.375 1 98.31 324 SER A C 1
ATOM 2663 O O . SER A 1 324 ? -22.625 28.734 11 1 98.31 324 SER A O 1
ATOM 2665 N N . GLU A 1 325 ? -20.922 27.609 10.016 1 97.75 325 GLU A N 1
ATOM 2666 C CA . GLU A 1 325 ? -21.406 26.297 10.422 1 97.75 325 GLU A CA 1
ATOM 2667 C C . GLU A 1 325 ? -21.312 26.109 11.938 1 97.75 325 GLU A C 1
ATOM 2669 O O . GLU A 1 325 ? -22.203 25.531 12.555 1 97.75 325 GLU A O 1
ATOM 2674 N N . ILE A 1 326 ? -20.219 26.578 12.477 1 97.88 326 ILE A N 1
ATOM 2675 C CA . ILE A 1 326 ? -20.047 26.516 13.93 1 97.88 326 ILE A CA 1
ATOM 2676 C C . ILE A 1 326 ? -21.172 27.281 14.625 1 97.88 326 ILE A C 1
ATOM 2678 O O . ILE A 1 326 ? -21.812 26.75 15.539 1 97.88 326 ILE A O 1
ATOM 2682 N N . LYS A 1 327 ? -21.484 28.453 14.148 1 97.56 327 LYS A N 1
ATOM 2683 C CA . LYS A 1 327 ? -22.531 29.312 14.711 1 97.56 327 LYS A CA 1
ATOM 2684 C C . LYS A 1 327 ? -23.906 28.703 14.508 1 97.56 327 LYS A C 1
ATOM 2686 O O . LYS A 1 327 ? -24.719 28.656 15.438 1 97.56 327 LYS A O 1
ATOM 2691 N N . LYS A 1 328 ? -24.125 28.234 13.391 1 97 328 LYS A N 1
ATOM 2692 C CA . LYS A 1 328 ? -25.406 27.656 13.016 1 97 328 LYS A CA 1
ATOM 2693 C C . LYS A 1 328 ? -25.781 26.484 13.93 1 97 328 LYS A C 1
ATOM 2695 O O . LYS A 1 328 ? -26.953 26.281 14.242 1 97 328 LYS A O 1
ATOM 2700 N N . HIS A 1 329 ? -24.844 25.766 14.391 1 95.94 329 HIS A N 1
ATOM 2701 C CA . HIS A 1 329 ? -25.109 24.578 15.172 1 95.94 329 HIS A CA 1
ATOM 2702 C C . HIS A 1 329 ? -24.922 24.828 16.672 1 95.94 329 HIS A C 1
ATOM 2704 O O . HIS A 1 329 ? -24.875 23.891 17.469 1 95.94 329 HIS A O 1
ATOM 2710 N N . GLY A 1 330 ? -24.656 26.062 17 1 95.88 330 GLY A N 1
ATOM 2711 C CA . GLY A 1 330 ? -24.719 26.5 18.375 1 95.88 330 GLY A CA 1
ATOM 2712 C C . GLY A 1 330 ? -23.422 26.281 19.125 1 95.88 330 GLY A C 1
ATOM 2713 O O . GLY A 1 330 ? -23.375 26.422 20.359 1 95.88 330 GLY A O 1
ATOM 2714 N N . ALA A 1 331 ? -22.344 25.906 18.438 1 96.69 331 ALA A N 1
ATOM 2715 C CA . ALA A 1 331 ? -21.047 25.75 19.094 1 96.69 331 ALA A CA 1
ATOM 2716 C C . ALA A 1 331 ? -20.422 27.125 19.359 1 96.69 331 ALA A C 1
ATOM 2718 O O . ALA A 1 331 ? -20.609 28.062 18.594 1 96.69 331 ALA A O 1
ATOM 2719 N N . VAL A 1 332 ? -19.656 27.203 20.469 1 96.06 332 VAL A N 1
ATOM 2720 C CA . VAL A 1 332 ? -19.062 28.484 20.875 1 96.06 332 VAL A CA 1
ATOM 2721 C C . VAL A 1 332 ? -17.531 28.375 20.859 1 96.06 332 VAL A C 1
ATOM 2723 O O . VAL A 1 332 ? -16.969 27.406 21.359 1 96.06 332 VAL A O 1
ATOM 2726 N N . LEU A 1 333 ? -16.953 29.281 20.266 1 96.62 333 LEU A N 1
ATOM 2727 C CA . LEU A 1 333 ? -15.5 29.359 20.219 1 96.62 333 LEU A CA 1
ATOM 2728 C C . LEU A 1 333 ? -14.938 29.828 21.562 1 96.62 333 LEU A C 1
ATOM 2730 O O . LEU A 1 333 ? -15.508 30.703 22.203 1 96.62 333 LEU A O 1
ATOM 2734 N N . ILE A 1 334 ? -13.875 29.25 21.938 1 96.56 334 ILE A N 1
ATOM 2735 C CA . ILE A 1 334 ? -13.094 29.766 23.062 1 96.56 334 ILE A CA 1
ATOM 2736 C C . ILE A 1 334 ? -12.156 30.859 22.578 1 96.56 334 ILE A C 1
ATOM 2738 O O . ILE A 1 334 ? -11.055 30.578 22.094 1 96.56 334 ILE A O 1
ATOM 2742 N N . LYS A 1 335 ? -12.617 32.031 22.734 1 96.31 335 LYS A N 1
ATOM 2743 C CA . LYS A 1 335 ? -11.914 33.188 22.156 1 96.31 335 LYS A CA 1
ATOM 2744 C C . LYS A 1 335 ? -11.781 34.312 23.156 1 96.31 335 LYS A C 1
ATOM 2746 O O . LYS A 1 335 ? -12.727 34.625 23.906 1 96.31 335 LYS A O 1
ATOM 2751 N N . TYR A 1 336 ? -10.617 34.906 23.156 1 96.19 336 TYR A N 1
ATOM 2752 C CA . TYR A 1 336 ? -10.312 36.031 24 1 96.19 336 TYR A CA 1
ATOM 2753 C C . TYR A 1 336 ? -9.75 37.188 23.188 1 96.19 336 TYR A C 1
ATOM 2755 O O . TYR A 1 336 ? -8.961 36.969 22.266 1 96.19 336 TYR A O 1
ATOM 2763 N N . ASP A 1 337 ? -10.047 38.344 23.609 1 93.81 337 ASP A N 1
ATOM 2764 C CA . ASP A 1 337 ? -9.617 39.5 22.859 1 93.81 337 ASP A CA 1
ATOM 2765 C C . ASP A 1 337 ? -8.125 39.75 23.047 1 93.81 337 ASP A C 1
ATOM 2767 O O . ASP A 1 337 ? -7.461 40.312 22.156 1 93.81 337 ASP A O 1
ATOM 2771 N N . ASN A 1 338 ? -7.691 39.469 24.219 1 93.31 338 ASN A N 1
ATOM 2772 C CA . ASN A 1 338 ? -6.277 39.625 24.531 1 93.31 338 ASN A CA 1
ATOM 2773 C C . ASN A 1 338 ? -5.828 38.688 25.625 1 93.31 338 ASN A C 1
ATOM 2775 O O . ASN A 1 338 ? -6.648 38 26.219 1 93.31 338 ASN A O 1
ATOM 2779 N N . LEU A 1 339 ? -4.562 38.75 25.875 1 92.81 339 LEU A N 1
ATOM 2780 C CA . LEU A 1 339 ? -3.951 37.844 26.844 1 92.81 339 LEU A CA 1
ATOM 2781 C C . LEU A 1 339 ? -4.492 38.094 28.25 1 92.81 339 LEU A C 1
ATOM 2783 O O . LEU A 1 339 ? -4.723 37.156 29 1 92.81 339 LEU A O 1
ATOM 2787 N N . ASP A 1 340 ? -4.688 39.344 28.562 1 93.31 340 ASP A N 1
ATOM 2788 C CA . ASP A 1 340 ? -5.172 39.719 29.891 1 93.31 340 ASP A CA 1
ATOM 2789 C C . ASP A 1 340 ? -6.539 39.094 30.156 1 93.31 340 ASP A C 1
ATOM 2791 O O . ASP A 1 340 ? -6.781 38.562 31.25 1 93.31 340 ASP A O 1
ATOM 2795 N N . GLU A 1 341 ? -7.363 39.188 29.219 1 94.31 341 GLU A N 1
ATOM 2796 C CA . GLU A 1 341 ? -8.68 38.562 29.359 1 94.31 341 GLU A CA 1
ATOM 2797 C C . GLU A 1 341 ? -8.57 37.062 29.547 1 94.31 341 GLU A C 1
ATOM 2799 O O . GLU A 1 341 ? -9.289 36.469 30.359 1 94.31 341 GLU A O 1
ATOM 2804 N N . PHE A 1 342 ? -7.754 36.469 28.734 1 94.5 342 PHE A N 1
ATOM 2805 C CA . PHE A 1 342 ? -7.516 35.031 28.859 1 94.5 342 PHE A CA 1
ATOM 2806 C C . PHE A 1 342 ? -7.074 34.656 30.266 1 94.5 342 PHE A C 1
ATOM 2808 O O . PHE A 1 342 ? -7.668 33.781 30.906 1 94.5 342 PHE A O 1
ATOM 2815 N N . LEU A 1 343 ? -6.047 35.344 30.781 1 93.06 343 LEU A N 1
ATOM 2816 C CA . LEU A 1 343 ? -5.473 35.031 32.094 1 93.06 343 LEU A CA 1
ATOM 2817 C C . LEU A 1 343 ? -6.5 35.25 33.188 1 93.06 343 LEU A C 1
ATOM 2819 O O . LEU A 1 343 ? -6.543 34.469 34.156 1 93.06 343 LEU A O 1
ATOM 2823 N N . LYS A 1 344 ? -7.328 36.219 33 1 92.69 344 LYS A N 1
ATOM 2824 C CA . LYS A 1 344 ? -8.367 36.531 34 1 92.69 344 LYS A CA 1
ATOM 2825 C C . LYS A 1 344 ? -9.383 35.406 34.094 1 92.69 344 LYS A C 1
ATOM 2827 O O . LYS A 1 344 ? -9.859 35.062 35.156 1 92.69 344 LYS A O 1
ATOM 2832 N N . LYS A 1 345 ? -9.656 34.875 32.969 1 91.75 345 LYS A N 1
ATOM 2833 C CA . LYS A 1 345 ? -10.68 33.812 32.906 1 91.75 345 LYS A CA 1
ATOM 2834 C C . LYS A 1 345 ? -10.141 32.5 33.438 1 91.75 345 LYS A C 1
ATOM 2836 O O . LYS A 1 345 ? -10.906 31.578 33.719 1 91.75 345 LYS A O 1
ATOM 2841 N N . GLN A 1 346 ? -8.797 32.375 33.469 1 87.38 346 GLN A N 1
ATOM 2842 C CA . GLN A 1 346 ? -8.203 31.125 33.938 1 87.38 346 GLN A CA 1
ATOM 2843 C C . GLN A 1 346 ? -8.102 31.109 35.469 1 87.38 346 GLN A C 1
ATOM 2845 O O . GLN A 1 346 ? -7.926 30.062 36.062 1 87.38 346 GLN A O 1
ATOM 2850 N N . GLY A 1 347 ? -8.492 32.188 36.312 1 73.75 347 GLY A N 1
ATOM 2851 C CA . GLY A 1 347 ? -8.43 32.312 37.75 1 73.75 347 GLY A CA 1
ATOM 2852 C C . GLY A 1 347 ? -7.082 32.781 38.25 1 73.75 347 GLY A C 1
ATOM 2853 O O . GLY A 1 347 ? -6.086 32.719 37.531 1 73.75 347 GLY A O 1
ATOM 2854 N N . MET B 1 1 ? 5.66 44.344 20.469 1 41.06 1 MET B N 1
ATOM 2855 C CA . MET B 1 1 ? 4.609 43.312 20.406 1 41.06 1 MET B CA 1
ATOM 2856 C C . MET B 1 1 ? 4.68 42.406 21.609 1 41.06 1 MET B C 1
ATOM 2858 O O . MET B 1 1 ? 5.75 41.875 21.953 1 41.06 1 MET B O 1
ATOM 2862 N N . LYS B 1 2 ? 3.725 42.469 22.562 1 55.44 2 LYS B N 1
ATOM 2863 C CA . LYS B 1 2 ? 3.621 41.875 23.906 1 55.44 2 LYS B CA 1
ATOM 2864 C C . LYS B 1 2 ? 3.914 40.375 23.859 1 55.44 2 LYS B C 1
ATOM 2866 O O . LYS B 1 2 ? 3.555 39.688 22.906 1 55.44 2 LYS B O 1
ATOM 2871 N N . LYS B 1 3 ? 4.887 39.844 24.594 1 74.56 3 LYS B N 1
ATOM 2872 C CA . LYS B 1 3 ? 5.465 38.5 24.766 1 74.56 3 LYS B CA 1
ATOM 2873 C C . LYS B 1 3 ? 4.41 37.5 25.219 1 74.56 3 LYS B C 1
ATOM 2875 O O . LYS B 1 3 ? 4.398 37.094 26.375 1 74.56 3 LYS B O 1
ATOM 2880 N N . ILE B 1 4 ? 3.369 37.344 24.359 1 87.62 4 ILE B N 1
ATOM 2881 C CA . ILE B 1 4 ? 2.225 36.469 24.656 1 87.62 4 ILE B CA 1
ATOM 2882 C C . ILE B 1 4 ? 2.703 35.062 24.953 1 87.62 4 ILE B C 1
ATOM 2884 O O . ILE B 1 4 ? 2.197 34.406 25.875 1 87.62 4 ILE B O 1
ATOM 2888 N N . ASP B 1 5 ? 3.775 34.719 24.344 1 90.5 5 ASP B N 1
ATOM 2889 C CA . ASP B 1 5 ? 4.203 33.312 24.453 1 90.5 5 ASP B CA 1
ATOM 2890 C C . ASP B 1 5 ? 4.809 33.031 25.828 1 90.5 5 ASP B C 1
ATOM 2892 O O . ASP B 1 5 ? 4.562 31.984 26.422 1 90.5 5 ASP B O 1
ATOM 2896 N N . LYS B 1 6 ? 5.602 33.969 26.281 1 91.94 6 LYS B N 1
ATOM 2897 C CA . LYS B 1 6 ? 6.211 33.781 27.594 1 91.94 6 LYS B CA 1
ATOM 2898 C C . LYS B 1 6 ? 5.145 33.656 28.688 1 91.94 6 LYS B C 1
ATOM 2900 O O . LYS B 1 6 ? 5.234 32.75 29.531 1 91.94 6 LYS B O 1
ATOM 2905 N N . GLU B 1 7 ? 4.156 34.531 28.625 1 93.56 7 GLU B N 1
ATOM 2906 C CA . GLU B 1 7 ? 3.076 34.5 29.609 1 93.56 7 GLU B CA 1
ATOM 2907 C C . GLU B 1 7 ? 2.234 33.219 29.469 1 93.56 7 GLU B C 1
ATOM 2909 O O . GLU B 1 7 ? 1.76 32.688 30.469 1 93.56 7 GLU B O 1
ATOM 2914 N N . LEU B 1 8 ? 2.059 32.812 28.297 1 93.69 8 LEU B N 1
ATOM 2915 C CA . LEU B 1 8 ? 1.298 31.594 28.078 1 93.69 8 LEU B CA 1
ATOM 2916 C C . LEU B 1 8 ? 2.047 30.391 28.609 1 93.69 8 LEU B C 1
ATOM 2918 O O . LEU B 1 8 ? 1.433 29.453 29.141 1 93.69 8 LEU B O 1
ATOM 2922 N N . ILE B 1 9 ? 3.348 30.359 28.406 1 95.81 9 ILE B N 1
ATOM 2923 C CA . ILE B 1 9 ? 4.164 29.281 28.953 1 95.81 9 ILE B CA 1
ATOM 2924 C C . ILE B 1 9 ? 4.047 29.266 30.469 1 95.81 9 ILE B C 1
ATOM 2926 O O . ILE B 1 9 ? 3.854 28.219 31.078 1 95.81 9 ILE B O 1
ATOM 2930 N N . GLU B 1 10 ? 4.113 30.438 31.078 1 96 10 GLU B N 1
ATOM 2931 C CA . GLU B 1 10 ? 3.979 30.547 32.531 1 96 10 GLU B CA 1
ATOM 2932 C C . GLU B 1 10 ? 2.605 30.062 33 1 96 10 GLU B C 1
ATOM 2934 O O . GLU B 1 10 ? 2.494 29.375 34 1 96 10 GLU B O 1
ATOM 2939 N N . TRP B 1 11 ? 1.646 30.484 32.281 1 96.12 11 TRP B N 1
ATOM 2940 C CA . TRP B 1 11 ? 0.292 30.031 32.594 1 96.12 11 TRP B CA 1
ATOM 2941 C C . TRP B 1 11 ? 0.21 28.516 32.562 1 96.12 11 TRP B C 1
ATOM 2943 O O . TRP B 1 11 ? -0.342 27.906 33.469 1 96.12 11 TRP B O 1
ATOM 2953 N N . ALA B 1 12 ? 0.749 27.891 31.5 1 96.88 12 ALA B N 1
ATOM 2954 C CA . ALA B 1 12 ? 0.687 26.438 31.344 1 96.88 12 ALA B CA 1
ATOM 2955 C C . ALA B 1 12 ? 1.425 25.734 32.5 1 96.88 12 ALA B C 1
ATOM 2957 O O . ALA B 1 12 ? 0.922 24.766 33.062 1 96.88 12 ALA B O 1
ATOM 2958 N N . ILE B 1 13 ? 2.588 26.234 32.812 1 97.88 13 ILE B N 1
ATOM 2959 C CA . ILE B 1 13 ? 3.383 25.641 33.875 1 97.88 13 ILE B CA 1
ATOM 2960 C C . ILE B 1 13 ? 2.637 25.766 35.219 1 97.88 13 ILE B C 1
ATOM 2962 O O . ILE B 1 13 ? 2.561 24.797 35.969 1 97.88 13 ILE B O 1
ATOM 2966 N N . ASN B 1 14 ? 2.098 26.938 35.469 1 96.69 14 ASN B N 1
ATOM 2967 C CA . ASN B 1 14 ? 1.327 27.141 36.688 1 96.69 14 ASN B CA 1
ATOM 2968 C C . ASN B 1 14 ? 0.14 26.188 36.781 1 96.69 14 ASN B C 1
ATOM 2970 O O . ASN B 1 14 ? -0.139 25.625 37.844 1 96.69 14 ASN B O 1
ATOM 2974 N N . LYS B 1 15 ? -0.539 26.094 35.688 1 96.56 15 LYS B N 1
ATOM 2975 C CA . LYS B 1 15 ? -1.677 25.172 35.656 1 96.56 15 LYS B CA 1
ATOM 2976 C C . LYS B 1 15 ? -1.24 23.734 35.938 1 96.56 15 LYS B C 1
ATOM 2978 O O . LYS B 1 15 ? -1.917 23.016 36.656 1 96.56 15 LYS B O 1
ATOM 2983 N N . ILE B 1 16 ? -0.136 23.297 35.344 1 97.75 16 ILE B N 1
ATOM 2984 C CA . ILE B 1 16 ? 0.402 21.953 35.531 1 97.75 16 ILE B CA 1
ATOM 2985 C C . ILE B 1 16 ? 0.732 21.766 37 1 97.75 16 ILE B C 1
ATOM 2987 O O . ILE B 1 16 ? 0.339 20.75 37.625 1 97.75 16 ILE B O 1
ATOM 2991 N N . GLU B 1 17 ? 1.338 22.703 37.625 1 97.06 17 GLU B N 1
ATOM 2992 C CA . GLU B 1 17 ? 1.821 22.578 39 1 97.06 17 GLU B CA 1
ATOM 2993 C C . GLU B 1 17 ? 0.667 22.625 40 1 97.06 17 GLU B C 1
ATOM 2995 O O . GLU B 1 17 ? 0.731 22 41.031 1 97.06 17 GLU B O 1
ATOM 3000 N N . THR B 1 18 ? -0.407 23.297 39.625 1 95.94 18 THR B N 1
ATOM 3001 C CA . THR B 1 18 ? -1.476 23.5 40.594 1 95.94 18 THR B CA 1
ATOM 3002 C C . THR B 1 18 ? -2.609 22.5 40.375 1 95.94 18 THR B C 1
ATOM 3004 O O . THR B 1 18 ? -3.148 21.953 41.344 1 95.94 18 THR B O 1
ATOM 3007 N N . GLU B 1 19 ? -2.941 22.25 39.125 1 95.81 19 GLU B N 1
ATOM 3008 C CA . GLU B 1 19 ? -4.137 21.453 38.844 1 95.81 19 GLU B CA 1
ATOM 3009 C C . GLU B 1 19 ? -3.768 20.078 38.312 1 95.81 19 GLU B C 1
ATOM 3011 O O . GLU B 1 19 ? -4.566 19.141 38.375 1 95.81 19 GLU B O 1
ATOM 3016 N N . PHE B 1 20 ? -2.594 20 37.781 1 97.38 20 PHE B N 1
ATOM 3017 C CA . PHE B 1 20 ? -2.211 18.75 37.125 1 97.38 20 PHE B CA 1
ATOM 3018 C C . PHE B 1 20 ? -0.896 18.234 37.719 1 97.38 20 PHE B C 1
ATOM 3020 O O . PHE B 1 20 ? -0.083 17.656 36.969 1 97.38 20 PHE B O 1
ATOM 3027 N N . ASN B 1 21 ? -0.717 18.594 38.906 1 93.88 21 ASN B N 1
ATOM 3028 C CA . ASN B 1 21 ? 0.528 18.172 39.562 1 93.88 21 ASN B CA 1
ATOM 3029 C C . ASN B 1 21 ? 0.691 16.656 39.531 1 93.88 21 ASN B C 1
ATOM 3031 O O . ASN B 1 21 ? -0.191 15.93 40 1 93.88 21 ASN B O 1
ATOM 3035 N N . GLY B 1 22 ? 1.839 16.234 38.938 1 96.25 22 GLY B N 1
ATOM 3036 C CA . GLY B 1 22 ? 2.129 14.812 38.844 1 96.25 22 GLY B CA 1
ATOM 3037 C C . GLY B 1 22 ? 1.506 14.141 37.656 1 96.25 22 GLY B C 1
ATOM 3038 O O . GLY B 1 22 ? 1.858 13.008 37.312 1 96.25 22 GLY B O 1
ATOM 3039 N N . ASP B 1 23 ? 0.674 14.875 36.969 1 98.12 23 ASP B N 1
ATOM 3040 C CA . ASP B 1 23 ? -0.099 14.266 35.875 1 98.12 23 ASP B CA 1
ATOM 3041 C C . ASP B 1 23 ? 0.547 14.531 34.531 1 98.12 23 ASP B C 1
ATOM 3043 O O . ASP B 1 23 ? 0.144 13.945 33.5 1 98.12 23 ASP B O 1
ATOM 3047 N N . ILE B 1 24 ? 1.562 15.414 34.469 1 98.69 24 ILE B N 1
ATOM 3048 C CA . ILE B 1 24 ? 2.246 15.789 33.219 1 98.69 24 ILE B CA 1
ATOM 3049 C C . ILE B 1 24 ? 3.738 15.492 33.344 1 98.69 24 ILE B C 1
ATOM 3051 O O . ILE B 1 24 ? 4.402 15.977 34.281 1 98.69 24 ILE B O 1
ATOM 3055 N N . SER B 1 25 ? 4.262 14.727 32.438 1 98.62 25 SER B N 1
ATOM 3056 C CA . SER B 1 25 ? 5.68 14.398 32.438 1 98.62 25 SER B CA 1
ATOM 3057 C C . SER B 1 25 ? 6.527 15.57 31.953 1 98.62 25 SER B C 1
ATOM 3059 O O . SER B 1 25 ? 7.473 15.984 32.625 1 98.62 25 SER B O 1
ATOM 3061 N N . LEU B 1 26 ? 6.137 16.031 30.828 1 98.81 26 LEU B N 1
ATOM 3062 C CA . LEU B 1 26 ? 6.906 17.109 30.219 1 98.81 26 LEU B CA 1
ATOM 3063 C C . LEU B 1 26 ? 5.988 18.109 29.531 1 98.81 26 LEU B C 1
ATOM 3065 O O . LEU B 1 26 ? 4.922 17.75 29.031 1 98.81 26 LEU B O 1
ATOM 3069 N N . LEU B 1 27 ? 6.34 19.375 29.531 1 98.69 27 LEU B N 1
ATOM 3070 C CA . LEU B 1 27 ? 5.887 20.422 28.609 1 98.69 27 LEU B CA 1
ATOM 3071 C C . LEU B 1 27 ? 7.023 20.859 27.688 1 98.69 27 LEU B C 1
ATOM 3073 O O . LEU B 1 27 ? 8.117 21.188 28.156 1 98.69 27 LEU B O 1
ATOM 3077 N N . LEU B 1 28 ? 6.723 20.812 26.406 1 97.75 28 LEU B N 1
ATOM 3078 C CA . LEU B 1 28 ? 7.762 21.109 25.422 1 97.75 28 LEU B CA 1
ATOM 3079 C C . LEU B 1 28 ? 7.43 22.375 24.641 1 97.75 28 LEU B C 1
ATOM 3081 O O . LEU B 1 28 ? 6.254 22.703 24.469 1 97.75 28 LEU B O 1
ATOM 3085 N N . GLY B 1 29 ? 8.461 23.047 24.312 1 94.88 29 GLY B N 1
ATOM 3086 C CA . GLY B 1 29 ? 8.328 24.25 23.5 1 94.88 29 GLY B CA 1
ATOM 3087 C C . GLY B 1 29 ? 9.305 24.297 22.344 1 94.88 29 GLY B C 1
ATOM 3088 O O . GLY B 1 29 ? 10.258 23.516 22.297 1 94.88 29 GLY B O 1
ATOM 3089 N N . ARG B 1 30 ? 9.016 25.188 21.438 1 91.44 30 ARG B N 1
ATOM 3090 C CA . ARG B 1 30 ? 9.883 25.406 20.281 1 91.44 30 ARG B CA 1
ATOM 3091 C C . ARG B 1 30 ? 9.891 26.875 19.875 1 91.44 30 ARG B C 1
ATOM 3093 O O . ARG B 1 30 ? 8.859 27.547 19.953 1 91.44 30 ARG B O 1
ATOM 3100 N N . LYS B 1 31 ? 10.984 27.25 19.406 1 86.31 31 LYS B N 1
ATOM 3101 C CA . LYS B 1 31 ? 11.109 28.641 18.953 1 86.31 31 LYS B CA 1
ATOM 3102 C C . LYS B 1 31 ? 10.406 28.828 17.609 1 86.31 31 LYS B C 1
ATOM 3104 O O . LYS B 1 31 ? 10.602 28.031 16.672 1 86.31 31 LYS B O 1
ATOM 3109 N N . GLY B 1 32 ? 9.547 29.875 17.562 1 77.69 32 GLY B N 1
ATOM 3110 C CA . GLY B 1 32 ? 8.891 30.25 16.312 1 77.69 32 GLY B CA 1
ATOM 3111 C C . GLY B 1 32 ? 7.836 29.234 15.875 1 77.69 32 GLY B C 1
ATOM 3112 O O . GLY B 1 32 ? 7.434 29.234 14.711 1 77.69 32 GLY B O 1
ATOM 3113 N N . ALA B 1 33 ? 7.363 28.453 16.734 1 76.25 33 ALA B N 1
ATOM 3114 C CA . ALA B 1 33 ? 6.391 27.422 16.391 1 76.25 33 ALA B CA 1
ATOM 3115 C C . ALA B 1 33 ? 5.117 28.047 15.82 1 76.25 33 ALA B C 1
ATOM 3117 O O . ALA B 1 33 ? 4.48 28.875 16.469 1 76.25 33 ALA B O 1
ATOM 3118 N N . CYS B 1 34 ? 4.84 27.703 14.57 1 73.94 34 CYS B N 1
ATOM 3119 C CA . CYS B 1 34 ? 3.592 27.984 13.875 1 73.94 34 CYS B CA 1
ATOM 3120 C C . CYS B 1 34 ? 3.426 29.469 13.617 1 73.94 34 CYS B C 1
ATOM 3122 O O . CYS B 1 34 ? 2.326 29.938 13.305 1 73.94 34 CYS B O 1
ATOM 3124 N N . LYS B 1 35 ? 4.516 30.234 13.672 1 79.44 35 LYS B N 1
ATOM 3125 C CA . LYS B 1 35 ? 4.387 31.688 13.617 1 79.44 35 LYS B CA 1
ATOM 3126 C C . LYS B 1 35 ? 4.84 32.219 12.266 1 79.44 35 LYS B C 1
ATOM 3128 O O . LYS B 1 35 ? 5.711 31.641 11.617 1 79.44 35 LYS B O 1
ATOM 3133 N N . VAL B 1 36 ? 4.172 33.281 11.875 1 84.81 36 VAL B N 1
ATOM 3134 C CA . VAL B 1 36 ? 4.68 34.062 10.727 1 84.81 36 VAL B CA 1
ATOM 3135 C C . VAL B 1 36 ? 5.844 34.938 11.172 1 84.81 36 VAL B C 1
ATOM 3137 O O . VAL B 1 36 ? 5.98 35.25 12.352 1 84.81 36 VAL B O 1
ATOM 3140 N N . PRO B 1 37 ? 6.672 35.375 10.266 1 81.5 37 PRO B N 1
ATOM 3141 C CA . PRO B 1 37 ? 7.844 36.156 10.625 1 81.5 37 PRO B CA 1
ATOM 3142 C C . PRO B 1 37 ? 7.48 37.406 11.422 1 81.5 37 PRO B C 1
ATOM 3144 O O . PRO B 1 37 ? 8.227 37.812 12.32 1 81.5 37 PRO B O 1
ATOM 3147 N N . GLU B 1 38 ? 6.348 37.938 11.266 1 83.25 38 GLU B N 1
ATOM 3148 C CA . GLU B 1 38 ? 5.93 39.188 11.914 1 83.25 38 GLU B CA 1
ATOM 3149 C C . GLU B 1 38 ? 5.641 38.969 13.398 1 83.25 38 GLU B C 1
ATOM 3151 O O . GLU B 1 38 ? 5.664 39.906 14.188 1 83.25 38 GLU B O 1
ATOM 3156 N N . ASP B 1 39 ? 5.438 37.719 13.742 1 82.81 39 ASP B N 1
ATOM 3157 C CA . ASP B 1 39 ? 5.086 37.406 15.117 1 82.81 39 ASP B CA 1
ATOM 3158 C C . ASP B 1 39 ? 6.332 37.25 15.984 1 82.81 39 ASP B C 1
ATOM 3160 O O . ASP B 1 39 ? 6.246 37.219 17.219 1 82.81 39 ASP B O 1
ATOM 3164 N N . GLY B 1 40 ? 7.457 37.156 15.359 1 79.75 40 GLY B N 1
ATOM 3165 C CA . GLY B 1 40 ? 8.695 36.938 16.094 1 79.75 40 GLY B CA 1
ATOM 3166 C C . GLY B 1 40 ? 9.047 35.469 16.25 1 79.75 40 GLY B C 1
ATOM 3167 O O . GLY B 1 40 ? 8.328 34.594 15.766 1 79.75 40 GLY B O 1
ATOM 3168 N N . ASP B 1 41 ? 10.172 35.219 16.875 1 82.88 41 ASP B N 1
ATOM 3169 C CA . ASP B 1 41 ? 10.695 33.844 16.984 1 82.88 41 ASP B CA 1
ATOM 3170 C C . ASP B 1 41 ? 10.883 33.438 18.453 1 82.88 41 ASP B C 1
ATOM 3172 O O . ASP B 1 41 ? 11.859 32.781 18.797 1 82.88 41 ASP B O 1
ATOM 3176 N N . ASP B 1 42 ? 9.938 33.875 19.219 1 87.38 42 ASP B N 1
ATOM 3177 C CA . ASP B 1 42 ? 10.031 33.562 20.656 1 87.38 42 ASP B CA 1
ATOM 3178 C C . ASP B 1 42 ? 9.664 32.125 20.922 1 87.38 42 ASP B C 1
ATOM 3180 O O . ASP B 1 42 ? 9 31.469 20.109 1 87.38 42 ASP B O 1
ATOM 3184 N N . MET B 1 43 ? 10.141 31.703 22.109 1 90.31 43 MET B N 1
ATOM 3185 C CA . MET B 1 43 ? 9.766 30.375 22.578 1 90.31 43 MET B CA 1
ATOM 3186 C C . MET B 1 43 ? 8.266 30.281 22.812 1 90.31 43 MET B C 1
ATOM 3188 O O . MET B 1 43 ? 7.676 31.172 23.422 1 90.31 43 MET B O 1
ATOM 3192 N N . ALA B 1 44 ? 7.641 29.312 22.234 1 90.62 44 ALA B N 1
ATOM 3193 C CA . ALA B 1 44 ? 6.223 29.016 22.438 1 90.62 44 ALA B CA 1
ATOM 3194 C C . ALA B 1 44 ? 6.016 27.578 22.891 1 90.62 44 ALA B C 1
ATOM 3196 O O . ALA B 1 44 ? 6.801 26.688 22.531 1 90.62 44 ALA B O 1
ATOM 3197 N N . PHE B 1 45 ? 4.98 27.391 23.734 1 92.56 45 PHE B N 1
ATOM 3198 C CA . PHE B 1 45 ? 4.695 26 24.062 1 92.56 45 PHE B CA 1
ATOM 3199 C C . PHE B 1 45 ? 4.211 25.234 22.828 1 92.56 45 PHE B C 1
ATOM 3201 O O . PHE B 1 45 ? 3.627 25.828 21.922 1 92.56 45 PHE B O 1
ATOM 3208 N N . ASP B 1 46 ? 4.492 23.938 22.812 1 92 46 ASP B N 1
ATOM 3209 C CA . ASP B 1 46 ? 4.145 23.125 21.656 1 92 46 ASP B CA 1
ATOM 3210 C C . ASP B 1 46 ? 3.268 21.938 22.062 1 92 46 ASP B C 1
ATOM 3212 O O . ASP B 1 46 ? 2.043 22 21.938 1 92 46 ASP B O 1
ATOM 3216 N N . PHE B 1 47 ? 3.766 21.016 22.766 1 95.62 47 PHE B N 1
ATOM 3217 C CA . PHE B 1 47 ? 2.986 19.859 23.203 1 95.62 47 PHE B CA 1
ATOM 3218 C C . PHE B 1 47 ? 3.418 19.406 24.578 1 95.62 47 PHE B C 1
ATOM 3220 O O . PHE B 1 47 ? 4.395 19.922 25.141 1 95.62 47 PHE B O 1
ATOM 3227 N N . PHE B 1 48 ? 2.637 18.547 25.188 1 98.44 48 PHE B N 1
ATOM 3228 C CA . PHE B 1 48 ? 2.959 18 26.5 1 98.44 48 PHE B CA 1
ATOM 3229 C C . PHE B 1 48 ? 2.771 16.484 26.531 1 98.44 48 PHE B C 1
ATOM 3231 O O . PHE B 1 48 ? 2.164 15.922 25.609 1 98.44 48 PHE B O 1
ATOM 3238 N N . ILE B 1 49 ? 3.375 15.828 27.438 1 98.75 49 ILE B N 1
ATOM 3239 C CA . ILE B 1 49 ? 3.285 14.383 27.578 1 98.75 49 ILE B CA 1
ATOM 3240 C C . ILE B 1 49 ? 2.562 14.031 28.875 1 98.75 49 ILE B C 1
ATOM 3242 O O . ILE B 1 49 ? 3.105 14.227 29.969 1 98.75 49 ILE B O 1
ATOM 3246 N N . PRO B 1 50 ? 1.396 13.516 28.781 1 98.62 50 PRO B N 1
ATOM 3247 C CA . PRO B 1 50 ? 0.647 13.141 29.984 1 98.62 50 PRO B CA 1
ATOM 3248 C C . PRO B 1 50 ? 1.116 11.82 30.594 1 98.62 50 PRO B C 1
ATOM 3250 O O . PRO B 1 50 ? 1.669 10.977 29.875 1 98.62 50 PRO B O 1
ATOM 3253 N N . THR B 1 51 ? 0.871 11.633 31.906 1 97.19 51 THR B N 1
ATOM 3254 C CA . THR B 1 51 ? 1.248 10.398 32.594 1 97.19 51 THR B CA 1
ATOM 3255 C C . THR B 1 51 ? 0.031 9.5 32.781 1 97.19 51 THR B C 1
ATOM 3257 O O . THR B 1 51 ? 0.173 8.305 33.062 1 97.19 51 THR B O 1
ATOM 3260 N N . CYS B 1 52 ? -1.128 10.109 32.688 1 96.19 52 CYS B N 1
ATOM 3261 C CA . CYS B 1 52 ? -2.369 9.391 32.969 1 96.19 52 CYS B CA 1
ATOM 3262 C C . CYS B 1 52 ? -3.531 10 32.188 1 96.19 52 CYS B C 1
ATOM 3264 O O . CYS B 1 52 ? -3.355 10.992 31.469 1 96.19 52 CYS B O 1
ATOM 3266 N N . ASP B 1 53 ? -4.684 9.461 32.344 1 96.12 53 ASP B N 1
ATOM 3267 C CA . ASP B 1 53 ? -5.859 9.898 31.609 1 96.12 53 ASP B CA 1
ATOM 3268 C C . ASP B 1 53 ? -6.25 11.32 32 1 96.12 53 ASP B C 1
ATOM 3270 O O . ASP B 1 53 ? -6.637 12.125 31.156 1 96.12 53 ASP B O 1
ATOM 3274 N N . HIS B 1 54 ? -6.133 11.641 33.281 1 96.81 54 HIS B N 1
ATOM 3275 C CA . HIS B 1 54 ? -6.449 12.984 33.719 1 96.81 54 HIS B CA 1
ATOM 3276 C C . HIS B 1 54 ? -5.523 14.016 33.094 1 96.81 54 HIS B C 1
ATOM 3278 O O . HIS B 1 54 ? -5.941 15.133 32.781 1 96.81 54 HIS B O 1
ATOM 3284 N N . GLY B 1 55 ? -4.297 13.648 32.844 1 97.88 55 GLY B N 1
ATOM 3285 C CA . GLY B 1 55 ? -3.334 14.539 32.219 1 97.88 55 GLY B CA 1
ATOM 3286 C C . GLY B 1 55 ? -3.754 14.984 30.828 1 97.88 55 GLY B C 1
ATOM 3287 O O . GLY B 1 55 ? -3.434 16.094 30.406 1 97.88 55 GLY B O 1
ATOM 3288 N N . TYR B 1 56 ? -4.488 14.094 30.109 1 97.31 56 TYR B N 1
ATOM 3289 C CA . TYR B 1 56 ? -4.93 14.43 28.766 1 97.31 56 TYR B CA 1
ATOM 3290 C C . TYR B 1 56 ? -5.922 15.586 28.781 1 97.31 56 TYR B C 1
ATOM 3292 O O . TYR B 1 56 ? -6.09 16.281 27.781 1 97.31 56 TYR B O 1
ATOM 3300 N N . SER B 1 57 ? -6.504 15.875 29.906 1 96.31 57 SER B N 1
ATOM 3301 C CA . SER B 1 57 ? -7.535 16.906 30 1 96.31 57 SER B CA 1
ATOM 3302 C C . SER B 1 57 ? -6.926 18.297 30.016 1 96.31 57 SER B C 1
ATOM 3304 O O . SER B 1 57 ? -7.645 19.297 29.922 1 96.31 57 SER B O 1
ATOM 3306 N N . LEU B 1 58 ? -5.598 18.375 30.094 1 97.06 58 LEU B N 1
ATOM 3307 C CA . LEU B 1 58 ? -4.902 19.656 29.984 1 97.06 58 LEU B CA 1
ATOM 3308 C C . LEU B 1 58 ? -5.016 20.219 28.562 1 97.06 58 LEU B C 1
ATOM 3310 O O . LEU B 1 58 ? -4.887 21.422 28.359 1 97.06 58 LEU B O 1
ATOM 3314 N N . ALA B 1 59 ? -5.234 19.297 27.578 1 96.69 59 ALA B N 1
ATOM 3315 C CA . ALA B 1 59 ? -5.309 19.688 26.188 1 96.69 59 ALA B CA 1
ATOM 3316 C C . ALA B 1 59 ? -6.398 20.734 25.969 1 96.69 59 ALA B C 1
ATOM 3318 O O . ALA B 1 59 ? -7.492 20.625 26.516 1 96.69 59 ALA B O 1
ATOM 3319 N N . ARG B 1 60 ? -6.086 21.75 25.188 1 93.62 60 ARG B N 1
ATOM 3320 C CA . ARG B 1 60 ? -7.098 22.75 24.875 1 93.62 60 ARG B CA 1
ATOM 3321 C C . ARG B 1 60 ? -6.684 23.594 23.672 1 93.62 60 ARG B C 1
ATOM 3323 O O . ARG B 1 60 ? -5.488 23.766 23.406 1 93.62 60 ARG B O 1
ATOM 3330 N N . THR B 1 61 ? -7.598 24 23 1 95.62 61 THR B N 1
ATOM 3331 C CA . THR B 1 61 ? -7.465 24.953 21.891 1 95.62 61 THR B CA 1
ATOM 3332 C C . THR B 1 61 ? -8.219 26.234 22.188 1 95.62 61 THR B C 1
ATOM 3334 O O . THR B 1 61 ? -9.266 26.219 22.828 1 95.62 61 THR B O 1
ATOM 3337 N N . PHE B 1 62 ? -7.645 27.375 21.812 1 96.12 62 PHE B N 1
ATOM 3338 C CA . PHE B 1 62 ? -8.281 28.656 22.031 1 96.12 62 PHE B CA 1
ATOM 3339 C C . PHE B 1 62 ? -7.699 29.719 21.109 1 96.12 62 PHE B C 1
ATOM 3341 O O . PHE B 1 62 ? -6.695 29.484 20.438 1 96.12 62 PHE B O 1
ATOM 3348 N N . ILE B 1 63 ? -8.352 30.828 21.078 1 96.12 63 ILE B N 1
ATOM 3349 C CA . ILE B 1 63 ? -7.906 31.969 20.281 1 96.12 63 ILE B CA 1
ATOM 3350 C C . ILE B 1 63 ? -7.625 33.156 21.188 1 96.12 63 ILE B C 1
ATOM 3352 O O . ILE B 1 63 ? -8.422 33.469 22.078 1 96.12 63 ILE B O 1
ATOM 3356 N N . ILE B 1 64 ? -6.473 33.688 21.047 1 94.75 64 ILE B N 1
ATOM 3357 C CA . ILE B 1 64 ? -6.137 34.969 21.688 1 94.75 64 ILE B CA 1
ATOM 3358 C C . ILE B 1 64 ? -5.711 36 20.641 1 94.75 64 ILE B C 1
ATOM 3360 O O . ILE B 1 64 ? -4.781 35.75 19.859 1 94.75 64 ILE B O 1
ATOM 3364 N N . ASP B 1 65 ? -6.348 37.156 20.656 1 90.31 65 ASP B N 1
ATOM 3365 C CA . ASP B 1 65 ? -6.004 38.188 19.719 1 90.31 65 ASP B CA 1
ATOM 3366 C C . ASP B 1 65 ? -6.012 37.656 18.281 1 90.31 65 ASP B C 1
ATOM 3368 O O . ASP B 1 65 ? -5.035 37.844 17.547 1 90.31 65 ASP B O 1
ATOM 3372 N N . ASP B 1 66 ? -6.926 36.812 17.922 1 88.38 66 ASP B N 1
ATOM 3373 C CA . ASP B 1 66 ? -7.203 36.25 16.594 1 88.38 66 ASP B CA 1
ATOM 3374 C C . ASP B 1 66 ? -6.117 35.281 16.172 1 88.38 66 ASP B C 1
ATOM 3376 O O . ASP B 1 66 ? -5.93 35.031 14.977 1 88.38 66 ASP B O 1
ATOM 3380 N N . MET B 1 67 ? -5.371 34.844 17.234 1 90.81 67 MET B N 1
ATOM 3381 C CA . MET B 1 67 ? -4.383 33.781 16.984 1 90.81 67 MET B CA 1
ATOM 3382 C C . MET B 1 67 ? -4.801 32.469 17.641 1 90.81 67 MET B C 1
ATOM 3384 O O . MET B 1 67 ? -5.215 32.469 18.797 1 90.81 67 MET B O 1
ATOM 3388 N N . GLY B 1 68 ? -4.68 31.438 16.828 1 92.25 68 GLY B N 1
ATOM 3389 C CA . GLY B 1 68 ? -5.027 30.125 17.359 1 92.25 68 GLY B CA 1
ATOM 3390 C C . GLY B 1 68 ? -3.889 29.469 18.125 1 92.25 68 GLY B C 1
ATOM 3391 O O . GLY B 1 68 ? -2.727 29.594 17.734 1 92.25 68 GLY B O 1
ATOM 3392 N N . TYR B 1 69 ? -4.227 28.859 19.234 1 92.44 69 TYR B N 1
ATOM 3393 C CA . TYR B 1 69 ? -3.279 28.125 20.062 1 92.44 69 TYR B CA 1
ATOM 3394 C C . TYR B 1 69 ? -3.775 26.703 20.328 1 92.44 69 TYR B C 1
ATOM 3396 O O . TYR B 1 69 ? -4.98 26.484 20.469 1 92.44 69 TYR B O 1
ATOM 3404 N N . ASP B 1 70 ? -2.84 25.828 20.297 1 93.12 70 ASP B N 1
ATOM 3405 C CA . ASP B 1 70 ? -3.152 24.422 20.531 1 93.12 70 ASP B CA 1
ATOM 3406 C C . ASP B 1 70 ? -2.141 23.781 21.484 1 93.12 70 ASP B C 1
ATOM 3408 O O . ASP B 1 70 ? -0.972 23.609 21.125 1 93.12 70 ASP B O 1
ATOM 3412 N N . LEU B 1 71 ? -2.564 23.516 22.641 1 94.69 71 LEU B N 1
ATOM 3413 C CA . LEU B 1 71 ? -1.783 22.719 23.578 1 94.69 71 LEU B CA 1
ATOM 3414 C C . LEU B 1 71 ? -2.201 21.25 23.516 1 94.69 71 LEU B C 1
ATOM 3416 O O . LEU B 1 71 ? -3.158 20.844 24.172 1 94.69 71 LEU B O 1
ATOM 3420 N N . PHE B 1 72 ? -1.393 20.469 22.734 1 94.69 72 PHE B N 1
ATOM 3421 C CA . PHE B 1 72 ? -1.875 19.125 22.469 1 94.69 72 PHE B CA 1
ATOM 3422 C C . PHE B 1 72 ? -0.994 18.078 23.156 1 94.69 72 PHE B C 1
ATOM 3424 O O . PHE B 1 72 ? 0.173 18.344 23.453 1 94.69 72 PHE B O 1
ATOM 3431 N N . PRO B 1 73 ? -1.581 16.969 23.422 1 97.81 73 PRO B N 1
ATOM 3432 C CA . PRO B 1 73 ? -0.85 15.898 24.109 1 97.81 73 PRO B CA 1
ATOM 3433 C C . PRO B 1 73 ? -0.202 14.914 23.141 1 97.81 73 PRO B C 1
ATOM 3435 O O . PRO B 1 73 ? -0.719 14.695 22.047 1 97.81 73 PRO B O 1
ATOM 3438 N N . MET B 1 74 ? 0.959 14.367 23.516 1 97.56 74 MET B N 1
ATOM 3439 C CA . MET B 1 74 ? 1.57 13.203 22.875 1 97.56 74 MET B CA 1
ATOM 3440 C C . MET B 1 74 ? 1.947 12.148 23.906 1 97.56 74 MET B C 1
ATOM 3442 O O . MET B 1 74 ? 2.539 12.477 24.953 1 97.56 74 MET B O 1
ATOM 3446 N N . SER B 1 75 ? 1.647 10.906 23.625 1 97.94 75 SER B N 1
ATOM 3447 C CA . SER B 1 75 ? 2.062 9.828 24.516 1 97.94 75 SER B CA 1
ATOM 3448 C C . SER B 1 75 ? 3.555 9.547 24.375 1 97.94 75 SER B C 1
ATOM 3450 O O . SER B 1 75 ? 4.172 9.898 23.375 1 97.94 75 SER B O 1
ATOM 3452 N N . TRP B 1 76 ? 4.09 8.922 25.406 1 97.88 76 TRP B N 1
ATOM 3453 C CA . TRP B 1 76 ? 5.477 8.484 25.312 1 97.88 76 TRP B CA 1
ATOM 3454 C C . TRP B 1 76 ? 5.68 7.531 24.141 1 97.88 76 TRP B C 1
ATOM 3456 O O . TRP B 1 76 ? 6.727 7.559 23.484 1 97.88 76 TRP B O 1
ATOM 3466 N N . GLU B 1 77 ? 4.695 6.73 23.906 1 97.44 77 GLU B N 1
ATOM 3467 C CA . GLU B 1 77 ? 4.762 5.801 22.781 1 97.44 77 GLU B CA 1
ATOM 3468 C C . GLU B 1 77 ? 4.863 6.543 21.453 1 97.44 77 GLU B C 1
ATOM 3470 O O . GLU B 1 77 ? 5.633 6.152 20.578 1 97.44 77 GLU B O 1
ATOM 3475 N N . ARG B 1 78 ? 4.133 7.574 21.281 1 97.12 78 ARG B N 1
ATOM 3476 C CA . ARG B 1 78 ? 4.184 8.359 20.062 1 97.12 78 ARG B CA 1
ATOM 3477 C C . ARG B 1 78 ? 5.527 9.062 19.906 1 97.12 78 ARG B C 1
ATOM 3479 O O . ARG B 1 78 ? 6.109 9.086 18.828 1 97.12 78 ARG B O 1
ATOM 3486 N N . VAL B 1 79 ? 5.98 9.625 21.016 1 97.94 79 VAL B N 1
ATOM 3487 C CA . VAL B 1 79 ? 7.273 10.289 21 1 97.94 79 VAL B CA 1
ATOM 3488 C C . VAL B 1 79 ? 8.367 9.289 20.641 1 97.94 79 VAL B C 1
ATOM 3490 O O . VAL B 1 79 ? 9.289 9.609 19.875 1 97.94 79 VAL B O 1
ATOM 3493 N N . ALA B 1 80 ? 8.289 8.109 21.234 1 97.56 80 ALA B N 1
ATOM 3494 C CA . ALA B 1 80 ? 9.234 7.062 20.859 1 97.56 80 ALA B CA 1
ATOM 3495 C C . ALA B 1 80 ? 9.188 6.773 19.375 1 97.56 80 ALA B C 1
ATOM 3497 O O . ALA B 1 80 ? 10.211 6.465 18.75 1 97.56 80 ALA B O 1
ATOM 3498 N N . GLY B 1 81 ? 8.031 6.871 18.797 1 97 81 GLY B N 1
ATOM 3499 C CA . GLY B 1 81 ? 7.867 6.699 17.359 1 97 81 GLY B CA 1
ATOM 3500 C C . GLY B 1 81 ? 8.594 7.758 16.547 1 97 81 GLY B C 1
ATOM 3501 O O . GLY B 1 81 ? 9.031 7.492 15.422 1 97 81 GLY B O 1
ATOM 3502 N N . LEU B 1 82 ? 8.719 8.961 17.094 1 96.88 82 LEU B N 1
ATOM 3503 C CA . LEU B 1 82 ? 9.453 10.016 16.406 1 96.88 82 LEU B CA 1
ATOM 3504 C C . LEU B 1 82 ? 10.938 9.68 16.312 1 96.88 82 LEU B C 1
ATOM 3506 O O . LEU B 1 82 ? 11.602 10.047 15.344 1 96.88 82 LEU B O 1
ATOM 3510 N N . ALA B 1 83 ? 11.406 8.969 17.328 1 97.62 83 ALA B N 1
ATOM 3511 C CA . ALA B 1 83 ? 12.82 8.586 17.359 1 97.62 83 ALA B CA 1
ATOM 3512 C C . ALA B 1 83 ? 13.141 7.605 16.234 1 97.62 83 ALA B C 1
ATOM 3514 O O . ALA B 1 83 ? 14.297 7.477 15.82 1 97.62 83 ALA B O 1
ATOM 3515 N N . THR B 1 84 ? 12.125 6.941 15.82 1 96.88 84 THR B N 1
ATOM 3516 C CA . THR B 1 84 ? 12.305 5.988 14.734 1 96.88 84 THR B CA 1
ATOM 3517 C C . THR B 1 84 ? 11.773 6.559 13.422 1 96.88 84 THR B C 1
ATOM 3519 O O . THR B 1 84 ? 11.57 5.824 12.453 1 96.88 84 THR B O 1
ATOM 3522 N N . LEU B 1 85 ? 11.461 7.789 13.406 1 96.69 85 LEU B N 1
ATOM 3523 C CA . LEU B 1 85 ? 11.078 8.547 12.219 1 96.69 85 LEU B CA 1
ATOM 3524 C C . LEU B 1 85 ? 9.82 7.957 11.586 1 96.69 85 LEU B C 1
ATOM 3526 O O . LEU B 1 85 ? 9.719 7.891 10.359 1 96.69 85 LEU B O 1
ATOM 3530 N N . ASN B 1 86 ? 8.891 7.527 12.406 1 93.88 86 ASN B N 1
ATOM 3531 C CA . ASN B 1 86 ? 7.645 6.945 11.93 1 93.88 86 ASN B CA 1
ATOM 3532 C C . ASN B 1 86 ? 6.668 8.016 11.453 1 93.88 86 ASN B C 1
ATOM 3534 O O . ASN B 1 86 ? 5.707 7.723 10.75 1 93.88 86 ASN B O 1
ATOM 3538 N N . GLU B 1 87 ? 6.875 9.289 11.922 1 91.38 87 GLU B N 1
ATOM 3539 C CA . GLU B 1 87 ? 6.047 10.43 11.516 1 91.38 87 GLU B CA 1
ATOM 3540 C C . GLU B 1 87 ? 6.902 11.562 10.953 1 91.38 87 GLU B C 1
ATOM 3542 O O . GLU B 1 87 ? 8.117 11.594 11.164 1 91.38 87 GLU B O 1
ATOM 3547 N N . GLY B 1 88 ? 6.246 12.461 10.242 1 89.25 88 GLY B N 1
ATOM 3548 C CA . GLY B 1 88 ? 6.941 13.562 9.594 1 89.25 88 GLY B CA 1
ATOM 3549 C C . GLY B 1 88 ? 7.207 14.727 10.523 1 89.25 88 GLY B C 1
ATOM 3550 O O . GLY B 1 88 ? 7.602 15.812 10.078 1 89.25 88 GLY B O 1
ATOM 3551 N N . ILE B 1 89 ? 6.969 14.539 11.805 1 91.56 89 ILE B N 1
ATOM 3552 C CA . ILE B 1 89 ? 7.148 15.641 12.742 1 91.56 89 ILE B CA 1
ATOM 3553 C C . ILE B 1 89 ? 8.297 15.328 13.695 1 91.56 89 ILE B C 1
ATOM 3555 O O . ILE B 1 89 ? 8.211 15.594 14.898 1 91.56 89 ILE B O 1
ATOM 3559 N N . ALA B 1 90 ? 9.375 14.828 13.156 1 93.12 90 ALA B N 1
ATOM 3560 C CA . ALA B 1 90 ? 10.555 14.484 13.945 1 93.12 90 ALA B CA 1
ATOM 3561 C C . ALA B 1 90 ? 11.094 15.711 14.68 1 93.12 90 ALA B C 1
ATOM 3563 O O . ALA B 1 90 ? 11.734 15.578 15.727 1 93.12 90 ALA B O 1
ATOM 3564 N N . PHE B 1 91 ? 10.797 16.844 14.195 1 91.88 91 PHE B N 1
ATOM 3565 C CA . PHE B 1 91 ? 11.289 18.078 14.789 1 91.88 91 PHE B CA 1
ATOM 3566 C C . PHE B 1 91 ? 10.727 18.266 16.188 1 91.88 91 PHE B C 1
ATOM 3568 O O . PHE B 1 91 ? 11.32 18.953 17.016 1 91.88 91 PHE B O 1
ATOM 3575 N N . CYS B 1 92 ? 9.609 17.656 16.453 1 93.25 92 CYS B N 1
ATOM 3576 C CA . CYS B 1 92 ? 9.023 17.734 17.797 1 93.25 92 CYS B CA 1
ATOM 3577 C C . CYS B 1 92 ? 9.93 17.078 18.828 1 93.25 92 CYS B C 1
ATOM 3579 O O . CYS B 1 92 ? 9.891 17.438 20.016 1 93.25 92 CYS B O 1
ATOM 3581 N N . LEU B 1 93 ? 10.695 16.188 18.375 1 95.81 93 LEU B N 1
ATOM 3582 C CA . LEU B 1 93 ? 11.68 15.555 19.25 1 95.81 93 LEU B CA 1
ATOM 3583 C C . LEU B 1 93 ? 13.039 16.234 19.109 1 95.81 93 LEU B C 1
ATOM 3585 O O . LEU B 1 93 ? 13.664 16.578 20.125 1 95.81 93 LEU B O 1
ATOM 3589 N N . ALA B 1 94 ? 13.414 16.562 17.969 1 95 94 ALA B N 1
ATOM 3590 C CA . ALA B 1 94 ? 14.758 17.031 17.656 1 95 94 ALA B CA 1
ATOM 3591 C C . ALA B 1 94 ? 14.969 18.469 18.125 1 95 94 ALA B C 1
ATOM 3593 O O . ALA B 1 94 ? 16.031 18.812 18.641 1 95 94 ALA B O 1
ATOM 3594 N N . ASP B 1 95 ? 13.914 19.297 17.938 1 92.25 95 ASP B N 1
ATOM 3595 C CA . ASP B 1 95 ? 14.125 20.734 18.062 1 92.25 95 ASP B CA 1
ATOM 3596 C C . ASP B 1 95 ? 13.406 21.297 19.281 1 92.25 95 ASP B C 1
ATOM 3598 O O . ASP B 1 95 ? 13.438 22.516 19.516 1 92.25 95 ASP B O 1
ATOM 3602 N N . SER B 1 96 ? 12.812 20.469 20.047 1 94.12 96 SER B N 1
ATOM 3603 C CA . SER B 1 96 ? 12.016 20.969 21.156 1 94.12 96 SER B CA 1
ATOM 3604 C C . SER B 1 96 ? 12.883 21.219 22.391 1 94.12 96 SER B C 1
ATOM 3606 O O . SER B 1 96 ? 13.93 20.594 22.562 1 94.12 96 SER B O 1
ATOM 3608 N N . GLU B 1 97 ? 12.445 22.141 23.156 1 95.94 97 GLU B N 1
ATOM 3609 C CA . GLU B 1 97 ? 13.031 22.422 24.453 1 95.94 97 GLU B CA 1
ATOM 3610 C C . GLU B 1 97 ? 12.086 22.016 25.594 1 95.94 97 GLU B C 1
ATOM 3612 O O . GLU B 1 97 ? 10.875 22.234 25.484 1 95.94 97 GLU B O 1
ATOM 3617 N N . ILE B 1 98 ? 12.641 21.453 26.625 1 98.38 98 ILE B N 1
ATOM 3618 C CA . ILE B 1 98 ? 11.836 21.078 27.797 1 98.38 98 ILE B CA 1
ATOM 3619 C C . ILE B 1 98 ? 11.547 22.312 28.641 1 98.38 98 ILE B C 1
ATOM 3621 O O . ILE B 1 98 ? 12.461 22.891 29.219 1 98.38 98 ILE B O 1
ATOM 3625 N N . LEU B 1 99 ? 10.32 22.641 28.703 1 98.19 99 LEU B N 1
ATOM 3626 C CA . LEU B 1 99 ? 9.906 23.828 29.453 1 98.19 99 LEU B CA 1
ATOM 3627 C C . LEU B 1 99 ? 9.555 23.453 30.906 1 98.19 99 LEU B C 1
ATOM 3629 O O . LEU B 1 99 ? 9.672 24.281 31.797 1 98.19 99 LEU B O 1
ATOM 3633 N N . TYR B 1 100 ? 9.016 22.297 31.078 1 98.25 100 TYR B N 1
ATOM 3634 C CA . TYR B 1 100 ? 8.656 21.719 32.375 1 98.25 100 TYR B CA 1
ATOM 3635 C C . TYR B 1 100 ? 8.914 20.219 32.375 1 98.25 100 TYR B C 1
ATOM 3637 O O . TYR B 1 100 ? 8.664 19.531 31.391 1 98.25 100 TYR B O 1
ATOM 3645 N N . ALA B 1 101 ? 9.43 19.75 33.5 1 98.56 101 ALA B N 1
ATOM 3646 C CA . ALA B 1 101 ? 9.586 18.312 33.719 1 98.56 101 ALA B CA 1
ATOM 3647 C C . ALA B 1 101 ? 9.117 17.922 35.125 1 98.56 101 ALA B C 1
ATOM 3649 O O . ALA B 1 101 ? 9.492 18.547 36.094 1 98.56 101 ALA B O 1
ATOM 3650 N N . ARG B 1 102 ? 8.359 16.891 35.125 1 97.94 102 ARG B N 1
ATOM 3651 C CA . ARG B 1 102 ? 7.883 16.359 36.406 1 97.94 102 ARG B CA 1
ATOM 3652 C C . ARG B 1 102 ? 9.039 15.828 37.25 1 97.94 102 ARG B C 1
ATOM 3654 O O . ARG B 1 102 ? 9.016 15.93 38.469 1 97.94 102 ARG B O 1
ATOM 3661 N N . SER B 1 103 ? 10.07 15.172 36.562 1 97.62 103 SER B N 1
ATOM 3662 C CA . SER B 1 103 ? 11.219 14.57 37.25 1 97.62 103 SER B CA 1
ATOM 3663 C C . SER B 1 103 ? 12.438 14.539 36.312 1 97.62 103 SER B C 1
ATOM 3665 O O . SER B 1 103 ? 12.312 14.734 35.125 1 97.62 103 SER B O 1
ATOM 3667 N N . ASP B 1 104 ? 13.562 14.305 36.938 1 97.69 104 ASP B N 1
ATOM 3668 C CA . ASP B 1 104 ? 14.773 14.117 36.156 1 97.69 104 ASP B CA 1
ATOM 3669 C C . ASP B 1 104 ? 14.688 12.852 35.312 1 97.69 104 ASP B C 1
ATOM 3671 O O . ASP B 1 104 ? 15.234 12.805 34.188 1 97.69 104 ASP B O 1
ATOM 3675 N N . THR B 1 105 ? 13.992 11.992 35.844 1 98.06 105 THR B N 1
ATOM 3676 C CA . THR B 1 105 ? 13.812 10.75 35.094 1 98.06 105 THR B CA 1
ATOM 3677 C C . THR B 1 105 ? 13.055 11.008 33.781 1 98.06 105 THR B C 1
ATOM 3679 O O . THR B 1 105 ? 13.398 10.453 32.75 1 98.06 105 THR B O 1
ATOM 3682 N N . ASP B 1 106 ? 12.039 11.859 33.844 1 98.31 106 ASP B N 1
ATOM 3683 C CA . ASP B 1 106 ? 11.281 12.219 32.656 1 98.31 106 ASP B CA 1
ATOM 3684 C C . ASP B 1 106 ? 12.156 12.969 31.656 1 98.31 106 ASP B C 1
ATOM 3686 O O . ASP B 1 106 ? 12.094 12.703 30.453 1 98.31 106 ASP B O 1
ATOM 3690 N N . ARG B 1 107 ? 12.938 13.82 32.156 1 98.38 107 ARG B N 1
ATOM 3691 C CA . ARG B 1 107 ? 13.859 14.586 31.328 1 98.38 107 ARG B CA 1
ATOM 3692 C C . ARG B 1 107 ? 14.844 13.656 30.625 1 98.38 107 ARG B C 1
ATOM 3694 O O . ARG B 1 107 ? 15.062 13.781 29.406 1 98.38 107 ARG B O 1
ATOM 3701 N N . GLU B 1 108 ? 15.398 12.789 31.375 1 98.44 108 GLU B N 1
ATOM 3702 C CA . GLU B 1 108 ? 16.391 11.867 30.844 1 98.44 108 GLU B CA 1
ATOM 3703 C C . GLU B 1 108 ? 15.789 10.938 29.797 1 98.44 108 GLU B C 1
ATOM 3705 O O . GLU B 1 108 ? 16.438 10.594 28.812 1 98.44 108 GLU B O 1
ATOM 3710 N N . ARG B 1 109 ? 14.578 10.562 30.109 1 98.31 109 ARG B N 1
ATOM 3711 C CA . ARG B 1 109 ? 13.883 9.703 29.156 1 98.31 109 ARG B CA 1
ATOM 3712 C C . ARG B 1 109 ? 13.727 10.391 27.797 1 98.31 109 ARG B C 1
ATOM 3714 O O . ARG B 1 109 ? 13.961 9.789 26.75 1 98.31 109 ARG B O 1
ATOM 3721 N N . PHE B 1 110 ? 13.352 11.656 27.812 1 98.56 110 PHE B N 1
ATOM 3722 C CA . PHE B 1 110 ? 13.18 12.438 26.594 1 98.56 110 PHE B CA 1
ATOM 3723 C C . PHE B 1 110 ? 14.516 12.594 25.859 1 98.56 110 PHE B C 1
ATOM 3725 O O . PHE B 1 110 ? 14.586 12.422 24.641 1 98.56 110 PHE B O 1
ATOM 3732 N N . GLU B 1 111 ? 15.539 12.828 26.594 1 98.56 111 GLU B N 1
ATOM 3733 C CA . GLU B 1 111 ? 16.859 13.016 26 1 98.56 111 GLU B CA 1
ATOM 3734 C C . GLU B 1 111 ? 17.391 11.711 25.406 1 98.56 111 GLU B C 1
ATOM 3736 O O . GLU B 1 111 ? 18.094 11.734 24.391 1 98.56 111 GLU B O 1
ATOM 3741 N N . LEU B 1 112 ? 17.031 10.672 26.078 1 98.56 112 LEU B N 1
ATOM 3742 C CA . LEU B 1 112 ? 17.438 9.375 25.531 1 98.56 112 LEU B CA 1
ATOM 3743 C C . LEU B 1 112 ? 16.766 9.109 24.203 1 98.56 112 LEU B C 1
ATOM 3745 O O . LEU B 1 112 ? 17.391 8.578 23.281 1 98.56 112 LEU B O 1
ATOM 3749 N N . LEU B 1 113 ? 15.508 9.477 24.078 1 98.62 113 LEU B N 1
ATOM 3750 C CA . LEU B 1 113 ? 14.789 9.32 22.828 1 98.62 113 LEU B CA 1
ATOM 3751 C C . LEU B 1 113 ? 15.383 10.219 21.75 1 98.62 113 LEU B C 1
ATOM 3753 O O . LEU B 1 113 ? 15.523 9.805 20.594 1 98.62 113 LEU B O 1
ATOM 3757 N N . ARG B 1 114 ? 15.719 11.398 22.172 1 98.19 114 ARG B N 1
ATOM 3758 C CA . ARG B 1 114 ? 16.359 12.328 21.25 1 98.19 114 ARG B CA 1
ATOM 3759 C C . ARG B 1 114 ? 17.688 11.766 20.75 1 98.19 114 ARG B C 1
ATOM 3761 O O . ARG B 1 114 ? 17.969 11.789 19.547 1 98.19 114 ARG B O 1
ATOM 3768 N N . LYS B 1 115 ? 18.469 11.227 21.641 1 98.31 115 LYS B N 1
ATOM 3769 C CA . LYS B 1 115 ? 19.734 10.609 21.281 1 98.31 115 LYS B CA 1
ATOM 3770 C C . LYS B 1 115 ? 19.531 9.422 20.359 1 98.31 115 LYS B C 1
ATOM 3772 O O . LYS B 1 115 ? 20.297 9.227 19.406 1 98.31 115 LYS B O 1
ATOM 3777 N N . THR B 1 116 ? 18.531 8.68 20.688 1 98.44 116 THR B N 1
ATOM 3778 C CA . THR B 1 116 ? 18.203 7.535 19.844 1 98.44 116 THR B CA 1
ATOM 3779 C C . THR B 1 116 ? 17.906 7.988 18.422 1 98.44 116 THR B C 1
ATOM 3781 O O . THR B 1 116 ? 18.375 7.383 17.453 1 98.44 116 THR B O 1
ATOM 3784 N N . MET B 1 117 ? 17.156 9.008 18.266 1 98.25 117 MET B N 1
ATOM 3785 C CA . MET B 1 117 ? 16.828 9.539 16.938 1 98.25 117 MET B CA 1
ATOM 3786 C C . MET B 1 117 ? 18.078 9.93 16.172 1 98.25 117 MET B C 1
ATOM 3788 O O . MET B 1 117 ? 18.25 9.555 15.016 1 98.25 117 MET B O 1
ATOM 3792 N N . PHE B 1 118 ? 19 10.602 16.844 1 98.06 118 PHE B N 1
ATOM 3793 C CA . PHE B 1 118 ? 20.203 11.086 16.172 1 98.06 118 PHE B CA 1
ATOM 3794 C C . PHE B 1 118 ? 21.141 9.93 15.852 1 98.06 118 PHE B C 1
ATOM 3796 O O . PHE B 1 118 ? 21.844 9.961 14.844 1 98.06 118 PHE B O 1
ATOM 3803 N N . ASN B 1 119 ? 21.125 8.93 16.688 1 98.44 119 ASN B N 1
ATOM 3804 C CA . ASN B 1 119 ? 21.875 7.723 16.359 1 98.44 119 ASN B CA 1
ATOM 3805 C C . ASN B 1 119 ? 21.297 7.027 15.133 1 98.44 119 ASN B C 1
ATOM 3807 O O . ASN B 1 119 ? 22.031 6.543 14.281 1 98.44 119 ASN B O 1
ATOM 3811 N N . ASN B 1 120 ? 19.953 6.98 15.109 1 98.12 120 ASN B N 1
ATOM 3812 C CA . ASN B 1 120 ? 19.297 6.406 13.938 1 98.12 120 ASN B CA 1
ATOM 3813 C C . ASN B 1 120 ? 19.656 7.168 12.664 1 98.12 120 ASN B C 1
ATOM 3815 O O . ASN B 1 120 ? 19.828 6.562 11.609 1 98.12 120 ASN B O 1
ATOM 3819 N N . LEU B 1 121 ? 19.859 8.422 12.75 1 97.88 121 LEU B N 1
ATOM 3820 C CA . LEU B 1 121 ? 20.156 9.281 11.602 1 97.88 121 LEU B CA 1
ATOM 3821 C C . LEU B 1 121 ? 21.594 9.094 11.148 1 97.88 121 LEU B C 1
ATOM 3823 O O . LEU B 1 121 ? 22 9.664 10.133 1 97.88 121 LEU B O 1
ATOM 3827 N N . LYS B 1 122 ? 22.312 8.273 11.867 1 97.81 122 LYS B N 1
ATOM 3828 C CA . LYS B 1 122 ? 23.688 7.949 11.469 1 97.81 122 LYS B CA 1
ATOM 3829 C C . LYS B 1 122 ? 23.781 6.516 10.953 1 97.81 122 LYS B C 1
ATOM 3831 O O . LYS B 1 122 ? 24.844 6.105 10.461 1 97.81 122 LYS B O 1
ATOM 3836 N N . ASP B 1 123 ? 22.719 5.824 11.094 1 96.81 123 ASP B N 1
ATOM 3837 C CA . ASP B 1 123 ? 22.688 4.422 10.695 1 96.81 123 ASP B CA 1
ATOM 3838 C C . ASP B 1 123 ? 22.25 4.266 9.242 1 96.81 123 ASP B C 1
ATOM 3840 O O . ASP B 1 123 ? 21.062 4.367 8.93 1 96.81 123 ASP B O 1
ATOM 3844 N N . LYS B 1 124 ? 23.141 3.893 8.422 1 94.56 124 LYS B N 1
ATOM 3845 C CA . LYS B 1 124 ? 22.922 3.879 6.977 1 94.56 124 LYS B CA 1
ATOM 3846 C C . LYS B 1 124 ? 21.812 2.893 6.605 1 94.56 124 LYS B C 1
ATOM 3848 O O . LYS B 1 124 ? 20.984 3.184 5.742 1 94.56 124 LYS B O 1
ATOM 3853 N N . ASP B 1 125 ? 21.797 1.735 7.227 1 93.94 125 ASP B N 1
ATOM 3854 C CA . ASP B 1 125 ? 20.766 0.733 6.938 1 93.94 125 ASP B CA 1
ATOM 3855 C C . ASP B 1 125 ? 19.391 1.217 7.371 1 93.94 125 ASP B C 1
ATOM 3857 O O . ASP B 1 125 ? 18.406 1.044 6.645 1 93.94 125 ASP B O 1
ATOM 3861 N N . PHE B 1 126 ? 19.375 1.803 8.516 1 96.19 126 PHE B N 1
ATOM 3862 C CA . PHE B 1 126 ? 18.141 2.361 9.031 1 96.19 126 PHE B CA 1
ATOM 3863 C C . PHE B 1 126 ? 17.609 3.459 8.109 1 96.19 126 PHE B C 1
ATOM 3865 O O . PHE B 1 126 ? 16.422 3.482 7.777 1 96.19 126 PHE B O 1
ATOM 3872 N N . LEU B 1 127 ? 18.469 4.289 7.691 1 96.75 127 LEU B N 1
ATOM 3873 C CA . LEU B 1 127 ? 18.109 5.406 6.828 1 96.75 127 LEU B CA 1
ATOM 3874 C C . LEU B 1 127 ? 17.516 4.906 5.516 1 96.75 127 LEU B C 1
ATOM 3876 O O . LEU B 1 127 ? 16.484 5.41 5.066 1 96.75 127 LEU B O 1
ATOM 3880 N N . TYR B 1 128 ? 18.141 3.961 5.004 1 96.56 128 TYR B N 1
ATOM 3881 C CA . TYR B 1 128 ? 17.656 3.42 3.732 1 96.56 128 TYR B CA 1
ATOM 3882 C C . TYR B 1 128 ? 16.266 2.828 3.877 1 96.56 128 TYR B C 1
ATOM 3884 O O . TYR B 1 128 ? 15.359 3.164 3.109 1 96.56 128 TYR B O 1
ATOM 3892 N N . MET B 1 129 ? 16.109 2.051 4.875 1 96.5 129 MET B N 1
ATOM 3893 C CA . MET B 1 129 ? 14.828 1.39 5.094 1 96.5 129 MET B CA 1
ATOM 3894 C C . MET B 1 129 ? 13.727 2.41 5.359 1 96.5 129 MET B C 1
ATOM 3896 O O . MET B 1 129 ? 12.633 2.309 4.805 1 96.5 129 MET B O 1
ATOM 3900 N N . LYS B 1 130 ? 14.023 3.33 6.184 1 97.31 130 LYS B N 1
ATOM 3901 C CA . LYS B 1 130 ? 13.039 4.344 6.539 1 97.31 130 LYS B CA 1
ATOM 3902 C C . LYS B 1 130 ? 12.688 5.219 5.336 1 97.31 130 LYS B C 1
ATOM 3904 O O . LYS B 1 130 ? 11.539 5.617 5.164 1 97.31 130 LYS B O 1
ATOM 3909 N N . SER B 1 131 ? 13.688 5.547 4.539 1 97.62 131 SER B N 1
ATOM 3910 C CA . SER B 1 131 ? 13.445 6.332 3.332 1 97.62 131 SER B CA 1
ATOM 3911 C C . SER B 1 131 ? 12.539 5.59 2.359 1 97.62 131 SER B C 1
ATOM 3913 O O . SER B 1 131 ? 11.664 6.191 1.734 1 97.62 131 SER B O 1
ATOM 3915 N N . LEU B 1 132 ? 12.711 4.328 2.262 1 97.44 132 LEU B N 1
ATOM 3916 C CA . LEU B 1 132 ? 11.883 3.525 1.366 1 97.44 132 LEU B CA 1
ATOM 3917 C C . LEU B 1 132 ? 10.43 3.516 1.829 1 97.44 132 LEU B C 1
ATOM 3919 O O . LEU B 1 132 ? 9.516 3.479 1.006 1 97.44 132 LEU B O 1
ATOM 3923 N N . GLU B 1 133 ? 10.281 3.494 3.131 1 97.69 133 GLU B N 1
ATOM 3924 C CA . GLU B 1 133 ? 8.922 3.57 3.66 1 97.69 133 GLU B CA 1
ATOM 3925 C C . GLU B 1 133 ? 8.219 4.84 3.191 1 97.69 133 GLU B C 1
ATOM 3927 O O . GLU B 1 133 ? 7.039 4.809 2.838 1 97.69 133 GLU B O 1
ATOM 3932 N N . LYS B 1 134 ? 8.945 5.918 3.191 1 98.12 134 LYS B N 1
ATOM 3933 C CA . LYS B 1 134 ? 8.375 7.191 2.754 1 98.12 134 LYS B CA 1
ATOM 3934 C C . LYS B 1 134 ? 8.078 7.172 1.258 1 98.12 134 LYS B C 1
ATOM 3936 O O . LYS B 1 134 ? 7.035 7.672 0.823 1 98.12 134 LYS B O 1
ATOM 3941 N N . ILE B 1 135 ? 8.961 6.637 0.487 1 98.25 135 ILE B N 1
ATOM 3942 C CA . ILE B 1 135 ? 8.734 6.52 -0.949 1 98.25 135 ILE B CA 1
ATOM 3943 C C . ILE B 1 135 ? 7.484 5.676 -1.205 1 98.25 135 ILE B C 1
ATOM 3945 O O . ILE B 1 135 ? 6.664 6.016 -2.059 1 98.25 135 ILE B O 1
ATOM 3949 N N . ASN B 1 136 ? 7.402 4.621 -0.452 1 97.5 136 ASN B N 1
ATOM 3950 C CA . ASN B 1 136 ? 6.223 3.77 -0.598 1 97.5 136 ASN B CA 1
ATOM 3951 C C . ASN B 1 136 ? 4.941 4.527 -0.271 1 97.5 136 ASN B C 1
ATOM 3953 O O . ASN B 1 136 ? 3.914 4.328 -0.923 1 97.5 136 ASN B O 1
ATOM 3957 N N . SER B 1 137 ? 4.961 5.367 0.748 1 97.88 137 SER B N 1
ATOM 3958 C CA . SER B 1 137 ? 3.807 6.195 1.085 1 97.88 137 SER B CA 1
ATOM 3959 C C . SER B 1 137 ? 3.443 7.133 -0.064 1 97.88 137 SER B C 1
ATOM 3961 O O . SER B 1 137 ? 2.264 7.316 -0.37 1 97.88 137 SER B O 1
ATOM 3963 N N . ALA B 1 138 ? 4.465 7.688 -0.699 1 98.38 138 ALA B N 1
ATOM 3964 C CA . ALA B 1 138 ? 4.234 8.531 -1.87 1 98.38 138 ALA B CA 1
ATOM 3965 C C . ALA B 1 138 ? 3.578 7.734 -2.996 1 98.38 138 ALA B C 1
ATOM 3967 O O . ALA B 1 138 ? 2.637 8.211 -3.635 1 98.38 138 ALA B O 1
ATOM 3968 N N . MET B 1 139 ? 4.031 6.535 -3.158 1 98.38 139 MET B N 1
ATOM 3969 C CA . MET B 1 139 ? 3.498 5.668 -4.203 1 98.38 139 MET B CA 1
ATOM 3970 C C . MET B 1 139 ? 2.049 5.293 -3.914 1 98.38 139 MET B C 1
ATOM 3972 O O . MET B 1 139 ? 1.245 5.137 -4.836 1 98.38 139 MET B O 1
ATOM 3976 N N . ASP B 1 140 ? 1.726 5.152 -2.65 1 97.75 140 ASP B N 1
ATOM 3977 C CA . ASP B 1 140 ? 0.36 4.828 -2.248 1 97.75 140 ASP B CA 1
ATOM 3978 C C . ASP B 1 140 ? -0.596 5.973 -2.582 1 97.75 140 ASP B C 1
ATOM 3980 O O . ASP B 1 140 ? -1.762 5.738 -2.906 1 97.75 140 ASP B O 1
ATOM 3984 N N . ILE B 1 141 ? -0.115 7.191 -2.504 1 98.38 141 ILE B N 1
ATOM 3985 C CA . ILE B 1 141 ? -0.92 8.344 -2.906 1 98.38 141 ILE B CA 1
ATOM 3986 C C . ILE B 1 141 ? -1.023 8.391 -4.43 1 98.38 141 ILE B C 1
ATOM 3988 O O . ILE B 1 141 ? -2.1 8.633 -4.977 1 98.38 141 ILE B O 1
ATOM 3992 N N . TYR B 1 142 ? 0.048 8.078 -5.113 1 98.25 142 TYR B N 1
ATOM 3993 C CA . TYR B 1 142 ? 0.167 8.188 -6.562 1 98.25 142 TYR B CA 1
ATOM 3994 C C . TYR B 1 142 ? -0.837 7.281 -7.262 1 98.25 142 TYR B C 1
ATOM 3996 O O . TYR B 1 142 ? -1.491 7.695 -8.227 1 98.25 142 TYR B O 1
ATOM 4004 N N . LYS B 1 143 ? -0.96 6.102 -6.758 1 97.25 143 LYS B N 1
ATOM 4005 C CA . LYS B 1 143 ? -1.818 5.145 -7.449 1 97.25 143 LYS B CA 1
ATOM 4006 C C . LYS B 1 143 ? -3.271 5.609 -7.445 1 97.25 143 LYS B C 1
ATOM 4008 O O . LYS B 1 143 ? -4.016 5.336 -8.391 1 97.25 143 LYS B O 1
ATOM 4013 N N . ILE B 1 144 ? -3.715 6.352 -6.43 1 96.44 144 ILE B N 1
ATOM 4014 C CA . ILE B 1 144 ? -5.074 6.871 -6.352 1 96.44 144 ILE B CA 1
ATOM 4015 C C . ILE B 1 144 ? -5.188 8.156 -7.172 1 96.44 144 ILE B C 1
ATOM 4017 O O . ILE B 1 144 ? -6.191 8.383 -7.852 1 96.44 144 ILE B O 1
ATOM 4021 N N . MET B 1 145 ? -4.129 8.93 -7.117 1 97.75 145 MET B N 1
ATOM 4022 C CA . MET B 1 145 ? -4.082 10.203 -7.82 1 97.75 145 MET B CA 1
ATOM 4023 C C . MET B 1 145 ? -4.395 10.023 -9.305 1 97.75 145 MET B C 1
ATOM 4025 O O . MET B 1 145 ? -5.062 10.867 -9.906 1 97.75 145 MET B O 1
ATOM 4029 N N . LEU B 1 146 ? -4.016 8.969 -9.859 1 95.88 146 LEU B N 1
ATOM 4030 C CA . LEU B 1 146 ? -4.066 8.727 -11.297 1 95.88 146 LEU B CA 1
ATOM 4031 C C . LEU B 1 146 ? -5.508 8.578 -11.773 1 95.88 146 LEU B C 1
ATOM 4033 O O . LEU B 1 146 ? -5.773 8.617 -12.977 1 95.88 146 LEU B O 1
ATOM 4037 N N . PHE B 1 147 ? -6.422 8.492 -10.875 1 96.94 147 PHE B N 1
ATOM 4038 C CA . PHE B 1 147 ? -7.824 8.352 -11.242 1 96.94 147 PHE B CA 1
ATOM 4039 C C . PHE B 1 147 ? -8.617 9.586 -10.82 1 96.94 147 PHE B C 1
ATOM 4041 O O . PHE B 1 147 ? -9.844 9.625 -10.984 1 96.94 147 PHE B O 1
ATOM 4048 N N . GLU B 1 148 ? -7.941 10.57 -10.219 1 96.19 148 GLU B N 1
ATOM 4049 C CA . GLU B 1 148 ? -8.602 11.812 -9.812 1 96.19 148 GLU B CA 1
ATOM 4050 C C . GLU B 1 148 ? -8.875 12.711 -11.008 1 96.19 148 GLU B C 1
ATOM 4052 O O . GLU B 1 148 ? -8.055 12.812 -11.922 1 96.19 148 GLU B O 1
ATOM 4057 N N . LYS B 1 149 ? -10.031 13.367 -10.984 1 95.94 149 LYS B N 1
ATOM 4058 C CA . LYS B 1 149 ? -10.438 14.203 -12.117 1 95.94 149 LYS B CA 1
ATOM 4059 C C . LYS B 1 149 ? -10.617 15.656 -11.688 1 95.94 149 LYS B C 1
ATOM 4061 O O . LYS B 1 149 ? -10.852 16.531 -12.531 1 95.94 149 LYS B O 1
ATOM 4066 N N . ILE B 1 150 ? -10.562 15.922 -10.406 1 96.94 150 ILE B N 1
ATOM 4067 C CA . ILE B 1 150 ? -10.727 17.266 -9.852 1 96.94 150 ILE B CA 1
ATOM 4068 C C . ILE B 1 150 ? -9.352 17.859 -9.539 1 96.94 150 ILE B C 1
ATOM 4070 O O . ILE B 1 150 ? -8.562 17.25 -8.805 1 96.94 150 ILE B O 1
ATOM 4074 N N . LEU B 1 151 ? -9.086 19.016 -10.047 1 97.69 151 LEU B N 1
ATOM 4075 C CA . LEU B 1 151 ? -7.781 19.656 -9.953 1 97.69 151 LEU B CA 1
ATOM 4076 C C . LEU B 1 151 ? -7.336 19.766 -8.5 1 97.69 151 LEU B C 1
ATOM 4078 O O . LEU B 1 151 ? -6.184 19.484 -8.172 1 97.69 151 LEU B O 1
ATOM 4082 N N . SER B 1 152 ? -8.227 20.141 -7.625 1 97.88 152 SER B N 1
ATOM 4083 C CA . SER B 1 152 ? -7.906 20.312 -6.211 1 97.88 152 SER B CA 1
ATOM 4084 C C . SER B 1 152 ? -7.418 19 -5.602 1 97.88 152 SER B C 1
ATOM 4086 O O . SER B 1 152 ? -6.449 18.984 -4.84 1 97.88 152 SER B O 1
ATOM 4088 N N . ASN B 1 153 ? -8.102 17.922 -5.992 1 98 153 ASN B N 1
ATOM 4089 C CA . ASN B 1 153 ? -7.715 16.609 -5.492 1 98 153 ASN B CA 1
ATOM 4090 C C . ASN B 1 153 ? -6.344 16.188 -6.012 1 98 153 ASN B C 1
ATOM 4092 O O . ASN B 1 153 ? -5.555 15.594 -5.281 1 98 153 ASN B O 1
ATOM 4096 N N . VAL B 1 154 ? -6.098 16.5 -7.219 1 98.56 154 VAL B N 1
ATOM 4097 C CA . VAL B 1 154 ? -4.82 16.156 -7.84 1 98.56 154 VAL B CA 1
ATOM 4098 C C . VAL B 1 154 ? -3.697 16.953 -7.172 1 98.56 154 VAL B C 1
ATOM 4100 O O . VAL B 1 154 ? -2.639 16.391 -6.863 1 98.56 154 VAL B O 1
ATOM 4103 N N . ARG B 1 155 ? -3.922 18.188 -6.91 1 98.56 155 ARG B N 1
ATOM 4104 C CA . ARG B 1 155 ? -2.928 19.016 -6.23 1 98.56 155 ARG B CA 1
ATOM 4105 C C . ARG B 1 155 ? -2.695 18.531 -4.805 1 98.56 155 ARG B C 1
ATOM 4107 O O . ARG B 1 155 ? -1.559 18.516 -4.324 1 98.56 155 ARG B O 1
ATOM 4114 N N . LYS B 1 156 ? -3.775 18.172 -4.191 1 98.5 156 LYS B N 1
ATOM 4115 C CA . LYS B 1 156 ? -3.645 17.609 -2.846 1 98.5 156 LYS B CA 1
ATOM 4116 C C . LYS B 1 156 ? -2.768 16.359 -2.848 1 98.5 156 LYS B C 1
ATOM 4118 O O . LYS B 1 156 ? -1.857 16.234 -2.023 1 98.5 156 LYS B O 1
ATOM 4123 N N . ALA B 1 157 ? -3.012 15.508 -3.783 1 98.56 157 ALA B N 1
ATOM 4124 C CA . ALA B 1 157 ? -2.199 14.305 -3.906 1 98.56 157 ALA B CA 1
ATOM 4125 C C . ALA B 1 157 ? -0.74 14.648 -4.188 1 98.56 157 ALA B C 1
ATOM 4127 O O . ALA B 1 157 ? 0.168 14.078 -3.576 1 98.56 157 ALA B O 1
ATOM 4128 N N . ALA B 1 158 ? -0.542 15.586 -5.09 1 98.56 158 ALA B N 1
ATOM 4129 C CA . ALA B 1 158 ? 0.813 16.016 -5.422 1 98.56 158 ALA B CA 1
ATOM 4130 C C . ALA B 1 158 ? 1.533 16.562 -4.191 1 98.56 158 ALA B C 1
ATOM 4132 O O . ALA B 1 158 ? 2.717 16.281 -3.982 1 98.56 158 ALA B O 1
ATOM 4133 N N . GLY B 1 159 ? 0.803 17.328 -3.408 1 97.12 159 GLY B N 1
ATOM 4134 C CA . GLY B 1 159 ? 1.378 17.828 -2.174 1 97.12 159 GLY B CA 1
ATOM 4135 C C . GLY B 1 159 ? 1.83 16.734 -1.23 1 97.12 159 GLY B C 1
ATOM 4136 O O . GLY B 1 159 ? 2.922 16.797 -0.663 1 97.12 159 GLY B O 1
ATOM 4137 N N . GLY B 1 160 ? 0.965 15.727 -1.07 1 97.31 160 GLY B N 1
ATOM 4138 C CA . GLY B 1 160 ? 1.336 14.586 -0.249 1 97.31 160 GLY B CA 1
ATOM 4139 C C . GLY B 1 160 ? 2.561 13.859 -0.763 1 97.31 160 GLY B C 1
ATOM 4140 O O . GLY B 1 160 ? 3.426 13.461 0.019 1 97.31 160 GLY B O 1
ATOM 4141 N N . ILE B 1 161 ? 2.645 13.695 -2.033 1 98.44 161 ILE B N 1
ATOM 4142 C CA . ILE B 1 161 ? 3.77 13.008 -2.656 1 98.44 161 ILE B CA 1
ATOM 4143 C C . ILE B 1 161 ? 5.051 13.805 -2.434 1 98.44 161 ILE B C 1
ATOM 4145 O O . ILE B 1 161 ? 6.082 13.242 -2.051 1 98.44 161 ILE B O 1
ATOM 4149 N N . ILE B 1 162 ? 4.984 15.117 -2.619 1 97 162 ILE B N 1
ATOM 4150 C CA . ILE B 1 162 ? 6.133 15.977 -2.361 1 97 162 ILE B CA 1
ATOM 4151 C C . ILE B 1 162 ? 6.57 15.836 -0.905 1 97 162 ILE B C 1
ATOM 4153 O O . ILE B 1 162 ? 7.766 15.734 -0.616 1 97 162 ILE B O 1
ATOM 4157 N N . GLU B 1 163 ? 5.605 15.789 -0.065 1 94.81 163 GLU B N 1
ATOM 4158 C CA . GLU B 1 163 ? 5.902 15.695 1.361 1 94.81 163 GLU B CA 1
ATOM 4159 C C . GLU B 1 163 ? 6.676 14.422 1.686 1 94.81 163 GLU B C 1
ATOM 4161 O O . GLU B 1 163 ? 7.738 14.469 2.307 1 94.81 163 GLU B O 1
ATOM 4166 N N . TYR B 1 164 ? 6.215 13.328 1.219 1 96.94 164 TYR B N 1
ATOM 4167 C CA . TYR B 1 164 ? 6.836 12.055 1.559 1 96.94 164 TYR B CA 1
ATOM 4168 C C . TYR B 1 164 ? 8.18 11.898 0.862 1 96.94 164 TYR B C 1
ATOM 4170 O O . TYR B 1 164 ? 9.133 11.383 1.45 1 96.94 164 TYR B O 1
ATOM 4178 N N . LEU B 1 165 ? 8.258 12.367 -0.358 1 97.94 165 LEU B N 1
ATOM 4179 C CA . LEU B 1 165 ? 9.539 12.266 -1.048 1 97.94 165 LEU B CA 1
ATOM 4180 C C . LEU B 1 165 ? 10.57 13.195 -0.423 1 97.94 165 LEU B C 1
ATOM 4182 O O . LEU B 1 165 ? 11.758 12.867 -0.366 1 97.94 165 LEU B O 1
ATOM 4186 N N . SER B 1 166 ? 10.133 14.352 0.023 1 95.56 166 SER B N 1
ATOM 4187 C CA . SER B 1 166 ? 11.023 15.258 0.731 1 95.56 166 SER B CA 1
ATOM 4188 C C . SER B 1 166 ? 11.539 14.633 2.025 1 95.56 166 SER B C 1
ATOM 4190 O O . SER B 1 166 ? 12.719 14.75 2.354 1 95.56 166 SER B O 1
ATOM 4192 N N . GLN B 1 167 ? 10.641 14.031 2.729 1 95.38 167 GLN B N 1
ATOM 4193 C CA . GLN B 1 167 ? 11.055 13.336 3.943 1 95.38 167 GLN B CA 1
ATOM 4194 C C . GLN B 1 167 ? 12.07 12.242 3.635 1 95.38 167 GLN B C 1
ATOM 4196 O O . GLN B 1 167 ? 13.062 12.086 4.352 1 95.38 167 GLN B O 1
ATOM 4201 N N . SER B 1 168 ? 11.828 11.492 2.559 1 97.44 168 SER B N 1
ATOM 4202 C CA . SER B 1 168 ? 12.75 10.438 2.166 1 97.44 168 SER B CA 1
ATOM 4203 C C . SER B 1 168 ? 14.141 10.984 1.892 1 97.44 168 SER B C 1
ATOM 4205 O O . SER B 1 168 ? 15.141 10.398 2.314 1 97.44 168 SER B O 1
ATOM 4207 N N . LEU B 1 169 ? 14.195 12.125 1.228 1 97.19 169 LEU B N 1
ATOM 4208 C CA . LEU B 1 169 ? 15.477 12.75 0.91 1 97.19 169 LEU B CA 1
ATOM 4209 C C . LEU B 1 169 ? 16.172 13.242 2.176 1 97.19 169 LEU B C 1
ATOM 4211 O O . LEU B 1 169 ? 17.391 13.109 2.311 1 97.19 169 LEU B O 1
ATOM 4215 N N . ALA B 1 170 ? 15.375 13.812 3.068 1 96 170 ALA B N 1
ATOM 4216 C CA . ALA B 1 170 ? 15.969 14.266 4.328 1 96 170 ALA B CA 1
ATOM 4217 C C . ALA B 1 170 ? 16.578 13.094 5.094 1 96 170 ALA B C 1
ATOM 4219 O O . ALA B 1 170 ? 17.719 13.164 5.543 1 96 170 ALA B O 1
ATOM 4220 N N . ILE B 1 171 ? 15.859 12.023 5.148 1 97.44 171 ILE B N 1
ATOM 4221 C CA . ILE B 1 171 ? 16.266 10.859 5.934 1 97.44 171 ILE B CA 1
ATOM 4222 C C . ILE B 1 171 ? 17.531 10.258 5.34 1 97.44 171 ILE B C 1
ATOM 4224 O O . ILE B 1 171 ? 18.516 10.023 6.059 1 97.44 171 ILE B O 1
ATOM 4228 N N . ILE B 1 172 ? 17.562 10.062 4.031 1 97.75 172 ILE B N 1
ATOM 4229 C CA . ILE B 1 172 ? 18.719 9.406 3.412 1 97.75 172 ILE B CA 1
ATOM 4230 C C . ILE B 1 172 ? 19.953 10.273 3.568 1 97.75 172 ILE B C 1
ATOM 4232 O O . ILE B 1 172 ? 21.078 9.781 3.5 1 97.75 172 ILE B O 1
ATOM 4236 N N . ASN B 1 173 ? 19.75 11.602 3.75 1 97.19 173 ASN B N 1
ATOM 4237 C CA . ASN B 1 173 ? 20.844 12.539 3.973 1 97.19 173 ASN B CA 1
ATOM 4238 C C . ASN B 1 173 ? 21.172 12.68 5.457 1 97.19 173 ASN B C 1
ATOM 4240 O O . ASN B 1 173 ? 21.906 13.578 5.852 1 97.19 173 ASN B O 1
ATOM 4244 N N . GLY B 1 174 ? 20.562 11.875 6.32 1 96.88 174 GLY B N 1
ATOM 4245 C CA . GLY B 1 174 ? 20.906 11.82 7.734 1 96.88 174 GLY B CA 1
ATOM 4246 C C . GLY B 1 174 ? 20.297 12.961 8.539 1 96.88 174 GLY B C 1
ATOM 4247 O O . GLY B 1 174 ? 20.891 13.414 9.523 1 96.88 174 GLY B O 1
ATOM 4248 N N . THR B 1 175 ? 19.203 13.43 8.055 1 95.69 175 THR B N 1
ATOM 4249 C CA . THR B 1 175 ? 18.547 14.539 8.742 1 95.69 175 THR B CA 1
ATOM 4250 C C . THR B 1 175 ? 17.031 14.406 8.656 1 95.69 175 THR B C 1
ATOM 4252 O O . THR B 1 175 ? 16.516 13.297 8.484 1 95.69 175 THR B O 1
ATOM 4255 N N . TYR B 1 176 ? 16.266 15.359 8.977 1 93.31 176 TYR B N 1
ATOM 4256 C CA . TYR B 1 176 ? 14.812 15.43 8.984 1 93.31 176 TYR B CA 1
ATOM 4257 C C . TYR B 1 176 ? 14.336 16.781 8.477 1 93.31 176 TYR B C 1
ATOM 4259 O O . TYR B 1 176 ? 15.117 17.734 8.391 1 93.31 176 TYR B O 1
ATOM 4267 N N . ILE B 1 177 ? 13.172 16.828 8 1 89.5 177 ILE B N 1
ATOM 4268 C CA . ILE B 1 177 ? 12.617 18.109 7.566 1 89.5 177 ILE B CA 1
ATOM 4269 C C . ILE B 1 177 ? 12.32 18.984 8.781 1 89.5 177 ILE B C 1
ATOM 4271 O O . ILE B 1 177 ? 11.586 18.562 9.688 1 89.5 177 ILE B O 1
ATOM 4275 N N . ASN B 1 178 ? 13.195 20.078 8.664 1 78.06 178 ASN B N 1
ATOM 4276 C CA . ASN B 1 178 ? 13.109 21.031 9.766 1 78.06 178 ASN B CA 1
ATOM 4277 C C . ASN B 1 178 ? 11.852 21.891 9.656 1 78.06 178 ASN B C 1
ATOM 4279 O O . ASN B 1 178 ? 11.312 22.078 8.57 1 78.06 178 ASN B O 1
ATOM 4283 N N . ARG B 1 179 ? 10.867 21.922 10.258 1 65.38 179 ARG B N 1
ATOM 4284 C CA . ARG B 1 179 ? 9.984 23.078 10.219 1 65.38 179 ARG B CA 1
ATOM 4285 C C . ARG B 1 179 ? 8.672 22.797 10.953 1 65.38 179 ARG B C 1
ATOM 4287 O O . ARG B 1 179 ? 8.367 21.641 11.266 1 65.38 179 ARG B O 1
ATOM 4294 N N . ASP B 1 180 ? 8.078 24.016 10.992 1 61.16 180 ASP B N 1
ATOM 4295 C CA . ASP B 1 180 ? 6.75 24.094 11.586 1 61.16 180 ASP B CA 1
ATOM 4296 C C . ASP B 1 180 ? 5.707 23.438 10.68 1 61.16 180 ASP B C 1
ATOM 4298 O O . ASP B 1 180 ? 5.973 23.172 9.508 1 61.16 180 ASP B O 1
ATOM 4302 N N . TYR B 1 181 ? 4.672 23.078 11.32 1 54.53 181 TYR B N 1
ATOM 4303 C CA . TYR B 1 181 ? 3.465 22.484 10.75 1 54.53 181 TYR B CA 1
ATOM 4304 C C . TYR B 1 181 ? 3.105 23.156 9.43 1 54.53 181 TYR B C 1
ATOM 4306 O O . TYR B 1 181 ? 2.521 24.234 9.414 1 54.53 181 TYR B O 1
ATOM 4314 N N . GLY B 1 182 ? 3.592 22.75 8.148 1 52.75 182 GLY B N 1
ATOM 4315 C CA . GLY B 1 182 ? 3.135 23.203 6.844 1 52.75 182 GLY B CA 1
ATOM 4316 C C . GLY B 1 182 ? 3.992 24.312 6.262 1 52.75 182 GLY B C 1
ATOM 4317 O O . GLY B 1 182 ? 3.975 24.547 5.051 1 52.75 182 GLY B O 1
ATOM 4318 N N . TYR B 1 183 ? 4.527 25.266 7.188 1 54.69 183 TYR B N 1
ATOM 4319 C CA . TYR B 1 183 ? 5.234 26.438 6.688 1 54.69 183 TYR B CA 1
ATOM 4320 C C . TYR B 1 183 ? 6.699 26.125 6.414 1 54.69 183 TYR B C 1
ATOM 4322 O O . TYR B 1 183 ? 7.461 25.828 7.34 1 54.69 183 TYR B O 1
ATOM 4330 N N . SER B 1 184 ? 7.016 25.297 5.344 1 60.12 184 SER B N 1
ATOM 4331 C CA . SER B 1 184 ? 8.406 24.844 5.359 1 60.12 184 SER B CA 1
ATOM 4332 C C . SER B 1 184 ? 9.18 25.391 4.168 1 60.12 184 SER B C 1
ATOM 4334 O O . SER B 1 184 ? 8.617 25.547 3.078 1 60.12 184 SER B O 1
ATOM 4336 N N . GLU B 1 185 ? 10.125 26.172 4.492 1 77.38 185 GLU B N 1
ATOM 4337 C CA . GLU B 1 185 ? 11.203 26.344 3.525 1 77.38 185 GLU B CA 1
ATOM 4338 C C . GLU B 1 185 ? 11.773 25 3.082 1 77.38 185 GLU B C 1
ATOM 4340 O O . GLU B 1 185 ? 12.992 24.812 3.064 1 77.38 185 GLU B O 1
ATOM 4345 N N .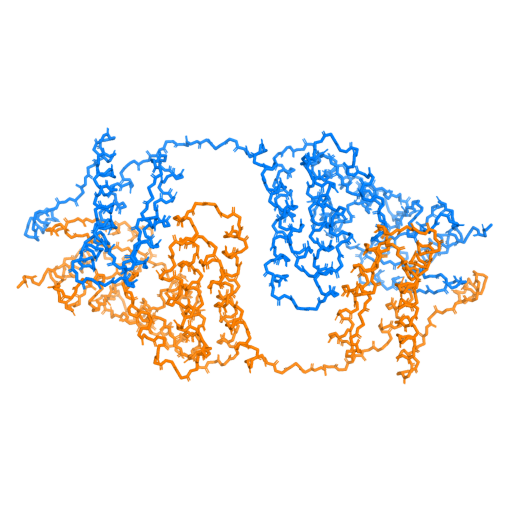 ARG B 1 186 ? 10.836 24.141 2.783 1 84 186 ARG B N 1
ATOM 4346 C CA . ARG B 1 186 ? 11.188 22.766 2.441 1 84 186 ARG B CA 1
ATOM 4347 C C . ARG B 1 186 ? 12.141 22.719 1.251 1 84 186 ARG B C 1
ATOM 4349 O O . ARG B 1 186 ? 13.172 22.047 1.296 1 84 186 ARG B O 1
ATOM 4356 N N . MET B 1 187 ? 11.734 23.5 0.309 1 87.62 187 MET B N 1
ATOM 4357 C CA . MET B 1 187 ? 12.555 23.516 -0.896 1 87.62 187 MET B CA 1
ATOM 4358 C C . MET B 1 187 ? 13.961 24.016 -0.59 1 87.62 187 MET B C 1
ATOM 4360 O O . MET B 1 187 ? 14.945 23.484 -1.096 1 87.62 187 MET B O 1
ATOM 4364 N N . GLU B 1 188 ? 13.992 25.047 0.261 1 88.19 188 GLU B N 1
ATOM 4365 C CA . GLU B 1 188 ? 15.289 25.609 0.637 1 88.19 188 GLU B CA 1
ATOM 4366 C C . GLU B 1 188 ? 16.109 24.594 1.428 1 88.19 188 GLU B C 1
ATOM 4368 O O . GLU B 1 188 ? 17.344 24.531 1.273 1 88.19 188 GLU B O 1
ATOM 4373 N N . GLN B 1 189 ? 15.469 23.891 2.195 1 90.25 189 GLN B N 1
ATOM 4374 C CA . GLN B 1 189 ? 16.172 22.859 2.951 1 90.25 189 GLN B CA 1
ATOM 4375 C C . GLN B 1 189 ? 16.719 21.781 2.027 1 90.25 189 GLN B C 1
ATOM 4377 O O . GLN B 1 189 ? 17.875 21.359 2.168 1 90.25 189 GLN B O 1
ATOM 4382 N N . ILE B 1 190 ? 15.906 21.328 1.114 1 93.44 190 ILE B N 1
ATOM 4383 C CA . ILE B 1 190 ? 16.281 20.266 0.194 1 93.44 190 ILE B CA 1
ATOM 4384 C C . ILE B 1 190 ? 17.5 20.703 -0.625 1 93.44 190 ILE B C 1
ATOM 4386 O O . ILE B 1 190 ? 18.406 19.906 -0.883 1 93.44 190 ILE B O 1
ATOM 4390 N N . LYS B 1 191 ? 17.547 21.938 -0.917 1 92.81 191 LYS B N 1
ATOM 4391 C CA . LYS B 1 191 ? 18.656 22.484 -1.707 1 92.81 191 LYS B CA 1
ATOM 4392 C C . LYS B 1 191 ? 19.984 22.297 -0.991 1 92.81 191 LYS B C 1
ATOM 4394 O O . LYS B 1 191 ? 21.031 22.281 -1.63 1 92.81 191 LYS B O 1
ATOM 4399 N N . ARG B 1 192 ? 19.906 22.141 0.256 1 92.69 192 ARG B N 1
ATOM 4400 C CA . ARG B 1 192 ? 21.141 22.094 1.047 1 92.69 192 ARG B CA 1
ATOM 4401 C C . ARG B 1 192 ? 21.578 20.656 1.288 1 92.69 192 ARG B C 1
ATOM 4403 O O . ARG B 1 192 ? 22.656 20.422 1.838 1 92.69 192 ARG B O 1
ATOM 4410 N N . PHE B 1 193 ? 20.781 19.734 0.918 1 95.38 193 PHE B N 1
ATOM 4411 C CA . PHE B 1 193 ? 21.172 18.344 1.115 1 95.38 193 PHE B CA 1
ATOM 4412 C C . PHE B 1 193 ? 22.375 17.984 0.249 1 95.38 193 PHE B C 1
ATOM 4414 O O . PHE B 1 193 ? 22.453 18.406 -0.906 1 95.38 193 PHE B O 1
ATOM 4421 N N . PRO B 1 194 ? 23.266 17.266 0.738 1 95.38 194 PRO B N 1
ATOM 4422 C CA . PRO B 1 194 ? 24.438 16.844 -0.026 1 95.38 194 PRO B CA 1
ATOM 4423 C C . PRO B 1 194 ? 24.078 16.016 -1.259 1 95.38 194 PRO B C 1
ATOM 4425 O O . PRO B 1 194 ? 24.781 16.062 -2.271 1 95.38 194 PRO B O 1
ATOM 4428 N N . SER B 1 195 ? 23 15.203 -1.156 1 95.25 195 SER B N 1
ATOM 4429 C CA . SER B 1 195 ? 22.641 14.297 -2.242 1 95.25 195 SER B CA 1
ATOM 4430 C C . SER B 1 195 ? 21.141 14.344 -2.533 1 95.25 195 SER B C 1
ATOM 4432 O O . SER B 1 195 ? 20.328 13.984 -1.682 1 95.25 195 SER B O 1
ATOM 4434 N N . ILE B 1 196 ? 20.781 14.773 -3.691 1 97 196 ILE B N 1
ATOM 4435 C CA . ILE B 1 196 ? 19.406 14.766 -4.148 1 97 196 ILE B CA 1
ATOM 4436 C C . ILE B 1 196 ? 19.344 14.383 -5.629 1 97 196 ILE B C 1
ATOM 4438 O O . ILE B 1 196 ? 20.344 14.531 -6.348 1 97 196 ILE B O 1
ATOM 4442 N N . PRO B 1 197 ? 18.203 13.852 -6.113 1 97.25 197 PRO B N 1
ATOM 4443 C CA . PRO B 1 197 ? 18.094 13.602 -7.551 1 97.25 197 PRO B CA 1
ATOM 4444 C C . PRO B 1 197 ? 18.312 14.859 -8.391 1 97.25 197 PRO B C 1
ATOM 4446 O O . PRO B 1 197 ? 17.891 15.945 -7.996 1 97.25 197 PRO B O 1
ATOM 4449 N N . ALA B 1 198 ? 18.906 14.758 -9.555 1 95.31 198 ALA B N 1
ATOM 4450 C CA . ALA B 1 198 ? 19.359 15.859 -10.398 1 95.31 198 ALA B CA 1
ATOM 4451 C C . ALA B 1 198 ? 18.203 16.812 -10.711 1 95.31 198 ALA B C 1
ATOM 4453 O O . ALA B 1 198 ? 18.375 18.031 -10.68 1 95.31 198 ALA B O 1
ATOM 4454 N N . ASN B 1 199 ? 17.016 16.297 -10.961 1 97.12 199 ASN B N 1
ATOM 4455 C CA . ASN B 1 199 ? 15.914 17.125 -11.414 1 97.12 199 ASN B CA 1
ATOM 4456 C C . ASN B 1 199 ? 14.797 17.203 -10.375 1 97.12 199 ASN B C 1
ATOM 4458 O O . ASN B 1 199 ? 13.648 17.5 -10.711 1 97.12 199 ASN B O 1
ATOM 4462 N N . PHE B 1 200 ? 15.148 16.812 -9.156 1 97.81 200 PHE B N 1
ATOM 4463 C CA . PHE B 1 200 ? 14.117 16.797 -8.125 1 97.81 200 PHE B CA 1
ATOM 4464 C C . PHE B 1 200 ? 13.477 18.172 -7.969 1 97.81 200 PHE B C 1
ATOM 4466 O O . PHE B 1 200 ? 12.258 18.297 -8.031 1 97.81 200 PHE B O 1
ATOM 4473 N N . LEU B 1 201 ? 14.273 19.188 -7.824 1 97.06 201 LEU B N 1
ATOM 4474 C CA . LEU B 1 201 ? 13.789 20.547 -7.594 1 97.06 201 LEU B CA 1
ATOM 4475 C C . LEU B 1 201 ? 13.062 21.078 -8.828 1 97.06 201 LEU B C 1
ATOM 4477 O O . LEU B 1 201 ? 12.055 21.781 -8.703 1 97.06 201 LEU B O 1
ATOM 4481 N N . LYS B 1 202 ? 13.57 20.75 -9.953 1 97.56 202 LYS B N 1
ATOM 4482 C CA . LYS B 1 202 ? 12.914 21.141 -11.195 1 97.56 202 LYS B CA 1
ATOM 4483 C C . LYS B 1 202 ? 11.508 20.562 -11.281 1 97.56 202 LYS B C 1
ATOM 4485 O O . LYS B 1 202 ? 10.547 21.281 -11.57 1 97.56 202 LYS B O 1
ATOM 4490 N N . ASN B 1 203 ? 11.352 19.25 -11.047 1 98.12 203 ASN B N 1
ATOM 4491 C CA . ASN B 1 203 ? 10.047 18.594 -11.086 1 98.12 203 ASN B CA 1
ATOM 4492 C C . ASN B 1 203 ? 9.117 19.141 -10 1 98.12 203 ASN B C 1
ATOM 4494 O O . ASN B 1 203 ? 7.918 19.297 -10.234 1 98.12 203 ASN B O 1
ATOM 4498 N N . TYR B 1 204 ? 9.734 19.406 -8.859 1 97 204 TYR B N 1
ATOM 4499 C CA . TYR B 1 204 ? 9 20.031 -7.762 1 97 204 TYR B CA 1
ATOM 4500 C C . TYR B 1 204 ? 8.398 21.359 -8.203 1 97 204 TYR B C 1
ATOM 4502 O O . TYR B 1 204 ? 7.199 21.594 -8.039 1 97 204 TYR B O 1
ATOM 4510 N N . GLU B 1 205 ? 9.133 22.156 -8.812 1 96.56 205 GLU B N 1
ATOM 4511 C CA . GLU B 1 205 ? 8.688 23.453 -9.305 1 96.56 205 GLU B CA 1
ATOM 4512 C C . GLU B 1 205 ? 7.641 23.297 -10.406 1 96.56 205 GLU B C 1
ATOM 4514 O O . GLU B 1 205 ? 6.688 24.078 -10.477 1 96.56 205 GLU B O 1
ATOM 4519 N N . GLU B 1 206 ? 7.855 22.344 -11.227 1 98.12 206 GLU B N 1
ATOM 4520 C CA . GLU B 1 206 ? 6.902 22.094 -12.305 1 98.12 206 GLU B CA 1
ATOM 4521 C C . GLU B 1 206 ? 5.531 21.719 -11.75 1 98.12 206 GLU B C 1
ATOM 4523 O O . GLU B 1 206 ? 4.504 22.109 -12.312 1 98.12 206 GLU B O 1
ATOM 4528 N N . ILE B 1 207 ? 5.508 20.969 -10.711 1 98.12 207 ILE B N 1
ATOM 4529 C CA . ILE B 1 207 ? 4.242 20.625 -10.07 1 98.12 207 ILE B CA 1
ATOM 4530 C C . ILE B 1 207 ? 3.537 21.891 -9.602 1 98.12 207 ILE B C 1
ATOM 4532 O O . ILE B 1 207 ? 2.34 22.078 -9.844 1 98.12 207 ILE B O 1
ATOM 4536 N N . LEU B 1 208 ? 4.281 22.797 -8.969 1 96.69 208 LEU B N 1
ATOM 4537 C CA . LEU B 1 208 ? 3.73 24.031 -8.422 1 96.69 208 LEU B CA 1
ATOM 4538 C C . LEU B 1 208 ? 3.232 24.938 -9.531 1 96.69 208 LEU B C 1
ATOM 4540 O O . LEU B 1 208 ? 2.225 25.625 -9.367 1 96.69 208 LEU B O 1
ATOM 4544 N N . ARG B 1 209 ? 3.848 24.891 -10.672 1 97.12 209 ARG B N 1
ATOM 4545 C CA . ARG B 1 209 ? 3.555 25.828 -11.758 1 97.12 209 ARG B CA 1
ATOM 4546 C C . ARG B 1 209 ? 2.436 25.297 -12.648 1 97.12 209 ARG B C 1
ATOM 4548 O O . ARG B 1 209 ? 1.812 26.062 -13.391 1 97.12 209 ARG B O 1
ATOM 4555 N N . ALA B 1 210 ? 2.215 24.016 -12.562 1 97.38 210 ALA B N 1
ATOM 4556 C CA . ALA B 1 210 ? 1.243 23.406 -13.461 1 97.38 210 ALA B CA 1
ATOM 4557 C C . ALA B 1 210 ? -0.166 23.922 -13.188 1 97.38 210 ALA B C 1
ATOM 4559 O O . ALA B 1 210 ? -0.552 24.109 -12.031 1 97.38 210 ALA B O 1
ATOM 4560 N N . THR B 1 211 ? -0.972 24.094 -14.25 1 95.31 211 THR B N 1
ATOM 4561 C CA . THR B 1 211 ? -2.307 24.656 -14.102 1 95.31 211 THR B CA 1
ATOM 4562 C C . THR B 1 211 ? -3.373 23.656 -14.531 1 95.31 211 THR B C 1
ATOM 4564 O O . THR B 1 211 ? -4.566 23.969 -14.508 1 95.31 211 THR B O 1
ATOM 4567 N N . ASP B 1 212 ? -2.863 22.516 -14.992 1 96.75 212 ASP B N 1
ATOM 4568 C CA . ASP B 1 212 ? -3.807 21.484 -15.406 1 96.75 212 ASP B CA 1
ATOM 4569 C C . ASP B 1 212 ? -3.369 20.109 -14.906 1 96.75 212 ASP B C 1
ATOM 4571 O O . ASP B 1 212 ? -2.205 19.922 -14.555 1 96.75 212 ASP B O 1
ATOM 4575 N N . ILE B 1 213 ? -4.289 19.219 -14.914 1 97.75 213 ILE B N 1
ATOM 4576 C CA . ILE B 1 213 ? -4.129 17.891 -14.32 1 97.75 213 ILE B CA 1
ATOM 4577 C C . ILE B 1 213 ? -3.047 17.125 -15.062 1 97.75 213 ILE B C 1
ATOM 4579 O O . ILE B 1 213 ? -2.184 16.5 -14.445 1 97.75 213 ILE B O 1
ATOM 4583 N N . ASP B 1 214 ? -2.988 17.156 -16.359 1 97.19 214 ASP B N 1
ATOM 4584 C CA . ASP B 1 214 ? -2.053 16.375 -17.156 1 97.19 214 ASP B CA 1
ATOM 4585 C C . ASP B 1 214 ? -0.608 16.766 -16.859 1 97.19 214 ASP B C 1
ATOM 4587 O O . ASP B 1 214 ? 0.257 15.898 -16.719 1 97.19 214 ASP B O 1
ATOM 4591 N N . ASN B 1 215 ? -0.417 18.078 -16.75 1 97.75 215 ASN B N 1
ATOM 4592 C CA . ASN B 1 215 ? 0.932 18.547 -16.469 1 97.75 215 ASN B CA 1
ATOM 4593 C C . ASN B 1 215 ? 1.362 18.203 -15.047 1 97.75 215 ASN B C 1
ATOM 4595 O O . ASN B 1 215 ? 2.537 17.922 -14.805 1 97.75 215 ASN B O 1
ATOM 4599 N N . ILE B 1 216 ? 0.419 18.234 -14.125 1 98.5 216 ILE B N 1
ATOM 4600 C CA . ILE B 1 216 ? 0.746 17.828 -12.766 1 98.5 216 ILE B CA 1
ATOM 4601 C C . ILE B 1 216 ? 1.105 16.344 -12.758 1 98.5 216 ILE B C 1
ATOM 4603 O O . ILE B 1 216 ? 2.102 15.938 -12.148 1 98.5 216 ILE B O 1
ATOM 4607 N N . PHE B 1 217 ? 0.343 15.484 -13.508 1 97.81 217 PHE B N 1
ATOM 4608 C CA . PHE B 1 217 ? 0.61 14.055 -13.594 1 97.81 217 PHE B CA 1
ATOM 4609 C C . PHE B 1 217 ? 2.02 13.797 -14.109 1 97.81 217 PHE B C 1
ATOM 4611 O O . PHE B 1 217 ? 2.768 13.016 -13.523 1 97.81 217 PHE B O 1
ATOM 4618 N N . LYS B 1 218 ? 2.342 14.477 -15.133 1 97.62 218 LYS B N 1
ATOM 4619 C CA . LYS B 1 218 ? 3.648 14.297 -15.758 1 97.62 218 LYS B CA 1
ATOM 4620 C C . LYS B 1 218 ? 4.773 14.672 -14.797 1 97.62 218 LYS B C 1
ATOM 4622 O O . LYS B 1 218 ? 5.738 13.922 -14.648 1 97.62 218 LYS B O 1
ATOM 4627 N N . ALA B 1 219 ? 4.637 15.82 -14.164 1 98.44 219 ALA B N 1
ATOM 4628 C CA . ALA B 1 219 ? 5.672 16.297 -13.25 1 98.44 219 ALA B CA 1
ATOM 4629 C C . ALA B 1 219 ? 5.805 15.359 -12.047 1 98.44 219 ALA B C 1
ATOM 4631 O O . ALA B 1 219 ? 6.914 15.078 -11.594 1 98.44 219 ALA B O 1
ATOM 4632 N N . VAL B 1 220 ? 4.668 14.922 -11.555 1 98.69 220 VAL B N 1
ATOM 4633 C CA . VAL B 1 220 ? 4.676 14.016 -10.406 1 98.69 220 VAL B CA 1
ATOM 4634 C C . VAL B 1 220 ? 5.316 12.688 -10.797 1 98.69 220 VAL B C 1
ATOM 4636 O O . VAL B 1 220 ? 6.125 12.133 -10.047 1 98.69 220 VAL B O 1
ATOM 4639 N N . HIS B 1 221 ? 4.973 12.156 -11.977 1 98.25 221 HIS B N 1
ATOM 4640 C CA . HIS B 1 221 ? 5.582 10.922 -12.469 1 98.25 221 HIS B CA 1
ATOM 4641 C C . HIS B 1 221 ? 7.102 11.055 -12.539 1 98.25 221 HIS B C 1
ATOM 4643 O O . HIS B 1 221 ? 7.824 10.172 -12.062 1 98.25 221 HIS B O 1
ATOM 4649 N N . ASN B 1 222 ? 7.555 12.133 -13.094 1 98.44 222 ASN B N 1
ATOM 4650 C CA . ASN B 1 222 ? 8.992 12.383 -13.211 1 98.44 222 ASN B CA 1
ATOM 4651 C C . ASN B 1 222 ? 9.656 12.469 -11.836 1 98.44 222 ASN B C 1
ATOM 4653 O O . ASN B 1 222 ? 10.75 11.938 -11.641 1 98.44 222 ASN B O 1
ATOM 4657 N N . LEU B 1 223 ? 8.984 13.156 -10.938 1 98.62 223 LEU B N 1
ATOM 4658 C CA . LEU B 1 223 ? 9.523 13.328 -9.594 1 98.62 223 LEU B CA 1
ATOM 4659 C C . LEU B 1 223 ? 9.719 11.984 -8.906 1 98.62 223 LEU B C 1
ATOM 4661 O O . LEU B 1 223 ? 10.773 11.719 -8.336 1 98.62 223 LEU B O 1
ATOM 4665 N N . ILE B 1 224 ? 8.742 11.109 -9 1 98.62 224 ILE B N 1
ATOM 4666 C CA . ILE B 1 224 ? 8.797 9.789 -8.375 1 98.62 224 ILE B CA 1
ATOM 4667 C C . ILE B 1 224 ? 9.852 8.938 -9.07 1 98.62 224 ILE B C 1
ATOM 4669 O O . ILE B 1 224 ? 10.672 8.289 -8.414 1 98.62 224 ILE B O 1
ATOM 4673 N N . GLU B 1 225 ? 9.836 8.961 -10.391 1 98 225 GLU B N 1
ATOM 4674 C CA . GLU B 1 225 ? 10.758 8.141 -11.164 1 98 225 GLU B CA 1
ATOM 4675 C C . GLU B 1 225 ? 12.211 8.492 -10.844 1 98 225 GLU B C 1
ATOM 4677 O O . GLU B 1 225 ? 13.016 7.605 -10.555 1 98 225 GLU B O 1
ATOM 4682 N N . GLU B 1 226 ? 12.484 9.742 -10.844 1 97.56 226 GLU B N 1
ATOM 4683 C CA . GLU B 1 226 ? 13.844 10.188 -10.562 1 97.56 226 GLU B CA 1
ATOM 4684 C C . GLU B 1 226 ? 14.258 9.852 -9.141 1 97.56 226 GLU B C 1
ATOM 4686 O O . GLU B 1 226 ? 15.414 9.492 -8.891 1 97.56 226 GLU B O 1
ATOM 4691 N N . THR B 1 227 ? 13.352 10.016 -8.227 1 98.19 227 THR B N 1
ATOM 4692 C CA . THR B 1 227 ? 13.648 9.688 -6.836 1 98.19 227 THR B CA 1
ATOM 4693 C C . THR B 1 227 ? 13.938 8.195 -6.688 1 98.19 227 THR B C 1
ATOM 4695 O O . THR B 1 227 ? 14.914 7.805 -6.043 1 98.19 227 THR B O 1
ATOM 4698 N N . ARG B 1 228 ? 13.133 7.379 -7.273 1 96.81 228 ARG B N 1
ATOM 4699 C CA . ARG B 1 228 ? 13.328 5.934 -7.223 1 96.81 228 ARG B CA 1
ATOM 4700 C C . ARG B 1 228 ? 14.68 5.543 -7.812 1 96.81 228 ARG B C 1
ATOM 4702 O O . ARG B 1 228 ? 15.414 4.746 -7.223 1 96.81 228 ARG B O 1
ATOM 4709 N N . GLU B 1 229 ? 14.992 6.102 -8.945 1 96.25 229 GLU B N 1
ATOM 4710 C CA . GLU B 1 229 ? 16.281 5.82 -9.578 1 96.25 229 GLU B CA 1
ATOM 4711 C C . GLU B 1 229 ? 17.438 6.266 -8.695 1 96.25 229 GLU B C 1
ATOM 4713 O O . GLU B 1 229 ? 18.438 5.555 -8.57 1 96.25 229 GLU B O 1
ATOM 4718 N N . PHE B 1 230 ? 17.281 7.414 -8.117 1 97.62 230 PHE B N 1
ATOM 4719 C CA . PHE B 1 230 ? 18.297 7.961 -7.23 1 97.62 230 PHE B CA 1
ATOM 4720 C C . PHE B 1 230 ? 18.578 7.012 -6.07 1 97.62 230 PHE B C 1
ATOM 4722 O O . PHE B 1 230 ? 19.719 6.852 -5.648 1 97.62 230 PHE B O 1
ATOM 4729 N N . PHE B 1 231 ? 17.609 6.344 -5.535 1 96.75 231 PHE B N 1
ATOM 4730 C CA . PHE B 1 231 ? 17.734 5.539 -4.324 1 96.75 231 PHE B CA 1
ATOM 4731 C C . PHE B 1 231 ? 18.312 4.168 -4.641 1 96.75 231 PHE B C 1
ATOM 4733 O O . PHE B 1 231 ? 18.719 3.436 -3.734 1 96.75 231 PHE B O 1
ATOM 4740 N N . GLU B 1 232 ? 18.391 3.799 -5.906 1 92.69 232 GLU B N 1
ATOM 4741 C CA . GLU B 1 232 ? 19.016 2.539 -6.297 1 92.69 232 GLU B CA 1
ATOM 4742 C C . GLU B 1 232 ? 20.469 2.467 -5.824 1 92.69 232 GLU B C 1
ATOM 4744 O O . GLU B 1 232 ? 20.969 1.385 -5.512 1 92.69 232 GLU B O 1
ATOM 4749 N N . GLN B 1 233 ? 21.094 3.588 -5.738 1 92.5 233 GLN B N 1
ATOM 4750 C CA . GLN B 1 233 ? 22.516 3.637 -5.375 1 92.5 233 GLN B CA 1
ATOM 4751 C C . GLN B 1 233 ? 22.719 3.281 -3.904 1 92.5 233 GLN B C 1
ATOM 4753 O O . GLN B 1 233 ? 23.828 2.963 -3.484 1 92.5 233 GLN B O 1
ATOM 4758 N N . PHE B 1 234 ? 21.625 3.33 -3.123 1 92.56 234 PHE B N 1
ATOM 4759 C CA . PHE B 1 234 ? 21.75 3.072 -1.693 1 92.56 234 PHE B CA 1
ATOM 4760 C C . PHE B 1 234 ? 21.375 1.63 -1.368 1 92.56 234 PHE B C 1
ATOM 4762 O O . PHE B 1 234 ? 21.469 1.205 -0.214 1 92.56 234 PHE B O 1
ATOM 4769 N N . MET B 1 235 ? 21 0.922 -2.35 1 87.69 235 MET B N 1
ATOM 4770 C CA . MET B 1 235 ? 20.594 -0.467 -2.133 1 87.69 235 MET B CA 1
ATOM 4771 C C . MET B 1 235 ? 21.781 -1.29 -1.615 1 87.69 235 MET B C 1
ATOM 4773 O O . MET B 1 235 ? 22.859 -1.255 -2.189 1 87.69 235 MET B O 1
ATOM 4777 N N . PRO B 1 236 ? 21.422 -1.891 -0.445 1 83.5 236 PRO B N 1
ATOM 4778 C CA . PRO B 1 236 ? 22.516 -2.727 0.058 1 83.5 236 PRO B CA 1
ATOM 4779 C C . PRO B 1 236 ? 22.875 -3.855 -0.901 1 83.5 236 PRO B C 1
ATOM 4781 O O . PRO B 1 236 ? 22.031 -4.332 -1.655 1 83.5 236 PRO B O 1
ATOM 4784 N N . GLU B 1 237 ? 24.125 -4.168 -0.897 1 77.62 237 GLU B N 1
ATOM 4785 C CA . GLU B 1 237 ? 24.594 -5.281 -1.713 1 77.62 237 GLU B CA 1
ATOM 4786 C C . GLU B 1 237 ? 23.969 -6.598 -1.27 1 77.62 237 GLU B C 1
ATOM 4788 O O . GLU B 1 237 ? 23.812 -6.848 -0.072 1 77.62 237 GLU B O 1
ATOM 4793 N N . ARG B 1 238 ? 23.359 -7.133 -2.271 1 72 238 ARG B N 1
ATOM 4794 C CA . ARG B 1 238 ? 22.75 -8.422 -1.969 1 72 238 ARG B CA 1
ATOM 4795 C C . ARG B 1 238 ? 23.797 -9.531 -1.938 1 72 238 ARG B C 1
ATOM 4797 O O . ARG B 1 238 ? 24.656 -9.617 -2.824 1 72 238 ARG B O 1
ATOM 4804 N N . ASN B 1 239 ? 24.016 -10.078 -0.779 1 68.25 239 ASN B N 1
ATOM 4805 C CA . ASN B 1 239 ? 24.875 -11.266 -0.723 1 68.25 239 ASN B CA 1
ATOM 4806 C C . ASN B 1 239 ? 24.172 -12.484 -1.302 1 68.25 239 ASN B C 1
ATOM 4808 O O . ASN B 1 239 ? 23.188 -12.969 -0.736 1 68.25 239 ASN B O 1
ATOM 4812 N N . LEU B 1 240 ? 24.406 -12.562 -2.586 1 67.44 240 LEU B N 1
ATOM 4813 C CA . LEU B 1 240 ? 23.828 -13.773 -3.152 1 67.44 240 LEU B CA 1
ATOM 4814 C C . LEU B 1 240 ? 24.375 -15.016 -2.463 1 67.44 240 LEU B C 1
ATOM 4816 O O . LEU B 1 240 ? 25.594 -15.219 -2.43 1 67.44 240 LEU B O 1
ATOM 4820 N N . LYS B 1 241 ? 23.672 -15.391 -1.479 1 69.75 241 LYS B N 1
ATOM 4821 C CA . LYS B 1 241 ? 24.031 -16.672 -0.886 1 69.75 241 LYS B CA 1
ATOM 4822 C C . LYS B 1 241 ? 23.984 -17.797 -1.924 1 69.75 241 LYS B C 1
ATOM 4824 O O . LYS B 1 241 ? 23.406 -17.625 -3 1 69.75 241 LYS B O 1
ATOM 4829 N N . GLY B 1 242 ? 24.734 -18.844 -1.637 1 82.81 242 GLY B N 1
ATOM 4830 C CA . GLY B 1 242 ? 24.672 -20.062 -2.426 1 82.81 242 GLY B CA 1
ATOM 4831 C C . GLY B 1 242 ? 23.25 -20.562 -2.641 1 82.81 242 GLY B C 1
ATOM 4832 O O . GLY B 1 242 ? 22.375 -20.344 -1.801 1 82.81 242 GLY B O 1
ATOM 4833 N N . TYR B 1 243 ? 22.969 -20.875 -3.932 1 90.75 243 TYR B N 1
ATOM 4834 C CA . TYR B 1 243 ? 21.656 -21.438 -4.273 1 90.75 243 TYR B CA 1
ATOM 4835 C C . TYR B 1 243 ? 21.734 -22.953 -4.344 1 90.75 243 TYR B C 1
ATOM 4837 O O . TYR B 1 243 ? 22.703 -23.516 -4.859 1 90.75 243 TYR B O 1
ATOM 4845 N N . ASN B 1 244 ? 20.844 -23.609 -3.646 1 92.69 244 ASN B N 1
ATOM 4846 C CA . ASN B 1 244 ? 20.703 -25.062 -3.736 1 92.69 244 ASN B CA 1
ATOM 4847 C C . ASN B 1 244 ? 19.984 -25.484 -5.02 1 92.69 244 ASN B C 1
ATOM 4849 O O . ASN B 1 244 ? 18.75 -25.406 -5.098 1 92.69 244 ASN B O 1
ATOM 4853 N N . TYR B 1 245 ? 20.703 -26.031 -5.895 1 94.94 245 TYR B N 1
ATOM 4854 C CA . TYR B 1 245 ? 20.172 -26.312 -7.223 1 94.94 245 TYR B CA 1
ATOM 4855 C C . TYR B 1 245 ? 19.281 -27.547 -7.199 1 94.94 245 TYR B C 1
ATOM 4857 O O . TYR B 1 245 ? 18.547 -27.812 -8.156 1 94.94 245 TYR B O 1
ATOM 4865 N N . ASP B 1 246 ? 19.297 -28.281 -6.133 1 95.56 246 ASP B N 1
ATOM 4866 C CA . ASP B 1 246 ? 18.297 -29.328 -5.973 1 95.56 246 ASP B CA 1
ATOM 4867 C C . ASP B 1 246 ? 16.891 -28.719 -5.883 1 95.56 246 ASP B C 1
ATOM 4869 O O . ASP B 1 246 ? 15.914 -29.328 -6.32 1 95.56 246 ASP B O 1
ATOM 4873 N N . GLU B 1 247 ? 16.859 -27.578 -5.367 1 95.19 247 GLU B N 1
ATOM 4874 C CA . GLU B 1 247 ? 15.586 -26.875 -5.301 1 95.19 247 GLU B CA 1
ATOM 4875 C C . GLU B 1 247 ? 15.117 -26.453 -6.691 1 95.19 247 GLU B C 1
ATOM 4877 O O . GLU B 1 247 ? 13.914 -26.469 -6.977 1 95.19 247 GLU B O 1
ATOM 4882 N N . LEU B 1 248 ? 16.078 -26.094 -7.512 1 97.19 248 LEU B N 1
ATOM 4883 C CA . LEU B 1 248 ? 15.734 -25.766 -8.891 1 97.19 248 LEU B CA 1
ATOM 4884 C C . LEU B 1 248 ? 15.195 -26.984 -9.633 1 97.19 248 LEU B C 1
ATOM 4886 O O . LEU B 1 248 ? 14.258 -26.859 -10.43 1 97.19 248 LEU B O 1
ATOM 4890 N N . ALA B 1 249 ? 15.836 -28.078 -9.352 1 97.81 249 ALA B N 1
ATOM 4891 C CA . ALA B 1 249 ? 15.344 -29.328 -9.938 1 97.81 249 ALA B CA 1
ATOM 4892 C C . ALA B 1 249 ? 13.898 -29.594 -9.508 1 97.81 249 ALA B C 1
ATOM 4894 O O . ALA B 1 249 ? 13.055 -29.922 -10.336 1 97.81 249 ALA B O 1
ATOM 4895 N N . GLY B 1 250 ? 13.672 -29.438 -8.211 1 96.75 250 GLY B N 1
ATOM 4896 C CA . GLY B 1 250 ? 12.32 -29.594 -7.707 1 96.75 250 GLY B CA 1
ATOM 4897 C C . GLY B 1 250 ? 11.336 -28.609 -8.328 1 96.75 250 GLY B C 1
ATOM 4898 O O . GLY B 1 250 ? 10.203 -28.984 -8.656 1 96.75 250 GLY B O 1
ATOM 4899 N N . TRP B 1 251 ? 11.789 -27.391 -8.5 1 96.88 251 TRP B N 1
ATOM 4900 C CA . TRP B 1 251 ? 10.961 -26.391 -9.156 1 96.88 251 TRP B CA 1
ATOM 4901 C C . TRP B 1 251 ? 10.578 -26.844 -10.562 1 96.88 251 TRP B C 1
ATOM 4903 O O . TRP B 1 251 ? 9.414 -26.734 -10.961 1 96.88 251 TRP B O 1
ATOM 4913 N N . TYR B 1 252 ? 11.57 -27.297 -11.266 1 97.81 252 TYR B N 1
ATOM 4914 C CA . TYR B 1 252 ? 11.312 -27.703 -12.641 1 97.81 252 TYR B CA 1
ATOM 4915 C C . TYR B 1 252 ? 10.375 -28.906 -12.695 1 97.81 252 TYR B C 1
ATOM 4917 O O . TYR B 1 252 ? 9.5 -28.984 -13.562 1 97.81 252 TYR B O 1
ATOM 4925 N N . GLU B 1 253 ? 10.602 -29.859 -11.852 1 97.56 253 GLU B N 1
ATOM 4926 C CA . GLU B 1 253 ? 9.742 -31.047 -11.82 1 97.56 253 GLU B CA 1
ATOM 4927 C C . GLU B 1 253 ? 8.273 -30.656 -11.719 1 97.56 253 GLU B C 1
ATOM 4929 O O . GLU B 1 253 ? 7.434 -31.203 -12.438 1 97.56 253 GLU B O 1
ATOM 4934 N N . GLU B 1 254 ? 7.992 -29.688 -10.922 1 94.19 254 GLU B N 1
ATOM 4935 C CA . GLU B 1 254 ? 6.637 -29.172 -10.805 1 94.19 254 GLU B CA 1
ATOM 4936 C C . GLU B 1 254 ? 6.238 -28.359 -12.031 1 94.19 254 GLU B C 1
ATOM 4938 O O . GLU B 1 254 ? 5.145 -28.531 -12.57 1 94.19 254 GLU B O 1
ATOM 4943 N N . ALA B 1 255 ? 7.137 -27.547 -12.531 1 95.25 255 ALA B N 1
ATOM 4944 C CA . ALA B 1 255 ? 6.848 -26.594 -13.602 1 95.25 255 ALA B CA 1
ATOM 4945 C C . ALA B 1 255 ? 6.711 -27.312 -14.945 1 95.25 255 ALA B C 1
ATOM 4947 O O . ALA B 1 255 ? 6.172 -26.75 -15.898 1 95.25 255 ALA B O 1
ATOM 4948 N N . ARG B 1 256 ? 7.203 -28.516 -15.039 1 95.19 256 ARG B N 1
ATOM 4949 C CA . ARG B 1 256 ? 7.188 -29.266 -16.297 1 95.19 256 ARG B CA 1
ATOM 4950 C C . ARG B 1 256 ? 5.777 -29.328 -16.875 1 95.19 256 ARG B C 1
ATOM 4952 O O . ARG B 1 256 ? 5.594 -29.203 -18.094 1 95.19 256 ARG B O 1
ATOM 4959 N N . TYR B 1 257 ? 4.887 -29.438 -16 1 91.5 257 TYR B N 1
ATOM 4960 C CA . TYR B 1 257 ? 3.521 -29.531 -16.5 1 91.5 257 TYR B CA 1
ATOM 4961 C C . TYR B 1 257 ? 3.043 -28.188 -17.031 1 91.5 257 TYR B C 1
ATOM 4963 O O . TYR B 1 257 ? 2.277 -28.141 -18 1 91.5 257 TYR B O 1
ATOM 4971 N N . THR B 1 258 ? 3.41 -27.125 -16.422 1 93.38 258 THR B N 1
ATOM 4972 C CA . THR B 1 258 ? 3.039 -25.797 -16.922 1 93.38 258 THR B CA 1
ATOM 4973 C C . THR B 1 258 ? 3.611 -25.562 -18.312 1 93.38 258 THR B C 1
ATOM 4975 O O . THR B 1 258 ? 2.939 -25 -19.188 1 93.38 258 THR B O 1
ATOM 4978 N N . PHE B 1 259 ? 4.812 -26.047 -18.562 1 95.88 259 PHE B N 1
ATOM 4979 C CA . PHE B 1 259 ? 5.391 -25.953 -19.906 1 95.88 259 PHE B CA 1
ATOM 4980 C C . PHE B 1 259 ? 4.578 -26.75 -20.906 1 95.88 259 PHE B C 1
ATOM 4982 O O . PHE B 1 259 ? 4.367 -26.312 -22.031 1 95.88 259 PHE B O 1
ATOM 4989 N N . ARG B 1 260 ? 4.113 -27.875 -20.469 1 93.75 260 ARG B N 1
ATOM 4990 C CA . ARG B 1 260 ? 3.252 -28.688 -21.312 1 93.75 260 ARG B CA 1
ATOM 4991 C C . ARG B 1 260 ? 1.956 -27.953 -21.641 1 93.75 260 ARG B C 1
ATOM 4993 O O . ARG B 1 260 ? 1.48 -28 -22.781 1 93.75 260 ARG B O 1
ATOM 5000 N N . ARG B 1 261 ? 1.41 -27.312 -20.672 1 92.88 261 ARG B N 1
ATOM 5001 C CA . ARG B 1 261 ? 0.181 -26.547 -20.875 1 92.88 261 ARG B CA 1
ATOM 5002 C C . ARG B 1 261 ? 0.397 -25.422 -21.875 1 92.88 261 ARG B C 1
ATOM 5004 O O . ARG B 1 261 ? -0.468 -25.141 -22.719 1 92.88 261 ARG B O 1
ATOM 5011 N N . ILE B 1 262 ? 1.485 -24.781 -21.797 1 95.56 262 ILE B N 1
ATOM 5012 C CA . ILE B 1 262 ? 1.812 -23.719 -22.719 1 95.56 262 ILE B CA 1
ATOM 5013 C C . ILE B 1 262 ? 1.928 -24.281 -24.141 1 95.56 262 ILE B C 1
ATOM 5015 O O . ILE B 1 262 ? 1.381 -23.703 -25.078 1 95.56 262 ILE B O 1
ATOM 5019 N N . ALA B 1 263 ? 2.623 -25.391 -24.25 1 95.62 263 ALA B N 1
ATOM 5020 C CA . ALA B 1 263 ? 2.764 -26.031 -25.562 1 95.62 263 ALA B CA 1
ATOM 5021 C C . ALA B 1 263 ? 1.399 -26.375 -26.156 1 95.62 263 ALA B C 1
ATOM 5023 O O . ALA B 1 263 ? 1.142 -26.109 -27.328 1 95.62 263 ALA B O 1
ATOM 5024 N N . TYR B 1 264 ? 0.569 -26.922 -25.344 1 94.06 264 TYR B N 1
ATOM 5025 C CA . TYR B 1 264 ? -0.782 -27.266 -25.766 1 94.06 264 TYR B CA 1
ATOM 5026 C C . TYR B 1 264 ? -1.551 -26.031 -26.203 1 94.06 264 TYR B C 1
ATOM 5028 O O . TYR B 1 264 ? -2.203 -26.031 -27.25 1 94.06 264 TYR B O 1
ATOM 5036 N N . ALA B 1 265 ? -1.497 -25 -25.375 1 94.19 265 ALA B N 1
ATOM 5037 C CA . ALA B 1 265 ? -2.227 -23.766 -25.672 1 94.19 265 ALA B CA 1
ATOM 5038 C C . ALA B 1 265 ? -1.738 -23.125 -26.969 1 94.19 265 ALA B C 1
ATOM 5040 O O . ALA B 1 265 ? -2.541 -22.641 -27.75 1 94.19 265 ALA B O 1
ATOM 5041 N N . CYS B 1 266 ? -0.442 -23.172 -27.172 1 96.69 266 CYS B N 1
ATOM 5042 C CA . CYS B 1 266 ? 0.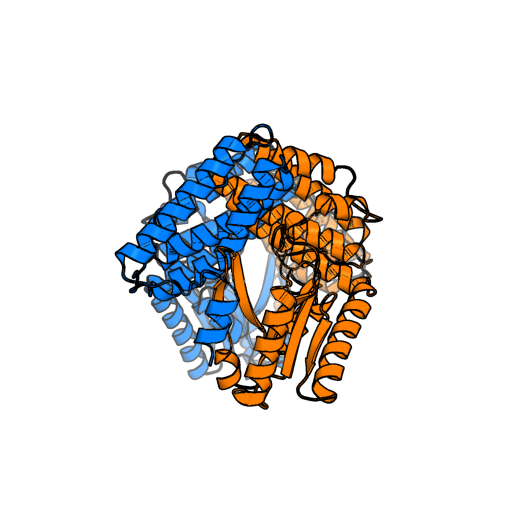115 -22.641 -28.406 1 96.69 266 CYS B CA 1
ATOM 5043 C C . CYS B 1 266 ? -0.368 -23.438 -29.609 1 96.69 266 CYS B C 1
ATOM 5045 O O . CYS B 1 266 ? -0.823 -22.859 -30.609 1 96.69 266 CYS B O 1
ATOM 5047 N N . LYS B 1 267 ? -0.315 -24.719 -29.484 1 95.69 267 LYS B N 1
ATOM 5048 C CA . LYS B 1 267 ? -0.708 -25.609 -30.578 1 95.69 267 LYS B CA 1
ATOM 5049 C C . LYS B 1 267 ? -2.176 -25.406 -30.953 1 95.69 267 LYS B C 1
ATOM 5051 O O . LYS B 1 267 ? -2.545 -25.516 -32.125 1 95.69 267 LYS B O 1
ATOM 5056 N N . ASN B 1 268 ? -2.979 -25.109 -29.953 1 93.69 268 ASN B N 1
ATOM 5057 C CA . ASN B 1 268 ? -4.418 -25 -30.172 1 93.69 268 ASN B CA 1
ATOM 5058 C C . ASN B 1 268 ? -4.871 -23.547 -30.25 1 93.69 268 ASN B C 1
ATOM 5060 O O . ASN B 1 268 ? -6.059 -23.25 -30.094 1 93.69 268 ASN B O 1
ATOM 5064 N N . ASN B 1 269 ? -3.998 -22.641 -30.344 1 94.56 269 ASN B N 1
ATOM 5065 C CA . ASN B 1 269 ? -4.23 -21.203 -30.547 1 94.56 269 ASN B CA 1
ATOM 5066 C C . ASN B 1 269 ? -5.07 -20.609 -29.406 1 94.56 269 ASN B C 1
ATOM 5068 O O . ASN B 1 269 ? -6.023 -19.875 -29.672 1 94.56 269 ASN B O 1
ATOM 5072 N N . LYS B 1 270 ? -4.781 -21.047 -28.219 1 93.31 270 LYS B N 1
ATOM 5073 C CA . LYS B 1 270 ? -5.43 -20.5 -27.031 1 93.31 270 LYS B CA 1
ATOM 5074 C C . LYS B 1 270 ? -4.645 -19.328 -26.469 1 93.31 270 LYS B C 1
ATOM 5076 O O . LYS B 1 270 ? -3.98 -19.453 -25.438 1 93.31 270 LYS B O 1
ATOM 5081 N N . SER B 1 271 ? -4.82 -18.188 -27.062 1 94.75 271 SER B N 1
ATOM 5082 C CA . SER B 1 271 ? -3.986 -17.016 -26.781 1 94.75 271 SER B CA 1
ATOM 5083 C C . SER B 1 271 ? -4.203 -16.516 -25.359 1 94.75 271 SER B C 1
ATOM 5085 O O . SER B 1 271 ? -3.25 -16.125 -24.688 1 94.75 271 SER B O 1
ATOM 5087 N N . ILE B 1 272 ? -5.422 -16.531 -24.859 1 93.5 272 ILE B N 1
ATOM 5088 C CA . ILE B 1 272 ? -5.719 -16.031 -23.516 1 93.5 272 ILE B CA 1
ATOM 5089 C C . ILE B 1 272 ? -5.035 -16.922 -22.484 1 93.5 272 ILE B C 1
ATOM 5091 O O . ILE B 1 272 ? -4.406 -16.422 -21.547 1 93.5 272 ILE B O 1
ATOM 5095 N N . GLU B 1 273 ? -5.078 -18.203 -22.703 1 92.44 273 GLU B N 1
ATOM 5096 C CA . GLU B 1 273 ? -4.414 -19.141 -21.812 1 92.44 273 GLU B CA 1
ATOM 5097 C C . GLU B 1 273 ? -2.9 -18.953 -21.828 1 92.44 273 GLU B C 1
ATOM 5099 O O . GLU B 1 273 ? -2.25 -19 -20.781 1 92.44 273 GLU B O 1
ATOM 5104 N N . CYS B 1 274 ? -2.4 -18.734 -23.016 1 95.19 274 CYS B N 1
ATOM 5105 C CA . CYS B 1 274 ? -0.964 -18.516 -23.141 1 95.19 274 CYS B CA 1
ATOM 5106 C C . CYS B 1 274 ? -0.525 -17.281 -22.344 1 95.19 274 CYS B C 1
ATOM 5108 O O . CYS B 1 274 ? 0.515 -17.312 -21.688 1 95.19 274 CYS B O 1
ATOM 5110 N N . PHE B 1 275 ? -1.317 -16.266 -22.375 1 95.69 275 PHE B N 1
ATOM 5111 C CA . PHE B 1 275 ? -0.972 -15.047 -21.641 1 95.69 275 PHE B CA 1
ATOM 5112 C C . PHE B 1 275 ? -0.933 -15.312 -20.141 1 95.69 275 PHE B C 1
ATOM 5114 O O . PHE B 1 275 ? 0.035 -14.945 -19.469 1 95.69 275 PHE B O 1
ATOM 5121 N N . HIS B 1 276 ? -1.877 -15.969 -19.594 1 94.06 276 HIS B N 1
ATOM 5122 C CA . HIS B 1 276 ? -1.984 -16.172 -18.156 1 94.06 276 HIS B CA 1
ATOM 5123 C C . HIS B 1 276 ? -0.936 -17.172 -17.672 1 94.06 276 HIS B C 1
ATOM 5125 O O . HIS B 1 276 ? -0.36 -16.984 -16.594 1 94.06 276 HIS B O 1
ATOM 5131 N N . LEU B 1 277 ? -0.721 -18.203 -18.438 1 94.5 277 LEU B N 1
ATOM 5132 C CA . LEU B 1 277 ? 0.354 -19.125 -18.094 1 94.5 277 LEU B CA 1
ATOM 5133 C C . LEU B 1 277 ? 1.711 -18.438 -18.156 1 94.5 277 LEU B C 1
ATOM 5135 O O . LEU B 1 277 ? 2.588 -18.688 -17.344 1 94.5 277 LEU B O 1
ATOM 5139 N N . GLY B 1 278 ? 1.793 -17.625 -19.188 1 95.75 278 GLY B N 1
ATOM 5140 C CA . GLY B 1 278 ? 3.004 -16.828 -19.297 1 95.75 278 GLY B CA 1
ATOM 5141 C C . GLY B 1 278 ? 3.225 -15.914 -18.109 1 95.75 278 GLY B C 1
ATOM 5142 O O . GLY B 1 278 ? 4.348 -15.789 -17.625 1 95.75 278 GLY B O 1
ATOM 5143 N N . TYR B 1 279 ? 2.16 -15.281 -17.703 1 95.31 279 TYR B N 1
ATOM 5144 C CA . TYR B 1 279 ? 2.23 -14.453 -16.516 1 95.31 279 TYR B CA 1
ATOM 5145 C C . TYR B 1 279 ? 2.691 -15.266 -15.312 1 95.31 279 TYR B C 1
ATOM 5147 O O . TYR B 1 279 ? 3.611 -14.867 -14.594 1 95.31 279 TYR B O 1
ATOM 5155 N N . TYR B 1 280 ? 2.092 -16.328 -15.109 1 93.94 280 TYR B N 1
ATOM 5156 C CA . TYR B 1 280 ? 2.418 -17.203 -13.984 1 93.94 280 TYR B CA 1
ATOM 5157 C C . TYR B 1 280 ? 3.896 -17.578 -13.992 1 93.94 280 TYR B C 1
ATOM 5159 O O . TYR B 1 280 ? 4.59 -17.406 -12.984 1 93.94 280 TYR B O 1
ATOM 5167 N N . LEU B 1 281 ? 4.395 -17.984 -15.109 1 96.44 281 LEU B N 1
ATOM 5168 C CA . LEU B 1 281 ? 5.785 -18.422 -15.203 1 96.44 281 LEU B CA 1
ATOM 5169 C C . LEU B 1 281 ? 6.734 -17.234 -15.102 1 96.44 281 LEU B C 1
ATOM 5171 O O . LEU B 1 281 ? 7.824 -17.359 -14.539 1 96.44 281 LEU B O 1
ATOM 5175 N N . GLN B 1 282 ? 6.277 -16.141 -15.719 1 97.75 282 GLN B N 1
ATOM 5176 C CA . GLN B 1 282 ? 7.148 -14.969 -15.672 1 97.75 282 GLN B CA 1
ATOM 5177 C C . GLN B 1 282 ? 7.426 -14.555 -14.227 1 97.75 282 GLN B C 1
ATOM 5179 O O . GLN B 1 282 ? 8.547 -14.172 -13.891 1 97.75 282 GLN B O 1
ATOM 5184 N N . VAL B 1 283 ? 6.422 -14.633 -13.398 1 96.81 283 VAL B N 1
ATOM 5185 C CA . VAL B 1 283 ? 6.602 -14.336 -11.984 1 96.81 283 VAL B CA 1
ATOM 5186 C C . VAL B 1 283 ? 7.621 -15.305 -11.383 1 96.81 283 VAL B C 1
ATOM 5188 O O . VAL B 1 283 ? 8.539 -14.883 -10.672 1 96.81 283 VAL B O 1
ATOM 5191 N N . GLU B 1 284 ? 7.52 -16.547 -11.688 1 97 284 GLU B N 1
ATOM 5192 C CA . GLU B 1 284 ? 8.43 -17.562 -11.188 1 97 284 GLU B CA 1
ATOM 5193 C C . GLU B 1 284 ? 9.844 -17.359 -11.703 1 97 284 GLU B C 1
ATOM 5195 O O . GLU B 1 284 ? 10.82 -17.531 -10.961 1 97 284 GLU B O 1
ATOM 5200 N N . PHE B 1 285 ? 9.922 -17.016 -12.961 1 98.31 285 PHE B N 1
ATOM 5201 C CA . PHE B 1 285 ? 11.227 -16.766 -13.555 1 98.31 285 PHE B CA 1
ATOM 5202 C C . PHE B 1 285 ? 11.945 -15.625 -12.836 1 98.31 285 PHE B C 1
ATOM 5204 O O . PHE B 1 285 ? 13.148 -15.695 -12.594 1 98.31 285 PHE B O 1
ATOM 5211 N N . ASP B 1 286 ? 11.234 -14.648 -12.508 1 97.06 286 ASP B N 1
ATOM 5212 C CA . ASP B 1 286 ? 11.828 -13.531 -11.797 1 97.06 286 ASP B CA 1
ATOM 5213 C C . ASP B 1 286 ? 12.367 -13.969 -10.438 1 97.06 286 ASP B C 1
ATOM 5215 O O . ASP B 1 286 ? 13.445 -13.531 -10.016 1 97.06 286 ASP B O 1
ATOM 5219 N N . ILE B 1 287 ? 11.656 -14.812 -9.781 1 96 287 ILE B N 1
ATOM 5220 C CA . ILE B 1 287 ? 12.086 -15.336 -8.492 1 96 287 ILE B CA 1
ATOM 5221 C C . ILE B 1 287 ? 13.367 -16.156 -8.656 1 96 287 ILE B C 1
ATOM 5223 O O . ILE B 1 287 ? 14.312 -16 -7.883 1 96 287 ILE B O 1
ATOM 5227 N N . LEU B 1 288 ? 13.414 -16.938 -9.688 1 96.81 288 LEU B N 1
ATOM 5228 C CA . LEU B 1 288 ? 14.594 -17.766 -9.953 1 96.81 288 LEU B CA 1
ATOM 5229 C C . LEU B 1 288 ? 15.805 -16.891 -10.266 1 96.81 288 LEU B C 1
ATOM 5231 O O . LEU B 1 288 ? 16.922 -17.188 -9.828 1 96.81 288 LEU B O 1
ATOM 5235 N N . THR B 1 289 ? 15.547 -15.875 -11.039 1 95.62 289 THR B N 1
ATOM 5236 C CA . THR B 1 289 ? 16.625 -14.945 -11.336 1 95.62 289 THR B CA 1
ATOM 5237 C C . THR B 1 289 ? 17.156 -14.305 -10.062 1 95.62 289 THR B C 1
ATOM 5239 O O . THR B 1 289 ? 18.375 -14.219 -9.859 1 95.62 289 THR B O 1
ATOM 5242 N N . GLU B 1 290 ? 16.281 -13.969 -9.219 1 91.31 290 GLU B N 1
ATOM 5243 C CA . GLU B 1 290 ? 16.656 -13.273 -7.996 1 91.31 290 GLU B CA 1
ATOM 5244 C C . GLU B 1 290 ? 17.297 -14.219 -6.992 1 91.31 290 GLU B C 1
ATOM 5246 O O . GLU B 1 290 ? 18.328 -13.891 -6.391 1 91.31 290 GLU B O 1
ATOM 5251 N N . GLU B 1 291 ? 16.781 -15.391 -6.867 1 91.44 291 GLU B N 1
ATOM 5252 C CA . GLU B 1 291 ? 17.203 -16.281 -5.793 1 91.44 291 GLU B CA 1
ATOM 5253 C C . GLU B 1 291 ? 18.328 -17.219 -6.25 1 91.44 291 GLU B C 1
ATOM 5255 O O . GLU B 1 291 ? 19.234 -17.531 -5.48 1 91.44 291 GLU B O 1
ATOM 5260 N N . ALA B 1 292 ? 18.266 -17.656 -7.5 1 92.12 292 ALA B N 1
ATOM 5261 C CA . ALA B 1 292 ? 19.234 -18.641 -7.984 1 92.12 292 ALA B CA 1
ATOM 5262 C C . ALA B 1 292 ? 20.297 -18 -8.859 1 92.12 292 ALA B C 1
ATOM 5264 O O . ALA B 1 292 ? 21.266 -18.641 -9.25 1 92.12 292 ALA B O 1
ATOM 5265 N N . GLY B 1 293 ? 20.094 -16.703 -9.211 1 90.69 293 GLY B N 1
ATOM 5266 C CA . GLY B 1 293 ? 21.062 -16 -10.031 1 90.69 293 GLY B CA 1
ATOM 5267 C C . GLY B 1 293 ? 21 -16.406 -11.492 1 90.69 293 GLY B C 1
ATOM 5268 O O . GLY B 1 293 ? 21.984 -16.281 -12.219 1 90.69 293 GLY B O 1
ATOM 5269 N N . LEU B 1 294 ? 19.859 -16.969 -11.859 1 95.81 294 LEU B N 1
ATOM 5270 C CA . LEU B 1 294 ? 19.703 -17.328 -13.266 1 95.81 294 LEU B CA 1
ATOM 5271 C C . LEU B 1 294 ? 19.609 -16.078 -14.133 1 95.81 294 LEU B C 1
ATOM 5273 O O . LEU B 1 294 ? 19.344 -14.977 -13.633 1 95.81 294 LEU B O 1
ATOM 5277 N N . ASP B 1 295 ? 19.844 -16.25 -15.414 1 96.56 295 ASP B N 1
ATOM 5278 C CA . ASP B 1 295 ? 19.688 -15.156 -16.375 1 96.56 295 ASP B CA 1
ATOM 5279 C C . ASP B 1 295 ? 18.219 -14.711 -16.453 1 96.56 295 ASP B C 1
ATOM 5281 O O . ASP B 1 295 ? 17.312 -15.484 -16.125 1 96.56 295 ASP B O 1
ATOM 5285 N N . LYS B 1 296 ? 18.078 -13.523 -16.859 1 97 296 LYS B N 1
ATOM 5286 C CA . LYS B 1 296 ? 16.719 -13.023 -17.094 1 97 296 LYS B CA 1
ATOM 5287 C C . LYS B 1 296 ? 16.016 -13.828 -18.172 1 97 296 LYS B C 1
ATOM 5289 O O . LYS B 1 296 ? 16.578 -14.078 -19.234 1 97 296 LYS B O 1
ATOM 5294 N N . MET B 1 297 ? 14.844 -14.25 -17.906 1 98.31 297 MET B N 1
ATOM 5295 C CA . MET B 1 297 ? 14.039 -15.07 -18.812 1 98.31 297 MET B CA 1
ATOM 5296 C C . MET B 1 297 ? 12.766 -14.328 -19.234 1 98.31 297 MET B C 1
ATOM 5298 O O . MET B 1 297 ? 11.766 -14.352 -18.5 1 98.31 297 MET B O 1
ATOM 5302 N N . ASP B 1 298 ? 12.828 -13.711 -20.391 1 98 298 ASP B N 1
ATOM 5303 C CA . ASP B 1 298 ? 11.742 -12.875 -20.906 1 98 298 ASP B CA 1
ATOM 5304 C C . ASP B 1 298 ? 10.766 -13.703 -21.734 1 98 298 ASP B C 1
ATOM 5306 O O . ASP B 1 298 ? 10.961 -13.875 -22.938 1 98 298 ASP B O 1
ATOM 5310 N N . LEU B 1 299 ? 9.711 -14.172 -21.141 1 98.5 299 LEU B N 1
ATOM 5311 C CA . LEU B 1 299 ? 8.719 -14.977 -21.844 1 98.5 299 LEU B CA 1
ATOM 5312 C C . LEU B 1 299 ? 7.59 -14.109 -22.375 1 98.5 299 LEU B C 1
ATOM 5314 O O . LEU B 1 299 ? 7.285 -14.148 -23.578 1 98.5 299 LEU B O 1
ATOM 5318 N N . LEU B 1 300 ? 7.066 -13.242 -21.594 1 98 300 LEU B N 1
ATOM 5319 C CA . LEU B 1 300 ? 5.875 -12.469 -21.938 1 98 300 LEU B CA 1
ATOM 5320 C C . LEU B 1 300 ? 6.195 -11.414 -22.984 1 98 300 LEU B C 1
ATOM 5322 O O . LEU B 1 300 ? 5.293 -10.898 -23.656 1 98 300 LEU B O 1
ATOM 5326 N N . GLY B 1 301 ? 7.457 -11.062 -23.109 1 97.88 301 GLY B N 1
ATOM 5327 C CA . GLY B 1 301 ? 7.844 -10.148 -24.172 1 97.88 301 GLY B CA 1
ATOM 5328 C C . GLY B 1 301 ? 7.605 -10.711 -25.562 1 97.88 301 GLY B C 1
ATOM 5329 O O . GLY B 1 301 ? 7.492 -9.961 -26.531 1 97.88 301 GLY B O 1
ATOM 5330 N N . SER B 1 302 ? 7.477 -12.047 -25.625 1 97.88 302 SER B N 1
ATOM 5331 C CA . SER B 1 302 ? 7.316 -12.719 -26.922 1 97.88 302 SER B CA 1
ATOM 5332 C C . SER B 1 302 ? 5.848 -13.008 -27.219 1 97.88 302 SER B C 1
ATOM 5334 O O . SER B 1 302 ? 5.516 -13.516 -28.281 1 97.88 302 SER B O 1
ATOM 5336 N N . TYR B 1 303 ? 4.988 -12.664 -26.328 1 98 303 TYR B N 1
ATOM 5337 C CA . TYR B 1 303 ? 3.564 -12.945 -26.484 1 98 303 TYR B CA 1
ATOM 5338 C C . TYR B 1 303 ? 2.961 -12.078 -27.594 1 98 303 TYR B C 1
ATOM 5340 O O . TYR B 1 303 ? 3.195 -10.867 -27.641 1 98 303 TYR B O 1
ATOM 5348 N N . ASP B 1 304 ? 2.275 -12.719 -28.438 1 96.88 304 ASP B N 1
ATOM 5349 C CA . ASP B 1 304 ? 1.468 -12.094 -29.484 1 96.88 304 ASP B CA 1
ATOM 5350 C C . ASP B 1 304 ? 0.149 -12.836 -29.672 1 96.88 304 ASP B C 1
ATOM 5352 O O . ASP B 1 304 ? 0.144 -14.016 -30.031 1 96.88 304 ASP B O 1
ATOM 5356 N N . VAL B 1 305 ? -0.868 -12.141 -29.5 1 95.38 305 VAL B N 1
ATOM 5357 C CA . VAL B 1 305 ? -2.199 -12.734 -29.547 1 95.38 305 VAL B CA 1
ATOM 5358 C C . VAL B 1 305 ? -2.459 -13.32 -30.938 1 95.38 305 VAL B C 1
ATOM 5360 O O . VAL B 1 305 ? -3.199 -14.297 -31.062 1 95.38 305 VAL B O 1
ATOM 5363 N N . LYS B 1 306 ? -1.828 -12.828 -31.922 1 95.06 306 LYS B N 1
ATOM 5364 C CA . LYS B 1 306 ? -2.111 -13.219 -33.281 1 95.06 306 LYS B CA 1
ATOM 5365 C C . LYS B 1 306 ? -1.199 -14.359 -33.75 1 95.06 306 LYS B C 1
ATOM 5367 O O . LYS B 1 306 ? -1.473 -15.023 -34.75 1 95.06 306 LYS B O 1
ATOM 5372 N N . ASP B 1 307 ? -0.149 -14.492 -33.062 1 96.88 307 ASP B N 1
ATOM 5373 C CA . ASP B 1 307 ? 0.825 -15.516 -33.438 1 96.88 307 ASP B CA 1
ATOM 5374 C C . ASP B 1 307 ? 1.569 -16.031 -32.188 1 96.88 307 ASP B C 1
ATOM 5376 O O . ASP B 1 307 ? 2.48 -15.359 -31.703 1 96.88 307 ASP B O 1
ATOM 5380 N N . LEU B 1 308 ? 1.306 -17.25 -31.812 1 97.88 308 LEU B N 1
ATOM 5381 C CA . LEU B 1 308 ? 1.847 -17.812 -30.578 1 97.88 308 LEU B CA 1
ATOM 5382 C C . LEU B 1 308 ? 3.107 -18.625 -30.844 1 97.88 308 LEU B C 1
ATOM 5384 O O . LEU B 1 308 ? 3.689 -19.203 -29.938 1 97.88 308 LEU B O 1
ATOM 5388 N N . SER B 1 309 ? 3.562 -18.594 -32.094 1 97.75 309 SER B N 1
ATOM 5389 C CA . SER B 1 309 ? 4.707 -19.438 -32.438 1 97.75 309 SER B CA 1
ATOM 5390 C C . SER B 1 309 ? 5.977 -18.953 -31.75 1 97.75 309 SER B C 1
ATOM 5392 O O . SER B 1 309 ? 6.73 -19.766 -31.203 1 97.75 309 SER B O 1
ATOM 5394 N N . VAL B 1 310 ? 6.117 -17.672 -31.766 1 97.94 310 VAL B N 1
ATOM 5395 C CA . VAL B 1 310 ? 7.305 -17.125 -31.125 1 97.94 310 VAL B CA 1
ATOM 5396 C C . VAL B 1 310 ? 7.242 -17.359 -29.625 1 97.94 310 VAL B C 1
ATOM 5398 O O . VAL B 1 310 ? 8.25 -17.703 -29 1 97.94 310 VAL B O 1
ATOM 5401 N N . PHE B 1 311 ? 6.086 -17.203 -29.062 1 98.25 311 PHE B N 1
ATOM 5402 C CA . PHE B 1 311 ? 5.867 -17.422 -27.641 1 98.25 311 PHE B CA 1
ATOM 5403 C C . PHE B 1 311 ? 6.188 -18.859 -27.266 1 98.25 311 PHE B C 1
ATOM 5405 O O . PHE B 1 311 ? 6.906 -19.109 -26.297 1 98.25 311 PHE B O 1
ATOM 5412 N N . GLY B 1 312 ? 5.684 -19.797 -28 1 98.31 312 GLY B N 1
ATOM 5413 C CA . GLY B 1 312 ? 5.949 -21.203 -27.766 1 98.31 312 GLY B CA 1
ATOM 5414 C C . GLY B 1 312 ? 7.418 -21.562 -27.859 1 98.31 312 GLY B C 1
ATOM 5415 O O . GLY B 1 312 ? 7.941 -22.297 -27.016 1 98.31 312 GLY B O 1
ATOM 5416 N N . LYS B 1 313 ? 8.039 -21.031 -28.859 1 98.56 313 LYS B N 1
ATOM 5417 C CA . LYS B 1 313 ? 9.469 -21.281 -29.031 1 98.56 313 LYS B CA 1
ATOM 5418 C C . LYS B 1 313 ? 10.266 -20.719 -27.859 1 98.56 313 LYS B C 1
ATOM 5420 O O . LYS B 1 313 ? 11.188 -21.359 -27.359 1 98.56 313 LYS B O 1
ATOM 5425 N N . ARG B 1 314 ? 9.898 -19.531 -27.484 1 98.69 314 ARG B N 1
ATOM 5426 C CA . ARG B 1 314 ? 10.602 -18.891 -26.359 1 98.69 314 ARG B CA 1
ATOM 5427 C C . ARG B 1 314 ? 10.438 -19.703 -25.078 1 98.69 314 ARG B C 1
ATOM 5429 O O . ARG B 1 314 ? 11.383 -19.875 -24.312 1 98.69 314 ARG B O 1
ATOM 5436 N N . ALA B 1 315 ? 9.258 -20.203 -24.844 1 98.62 315 ALA B N 1
ATOM 5437 C CA . ALA B 1 315 ? 9.016 -21.047 -23.688 1 98.62 315 ALA B CA 1
ATOM 5438 C C . ALA B 1 315 ? 9.914 -22.281 -23.719 1 98.62 315 ALA B C 1
ATOM 5440 O O . ALA B 1 315 ? 10.5 -22.656 -22.688 1 98.62 315 ALA B O 1
ATOM 5441 N N . LYS B 1 316 ? 10.062 -22.828 -24.828 1 98.44 316 LYS B N 1
ATOM 5442 C CA . LYS B 1 316 ? 10.922 -24 -24.984 1 98.44 316 LYS B CA 1
ATOM 5443 C C . LYS B 1 316 ? 12.383 -23.641 -24.719 1 98.44 316 LYS B C 1
ATOM 5445 O O . LYS B 1 316 ? 13.094 -24.391 -24.031 1 98.44 316 LYS B O 1
ATOM 5450 N N . ASP B 1 317 ? 12.773 -22.531 -25.281 1 98.69 317 ASP B N 1
ATOM 5451 C CA . ASP B 1 317 ? 14.141 -22.094 -25.078 1 98.69 317 ASP B CA 1
ATOM 5452 C C . ASP B 1 317 ? 14.438 -21.891 -23.594 1 98.69 317 ASP B C 1
ATOM 5454 O O . ASP B 1 317 ? 15.508 -22.281 -23.109 1 98.69 317 ASP B O 1
ATOM 5458 N N . ILE B 1 318 ? 13.539 -21.281 -22.906 1 98.75 318 ILE B N 1
ATOM 5459 C CA . ILE B 1 318 ? 13.711 -21.031 -21.484 1 98.75 318 ILE B CA 1
ATOM 5460 C C . ILE B 1 318 ? 13.75 -22.344 -20.719 1 98.75 318 ILE B C 1
ATOM 5462 O O . ILE B 1 318 ? 14.57 -22.531 -19.812 1 98.75 318 ILE B O 1
ATOM 5466 N N . GLU B 1 319 ? 12.836 -23.219 -21.047 1 98.5 319 GLU B N 1
ATOM 5467 C CA . GLU B 1 319 ? 12.836 -24.547 -20.406 1 98.5 319 GLU B CA 1
ATOM 5468 C C . GLU B 1 319 ? 14.18 -25.234 -20.578 1 98.5 319 GLU B C 1
ATOM 5470 O O . GLU B 1 319 ? 14.742 -25.766 -19.609 1 98.5 319 GLU B O 1
ATOM 5475 N N . GLU B 1 320 ? 14.727 -25.219 -21.734 1 98.44 320 GLU B N 1
ATOM 5476 C CA . GLU B 1 320 ? 16.016 -25.844 -22.031 1 98.44 320 GLU B CA 1
ATOM 5477 C C . GLU B 1 320 ? 17.141 -25.172 -21.219 1 98.44 320 GLU B C 1
ATOM 5479 O O . GLU B 1 320 ? 18.047 -25.844 -20.734 1 98.44 320 GLU B O 1
ATOM 5484 N N . TYR B 1 321 ? 17.016 -23.891 -21.172 1 98.69 321 TYR B N 1
ATOM 5485 C CA . TYR B 1 321 ? 18 -23.156 -20.375 1 98.69 321 TYR B CA 1
ATOM 5486 C C . TYR B 1 321 ? 17.969 -23.609 -18.922 1 98.69 321 TYR B C 1
ATOM 5488 O O . TYR B 1 321 ? 19.016 -23.891 -18.328 1 98.69 321 TYR B O 1
ATOM 5496 N N . ILE B 1 322 ? 16.812 -23.719 -18.359 1 98.44 322 ILE B N 1
ATOM 5497 C CA . ILE B 1 322 ? 16.672 -24.125 -16.953 1 98.44 322 ILE B CA 1
ATOM 5498 C C . ILE B 1 322 ? 17.219 -25.531 -16.766 1 98.44 322 ILE B C 1
ATOM 5500 O O . ILE B 1 322 ? 17.953 -25.797 -15.812 1 98.44 322 ILE B O 1
ATOM 5504 N N . LEU B 1 323 ? 16.953 -26.391 -17.688 1 98.12 323 LEU B N 1
ATOM 5505 C CA . LEU B 1 323 ? 17.453 -27.766 -17.625 1 98.12 323 LEU B CA 1
ATOM 5506 C C . LEU B 1 323 ? 18.969 -27.781 -17.703 1 98.12 323 LEU B C 1
ATOM 5508 O O . LEU B 1 323 ? 19.625 -28.562 -17 1 98.12 323 LEU B O 1
ATOM 5512 N N . SER B 1 324 ? 19.5 -26.969 -18.516 1 98.31 324 SER B N 1
ATOM 5513 C CA . SER B 1 324 ? 20.953 -26.891 -18.656 1 98.31 324 SER B CA 1
ATOM 5514 C C . SER B 1 324 ? 21.609 -26.422 -17.359 1 98.31 324 SER B C 1
ATOM 5516 O O . SER B 1 324 ? 22.688 -26.891 -17 1 98.31 324 SER B O 1
ATOM 5518 N N . GLU B 1 325 ? 20.969 -25.469 -16.656 1 97.81 325 GLU B N 1
ATOM 5519 C CA . GLU B 1 325 ? 21.5 -24.969 -15.375 1 97.81 325 GLU B CA 1
ATOM 5520 C C . GLU B 1 325 ? 21.438 -26.062 -14.305 1 97.81 325 GLU B C 1
ATOM 5522 O O . GLU B 1 325 ? 22.359 -26.188 -13.492 1 97.81 325 GLU B O 1
ATOM 5527 N N . ILE B 1 326 ? 20.359 -26.797 -14.32 1 97.94 326 ILE B N 1
ATOM 5528 C CA . ILE B 1 326 ? 20.234 -27.891 -13.367 1 97.94 326 ILE B CA 1
ATOM 5529 C C . ILE B 1 326 ? 21.359 -28.891 -13.578 1 97.94 326 ILE B C 1
ATOM 5531 O O . ILE B 1 326 ? 22.031 -29.281 -12.625 1 97.94 326 ILE B O 1
ATOM 5535 N N . LYS B 1 327 ? 21.641 -29.234 -14.812 1 97.62 327 LYS B N 1
ATOM 5536 C CA . LYS B 1 327 ? 22.688 -30.188 -15.172 1 97.62 327 LYS B CA 1
ATOM 5537 C C . LYS B 1 327 ? 24.062 -29.641 -14.852 1 97.62 327 LYS B C 1
ATOM 5539 O O . LYS B 1 327 ? 24.906 -30.328 -14.273 1 97.62 327 LYS B O 1
ATOM 5544 N N . LYS B 1 328 ? 24.25 -28.453 -15.18 1 97.12 328 LYS B N 1
ATOM 5545 C CA . LYS B 1 328 ? 25.531 -27.797 -14.992 1 97.12 328 LYS B CA 1
ATOM 5546 C C . LYS B 1 328 ? 25.953 -27.797 -13.523 1 97.12 328 LYS B C 1
ATOM 5548 O O . LYS B 1 328 ? 27.141 -27.906 -13.211 1 97.12 328 LYS B O 1
ATOM 5553 N N . HIS B 1 329 ? 25.047 -27.734 -12.641 1 96 329 HIS B N 1
ATOM 5554 C CA . HIS B 1 329 ? 25.359 -27.609 -11.219 1 96 329 HIS B CA 1
ATOM 5555 C C . HIS B 1 329 ? 25.203 -28.953 -10.508 1 96 329 HIS B C 1
ATOM 5557 O O . HIS B 1 329 ? 25.203 -29 -9.273 1 96 329 HIS B O 1
ATOM 5563 N N . GLY B 1 330 ? 24.922 -29.969 -11.273 1 96 330 GLY B N 1
ATOM 5564 C CA . GLY B 1 330 ? 25.016 -31.328 -10.766 1 96 330 GLY B CA 1
ATOM 5565 C C . GLY B 1 330 ? 23.734 -31.797 -10.094 1 96 330 GLY B C 1
ATOM 5566 O O . GLY B 1 330 ? 23.734 -32.844 -9.445 1 96 330 GLY B O 1
ATOM 5567 N N . ALA B 1 331 ? 22.656 -31.031 -10.188 1 96.81 331 ALA B N 1
ATOM 5568 C CA . ALA B 1 331 ? 21.375 -31.469 -9.633 1 96.81 331 ALA B CA 1
ATOM 5569 C C . ALA B 1 331 ? 20.734 -32.531 -10.516 1 96.81 331 ALA B C 1
ATOM 5571 O O . ALA B 1 331 ? 20.906 -32.5 -11.742 1 96.81 331 ALA B O 1
ATOM 5572 N N . VAL B 1 332 ? 20 -33.469 -9.883 1 96.19 332 VAL B N 1
ATOM 5573 C CA . VAL B 1 332 ? 19.406 -34.594 -10.609 1 96.19 332 VAL B CA 1
ATOM 5574 C C . VAL B 1 332 ? 17.875 -34.531 -10.5 1 96.19 332 VAL B C 1
ATOM 5576 O O . VAL B 1 332 ? 17.344 -34.312 -9.414 1 96.19 332 VAL B O 1
ATOM 5579 N N . LEU B 1 333 ? 17.281 -34.625 -11.57 1 96.88 333 LEU B N 1
ATOM 5580 C CA . LEU B 1 333 ? 15.82 -34.656 -11.617 1 96.88 333 LEU B CA 1
ATOM 5581 C C . LEU B 1 333 ? 15.289 -36 -11.148 1 96.88 333 LEU B C 1
ATOM 5583 O O . LEU B 1 333 ? 15.859 -37.031 -11.469 1 96.88 333 LEU B O 1
ATOM 5587 N N . ILE B 1 334 ? 14.25 -35.969 -10.414 1 96.75 334 ILE B N 1
ATOM 5588 C CA . ILE B 1 334 ? 13.5 -37.156 -10.109 1 96.75 334 ILE B CA 1
ATOM 5589 C C . ILE B 1 334 ? 12.531 -37.469 -11.242 1 96.75 334 ILE B C 1
ATOM 5591 O O . ILE B 1 334 ? 11.43 -36.938 -11.297 1 96.75 334 ILE B O 1
ATOM 5595 N N . LYS B 1 335 ? 12.992 -38.312 -12.109 1 96.56 335 LYS B N 1
ATOM 5596 C CA . LYS B 1 335 ? 12.266 -38.594 -13.344 1 96.56 335 LYS B CA 1
ATOM 5597 C C . LYS B 1 335 ? 12.141 -40.062 -13.609 1 96.56 335 LYS B C 1
ATOM 5599 O O . LYS B 1 335 ? 13.094 -40.812 -13.406 1 96.56 335 LYS B O 1
ATOM 5604 N N . TYR B 1 336 ? 10.953 -40.438 -14.031 1 96.38 336 TYR B N 1
ATOM 5605 C CA . TYR 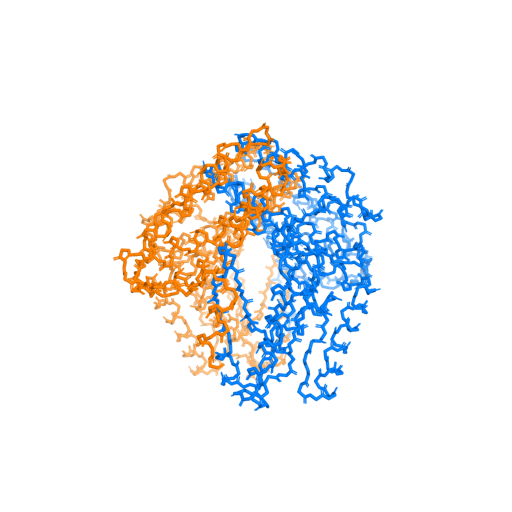B 1 336 ? 10.664 -41.812 -14.391 1 96.38 336 TYR B CA 1
ATOM 5606 C C . TYR B 1 336 ? 10.062 -41.906 -15.789 1 96.38 336 TYR B C 1
ATOM 5608 O O . TYR B 1 336 ? 9.25 -41.062 -16.172 1 96.38 336 TYR B O 1
ATOM 5616 N N . ASP B 1 337 ? 10.375 -42.938 -16.453 1 94.19 337 ASP B N 1
ATOM 5617 C CA . ASP B 1 337 ? 9.906 -43.094 -17.828 1 94.19 337 ASP B CA 1
ATOM 5618 C C . ASP B 1 337 ? 8.414 -43.406 -17.875 1 94.19 337 ASP B C 1
ATOM 5620 O O . ASP B 1 337 ? 7.723 -43.062 -18.828 1 94.19 337 ASP B O 1
ATOM 5624 N N . ASN B 1 338 ? 8.016 -44.125 -16.891 1 93.62 338 ASN B N 1
ATOM 5625 C CA . ASN B 1 338 ? 6.605 -44.5 -16.797 1 93.62 338 ASN B CA 1
ATOM 5626 C C . ASN B 1 338 ? 6.203 -44.812 -15.352 1 93.62 338 ASN B C 1
ATOM 5628 O O . ASN B 1 338 ? 7.047 -44.812 -14.453 1 93.62 338 ASN B O 1
ATOM 5632 N N . LEU B 1 339 ? 4.949 -45.031 -15.211 1 93.12 339 LEU B N 1
ATOM 5633 C CA . LEU B 1 339 ? 4.379 -45.25 -13.883 1 93.12 339 LEU B CA 1
ATOM 5634 C C . LEU B 1 339 ? 4.961 -46.5 -13.234 1 93.12 339 LEU B C 1
ATOM 5636 O O . LEU B 1 339 ? 5.234 -46.531 -12.031 1 93.12 339 LEU B O 1
ATOM 5640 N N . ASP B 1 340 ? 5.141 -47.531 -14.039 1 93.62 340 ASP B N 1
ATOM 5641 C CA . ASP B 1 340 ? 5.668 -48.781 -13.508 1 93.62 340 ASP B CA 1
ATOM 5642 C C . ASP B 1 340 ? 7.047 -48.594 -12.883 1 93.62 340 ASP B C 1
ATOM 5644 O O . ASP B 1 340 ? 7.328 -49.094 -11.805 1 93.62 340 ASP B O 1
ATOM 5648 N N . GLU B 1 341 ? 7.848 -47.906 -13.578 1 94.56 341 GLU B N 1
ATOM 5649 C CA . GLU B 1 341 ? 9.172 -47.594 -13.047 1 94.56 341 GLU B CA 1
ATOM 5650 C C . GLU B 1 341 ? 9.078 -46.812 -11.742 1 94.56 341 GLU B C 1
ATOM 5652 O O . GLU B 1 341 ? 9.828 -47.062 -10.797 1 94.56 341 GLU B O 1
ATOM 5657 N N . PHE B 1 342 ? 8.25 -45.812 -11.742 1 94.75 342 PHE B N 1
ATOM 5658 C CA . PHE B 1 342 ? 8.031 -45.031 -10.539 1 94.75 342 PHE B CA 1
ATOM 5659 C C . PHE B 1 342 ? 7.637 -45.906 -9.367 1 94.75 342 PHE B C 1
ATOM 5661 O O . PHE B 1 342 ? 8.258 -45.844 -8.305 1 94.75 342 PHE B O 1
ATOM 5668 N N . LEU B 1 343 ? 6.621 -46.75 -9.547 1 93.31 343 LEU B N 1
ATOM 5669 C CA . LEU B 1 343 ? 6.094 -47.594 -8.477 1 93.31 343 LEU B CA 1
ATOM 5670 C C . LEU B 1 343 ? 7.152 -48.562 -7.988 1 93.31 343 LEU B C 1
ATOM 5672 O O . LEU B 1 343 ? 7.242 -48.844 -6.789 1 93.31 343 LEU B O 1
ATOM 5676 N N . LYS B 1 344 ? 7.969 -49.031 -8.898 1 92.94 344 LYS B N 1
ATOM 5677 C CA . LYS B 1 344 ? 9.031 -49.969 -8.547 1 92.94 344 LYS B CA 1
ATOM 5678 C C . LYS B 1 344 ? 10.062 -49.312 -7.633 1 92.94 344 LYS B C 1
ATOM 5680 O O . LYS B 1 344 ? 10.578 -49.938 -6.711 1 92.94 344 LYS B O 1
ATOM 5685 N N . LYS B 1 345 ? 10.305 -48.125 -7.918 1 91.94 345 LYS B N 1
ATOM 5686 C CA . LYS B 1 345 ? 11.344 -47.406 -7.176 1 91.94 345 LYS B CA 1
ATOM 5687 C C . LYS B 1 345 ? 10.836 -46.969 -5.801 1 91.94 345 LYS B C 1
ATOM 5689 O O . LYS B 1 345 ? 11.625 -46.625 -4.926 1 91.94 345 LYS B O 1
ATOM 5694 N N . GLN B 1 346 ? 9.492 -46.969 -5.633 1 87.5 346 GLN B N 1
ATOM 5695 C CA . GLN B 1 346 ? 8.93 -46.594 -4.344 1 87.5 346 GLN B CA 1
ATOM 5696 C C . GLN B 1 346 ? 8.914 -47.75 -3.379 1 87.5 346 GLN B C 1
ATOM 5698 O O . GLN B 1 346 ? 8.773 -47.594 -2.168 1 87.5 346 GLN B O 1
ATOM 5703 N N . GLY B 1 347 ? 9.328 -49.062 -3.699 1 73.81 347 GLY B N 1
ATOM 5704 C CA . GLY B 1 347 ? 9.328 -50.281 -2.885 1 73.81 347 GLY B CA 1
ATOM 5705 C C . GLY B 1 347 ? 7.992 -51 -2.887 1 73.81 347 GLY B C 1
ATOM 5706 O O . GLY B 1 347 ? 6.969 -50.438 -3.25 1 73.81 347 GLY B O 1
#

pLDDT: mean 93.96, std 7.85, range [41.06, 98.81]

Secondary structure (DSSP, 8-state):
---HHHHHHHHHHHHHHHHSTTTEEEEEEEETTT--GGG---EEEEEEEESSTGGGGG-EEEEETTEEEEEEE--HHHHHHHHTT-SS-THHHHS-EEEEES-HHHHHHHHHHHHHHHHHTT-HHHHHHHHHHHHHHHHHHHHHHTT--SHHHHHHHHHHHHHHHHHHHHHHTT----SSSS---HHHHHHT-S---TTHHHHHHHHHH--SHHHHHHHHHHHHHHHHHHHGGGPPP---PPP-HHHHHHHHHHHHHHHHHHHHHHHTT-HHHHHHHHHHHHHHHHHHHHHH-PPP---GGG--TT--HHHHHHHHHHHHHHHHHHHHTT----EESSHHHHHHHH-/---HHHHHHHHHHHHHHHHSTTTEEEEEEEETTT--GGG---EEEEEEEESSTGGGGG-EEEEETTEEEEEEE--HHHHHHHHTT-SS-THHHHS-EEEEES-HHHHHHHHHHHHHHHHHTT-HHHHHHHHHHHHHHHHHHHHHHTT--SHHHHHHHHHHHHHHHHHHHHHHTT-----SSS---HHHHHHT-S---TTHHHHHHHHHH--SHHHHHHHHHHHHHHHHHHHGGGPPP---PPP-HHHHHHHHHHHHHHHHHHHHHHHTT-HHHHHHHHHHHHHHHHHHHHHH-PPP---GGG--TT--HHHHHHHHHHHHHHHHHHHHTT----EESSHHHHHHHH-